Protein AF-A0A962T1X0-F1 (afdb_monomer)

Sequence (467 aa):
METFRMSDIVSNGDFSPKSRDVLSVLWAITQGCNYRCSYCPPGNKTKFSNFSSKENLLRAAQILISLNRPGYQITLYGGEPTYHPHFLDILEYLIVSEAPILLRMYTNGSRSPQFFEKMIEITRDTPFRIIFSLQLEYAKFENFKRVIEMTAGAGMSIAVSLTFLPTLREKARKYTDELLALRMKIPFFMNISFPWDIANGVMGEGCIDEDFAWCKASRDAFARIPMPSHLKSPFFTRVLSDITIEHEGKRKSLDPAESLQIESKYDGISSQQNPSYQDFYCCGGTNVIHLQEDGTVLGGVCSSAQRLGNIFFDSATTIIEHMNVVHCNSTICGSVENIPLPKFRNFDEAEACVSDFKERAKSYFIKHQEAYLDTLSRADLLEIAQQLLAAEYPQQRLIRRQAGEYLQMLQHLKDERAWWQVEMERLNTELACRVREIANLEVDRKQLEALVIEFQAAQRRDRRRCR

Radius of gyration: 28.35 Å; Cα contacts (8 Å, |Δi|>4): 729; chains: 1; bounding box: 100×59×76 Å

Mean predicted aligned error: 12.24 Å

Solvent-accessible surface area (backbone atoms only — not comparable to full-atom values): 25531 Å² total; per-residue (Å²): 126,86,87,77,56,83,83,29,53,43,33,33,11,43,78,61,61,87,90,62,42,43,39,37,36,44,30,24,64,27,43,26,29,95,64,76,61,88,78,54,59,84,80,44,64,35,61,91,65,84,73,60,50,65,66,46,52,49,46,33,53,50,43,62,57,50,40,46,56,78,23,36,35,43,31,44,24,51,35,30,27,87,72,45,93,51,41,64,59,50,52,49,51,59,62,73,63,71,58,60,60,43,43,34,35,46,35,64,49,81,69,56,64,70,58,53,50,54,50,49,64,74,39,69,91,48,76,44,25,36,35,34,38,46,44,75,93,76,58,58,58,70,57,36,51,50,48,49,53,54,44,32,72,71,69,34,30,34,23,38,39,33,51,50,49,64,94,44,46,71,59,51,51,55,52,49,53,52,47,52,62,46,47,77,77,45,72,61,45,76,52,75,42,53,46,62,40,78,91,78,72,38,56,38,72,80,59,52,73,67,53,55,53,48,51,52,52,50,50,55,54,57,68,68,52,87,70,65,86,86,62,62,67,50,87,60,74,92,59,45,42,44,34,26,34,45,57,98,95,43,77,48,72,48,55,57,70,55,32,45,49,62,60,56,74,44,70,71,73,58,89,89,55,56,63,54,53,50,68,18,22,30,26,26,40,62,40,23,33,22,34,41,44,89,27,40,29,22,19,28,81,54,93,77,40,52,76,28,51,33,47,66,80,50,54,63,65,51,42,48,69,46,41,35,72,35,76,31,84,46,74,52,62,90,45,81,78,47,56,28,32,32,29,18,59,48,62,69,62,20,50,52,51,38,50,51,44,36,54,51,46,50,51,31,27,52,53,43,55,51,56,53,62,71,71,51,49,77,65,53,54,52,50,53,52,51,52,52,40,46,72,79,38,74,85,63,79,77,53,75,67,58,53,50,53,50,51,50,50,51,49,49,51,51,54,51,47,53,50,48,51,56,49,49,52,52,50,51,52,51,48,56,49,52,55,51,52,52,53,51,51,52,52,51,48,53,53,50,53,53,51,52,53,52,52,54,52,50,54,54,50,52,61,62,70,78,104

Nearest PDB structures (foldseek):
  8ai6-assembly1_A  TM=5.569E-01  e=7.904E-07  Bacillus subtilis
  5exi-assembly1_A  TM=6.016E-01  e=6.921E-04  Mycobacterium tuberculosis H37Rv
  7wzv-assembly2_B  TM=4.537E-01  e=1.805E-04  Streptomyces spectabilis
  1p0n-assembly1_B  TM=3.934E-01  e=2.356E-02  Bacillus subtilis
  3jy6-assembly2_D  TM=2.813E-01  e=5.731E-01  Levilactobacillus brevis ATCC 367

pLDDT: mean 82.82, std 14.88, range [37.0, 98.06]

Foldseek 3Di:
DPDDDLVQWFKKFFLDPQQQQEAEEEEAQELAAPDDAPLDPPSSPDHPPDGDDLLLLLLLLVQVCLLQRNAYEYEYEHHALLPRPCSVVNLLSNVVSPRRYAAEYEHCLPDALVSLVVVLVSCLPPAYEYEHEPRLVDDPLVSSLVSCCVCQVSVHAYEYEYEDDLVCVVVSLVSLVVVLVSCLPTPYHYAYAFRQPPVVRDGNVNDD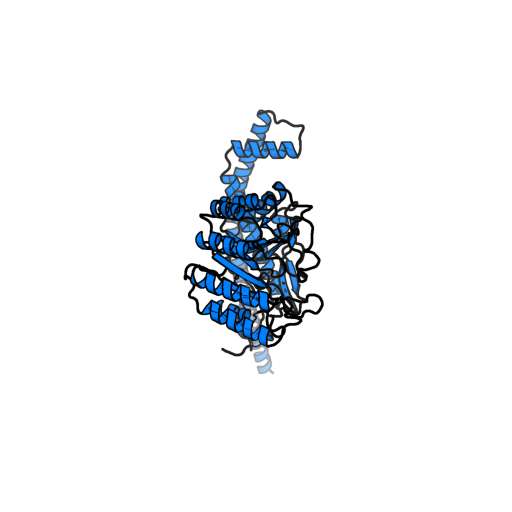PVNVVSRVVSNVSSVVRDHDPPRDHSVDDPIFMFTWGHDPNDIDTDDSVVRVVLCVVPRNPDSPRASFPQLKKFFFLQRYWYAHSQQWIWRHDDPQTDTQDGSSPDHSLSSLVSGDITHDHDRHPPDSRRRNTIIGNDPVVSVVSSVVSSVSSVVSSVVSVVVVVVPDDPVRVLVVVVVVCCVVPVPDDDDPVVSVVVVVVVVVVVVVVVVVVVVVVVVVVVVVVVVVVVVVVVVVVVVVVVVVVVVVVVVVVVVVVVD

Secondary structure (DSSP, 8-state):
-----GGGEEEES----GGG-EEEEEEEEESB-S---TTS-GGG-B-S--PPPHHHHHHHHHHHHHT--SEEEEEEEES-GGGSTTHHHHHHHHHHT---EEEEEEE-S-S-HHHHHHHHHHTTTS-EEEEEEEETTT--HHHHHHHHHHHHHTT-EEEEEEE--GGGHHHHHHHHHHHHHHHTTS--EEEEE--EETTTTEETTT--HHHHHHHHHHHHHHHHS---TT---TTS-SS----EEEETTEEEEPPHHHHHHHHHS--SS-TT-SPP-TT-EEEETSSEEEE-TTSEEESSSSTTPPEEEETTTS-HHHHHHT-EEEE---SS---TTTTTS-EESSHHHHHHHHHHHHHHHHHHHHHHHHHHHHH--HHHHHHHHHHHHHHH-TT----HHHHHHHHHHHHHHHHHHHHHHHHHHHHHHHHHHHHHHHHHHHHHHHHHHHHHHHHHHHHHHHHHH--

Structure (mmCIF, N/CA/C/O backbone):
data_AF-A0A962T1X0-F1
#
_entry.id   AF-A0A962T1X0-F1
#
loop_
_atom_site.group_PDB
_atom_site.id
_atom_site.type_symbol
_atom_site.label_atom_id
_atom_site.label_alt_id
_atom_site.label_comp_id
_atom_site.label_asym_id
_atom_site.label_entity_id
_atom_site.label_seq_id
_atom_site.pdbx_PDB_ins_code
_atom_site.Cartn_x
_atom_site.Cartn_y
_atom_site.Cartn_z
_atom_site.occupancy
_atom_site.B_iso_or_equiv
_atom_site.auth_seq_id
_atom_site.auth_comp_id
_atom_site.auth_asym_id
_atom_site.auth_atom_id
_atom_site.pdbx_PDB_model_num
ATOM 1 N N . MET A 1 1 ? -15.660 -26.607 -10.241 1.00 44.44 1 MET A N 1
ATOM 2 C CA . MET A 1 1 ? -16.033 -25.344 -9.577 1.00 44.44 1 MET A CA 1
ATOM 3 C C . MET A 1 1 ? -17.516 -25.160 -9.805 1.00 44.44 1 MET A C 1
ATOM 5 O O . MET A 1 1 ? -17.910 -25.131 -10.964 1.00 44.44 1 MET A O 1
ATOM 9 N N . GLU A 1 2 ? -18.323 -25.141 -8.742 1.00 46.84 2 GLU A N 1
ATOM 10 C CA . GLU A 1 2 ? -19.723 -24.707 -8.844 1.00 46.84 2 GLU A CA 1
ATOM 11 C C . GLU A 1 2 ? -19.744 -23.339 -9.535 1.00 46.84 2 GLU A C 1
ATOM 13 O O . GLU A 1 2 ? -19.029 -22.418 -9.138 1.00 46.84 2 GLU A O 1
ATOM 18 N N . THR A 1 3 ? -20.470 -23.249 -10.643 1.00 60.06 3 THR A N 1
ATOM 19 C CA . THR A 1 3 ? -20.526 -22.066 -11.501 1.00 60.06 3 THR A CA 1
ATOM 20 C C . THR A 1 3 ? -21.472 -21.038 -10.893 1.00 60.06 3 THR A C 1
ATOM 22 O O . THR A 1 3 ? -22.643 -20.999 -11.260 1.00 60.06 3 THR A O 1
ATOM 25 N N . PHE A 1 4 ? -20.980 -20.217 -9.967 1.00 69.19 4 PHE A N 1
ATOM 26 C CA . PHE A 1 4 ? -21.680 -19.000 -9.555 1.00 69.19 4 PHE A CA 1
ATOM 27 C C . PHE A 1 4 ? -21.306 -17.837 -10.491 1.00 69.19 4 PHE A C 1
ATOM 29 O O . PHE A 1 4 ? -20.249 -17.833 -11.130 1.00 69.19 4 PHE A O 1
ATOM 36 N N . ARG A 1 5 ? -22.204 -16.863 -10.626 1.00 75.25 5 ARG A N 1
ATOM 37 C CA . ARG A 1 5 ? -22.027 -15.651 -11.436 1.00 75.25 5 ARG A CA 1
ATOM 38 C C . ARG A 1 5 ? -21.439 -14.539 -10.574 1.00 75.25 5 ARG A C 1
ATOM 40 O O . ARG A 1 5 ? -21.677 -14.491 -9.376 1.00 75.25 5 ARG A O 1
ATOM 47 N N . MET A 1 6 ? -20.772 -13.559 -11.184 1.00 74.44 6 MET A N 1
ATOM 48 C CA . MET A 1 6 ? -20.315 -12.362 -10.453 1.00 74.44 6 MET A CA 1
ATOM 49 C C . MET A 1 6 ? -21.463 -11.614 -9.752 1.00 74.44 6 MET A C 1
ATOM 51 O O . MET A 1 6 ? -21.243 -10.982 -8.723 1.00 74.44 6 MET A O 1
ATOM 55 N N . SER A 1 7 ? -22.694 -11.715 -10.267 1.00 80.38 7 SER A N 1
ATOM 56 C CA . SER A 1 7 ? -23.883 -11.155 -9.617 1.00 80.38 7 SER A CA 1
ATOM 57 C C . SER A 1 7 ? -24.235 -11.829 -8.290 1.00 80.38 7 SER A C 1
ATOM 59 O O . SER A 1 7 ? -24.889 -11.194 -7.472 1.00 80.38 7 SER A O 1
ATOM 61 N N . ASP A 1 8 ? -23.784 -13.066 -8.068 1.00 86.56 8 ASP A N 1
ATOM 62 C CA . ASP A 1 8 ? -24.001 -13.796 -6.817 1.00 86.56 8 ASP A CA 1
ATOM 63 C C . ASP A 1 8 ? -23.078 -13.288 -5.698 1.00 86.56 8 ASP A C 1
ATOM 65 O O . ASP A 1 8 ? -23.289 -13.616 -4.538 1.00 86.56 8 ASP A O 1
ATOM 69 N N . ILE A 1 9 ? -22.055 -12.476 -5.997 1.00 88.19 9 ILE A N 1
ATOM 70 C CA . ILE A 1 9 ? -21.215 -11.870 -4.957 1.00 88.19 9 ILE A CA 1
ATOM 71 C C . ILE A 1 9 ? -22.044 -10.842 -4.179 1.00 88.19 9 ILE A C 1
ATOM 73 O O . ILE A 1 9 ? -22.618 -9.908 -4.756 1.00 88.19 9 ILE A O 1
ATOM 77 N N . VAL A 1 10 ? -22.063 -11.004 -2.856 1.00 91.81 10 VAL A N 1
ATOM 78 C CA . VAL A 1 10 ? -22.757 -10.112 -1.914 1.00 91.81 10 VAL A CA 1
ATOM 79 C C . VAL A 1 10 ? -21.800 -9.345 -1.009 1.00 91.81 10 VAL A C 1
ATOM 81 O O . VAL A 1 10 ? -22.151 -8.259 -0.553 1.00 91.81 10 VAL A O 1
ATOM 84 N N . SER A 1 11 ? -20.583 -9.846 -0.788 1.00 91.88 11 SER A N 1
ATOM 85 C CA . SER A 1 11 ? -19.530 -9.094 -0.101 1.00 91.88 11 SER A CA 1
ATOM 86 C C . SER A 1 11 ? -18.126 -9.539 -0.507 1.00 91.88 11 SER A C 1
ATOM 88 O O . SER A 1 11 ? -17.931 -10.642 -1.021 1.00 91.88 11 SER A O 1
ATOM 90 N N . ASN A 1 12 ? -17.155 -8.653 -0.287 1.00 89.62 12 ASN A N 1
ATOM 91 C CA . ASN A 1 12 ? -15.729 -8.936 -0.414 1.00 89.62 12 ASN A CA 1
ATOM 92 C C . ASN A 1 12 ? -14.908 -8.093 0.587 1.00 89.62 12 ASN A C 1
ATOM 94 O O . ASN A 1 12 ? -15.404 -7.098 1.114 1.00 89.62 12 ASN A O 1
ATOM 98 N N . GLY A 1 13 ? -13.642 -8.445 0.793 1.00 88.19 13 GLY A N 1
ATOM 99 C CA . GLY A 1 13 ? -12.670 -7.748 1.630 1.00 88.19 13 GLY A CA 1
ATOM 100 C C . GLY A 1 13 ? -12.398 -8.468 2.946 1.00 88.19 13 GLY A C 1
ATOM 101 O O . GLY A 1 13 ? -12.978 -9.510 3.225 1.00 88.19 13 GLY A O 1
ATOM 102 N N . ASP A 1 14 ? -11.499 -7.909 3.749 1.00 87.06 14 ASP A N 1
ATOM 103 C CA . ASP A 1 14 ? -11.090 -8.473 5.034 1.00 87.06 14 ASP A CA 1
ATOM 104 C C . ASP A 1 14 ? -11.823 -7.782 6.179 1.00 87.06 14 ASP A C 1
ATOM 106 O O . ASP A 1 14 ? -11.466 -6.691 6.632 1.00 87.06 14 ASP A O 1
ATOM 110 N N . PHE A 1 15 ? -12.862 -8.449 6.652 1.00 83.62 15 PHE A N 1
ATOM 111 C CA . PHE A 1 15 ? -13.585 -8.103 7.869 1.00 83.62 15 PHE A CA 1
ATOM 112 C C . PHE A 1 15 ? -13.332 -9.168 8.948 1.00 83.62 15 PHE A C 1
ATOM 114 O O . PHE A 1 15 ? -14.225 -9.492 9.733 1.00 83.62 15 PHE A O 1
ATOM 121 N N . SER A 1 16 ? -12.102 -9.708 8.984 1.00 70.00 16 SER A N 1
ATOM 122 C CA . SER A 1 16 ? -11.656 -10.724 9.942 1.00 70.00 16 SER A CA 1
ATOM 123 C C . SER A 1 16 ? -11.991 -10.368 11.398 1.00 70.00 16 SER A C 1
ATOM 125 O O . SER A 1 16 ? -12.050 -9.191 11.774 1.00 70.00 16 SER A O 1
ATOM 127 N N . PRO A 1 17 ? -12.146 -11.384 12.270 1.00 68.12 17 PRO A N 1
ATOM 128 C CA . PRO A 1 17 ? -12.368 -11.173 13.696 1.00 68.12 17 PRO A CA 1
ATOM 129 C C . PRO A 1 17 ? -11.206 -10.422 14.372 1.00 68.12 17 PRO A C 1
ATOM 131 O O . PRO A 1 17 ? -10.081 -10.378 13.872 1.00 68.12 17 PRO A O 1
ATOM 134 N N . LYS A 1 18 ? -11.472 -9.903 15.581 1.00 62.62 18 LYS A N 1
ATOM 135 C CA . LYS A 1 18 ? -10.572 -9.077 16.422 1.00 62.62 18 LYS A CA 1
ATOM 136 C C . LYS A 1 18 ? -9.111 -9.550 16.526 1.00 62.62 18 LYS A C 1
ATOM 138 O O . LYS A 1 18 ? -8.241 -8.727 16.793 1.00 62.62 18 LYS A O 1
ATOM 143 N N . SER A 1 19 ? -8.831 -10.844 16.361 1.00 59.12 19 SER A N 1
ATOM 144 C CA . SER A 1 19 ? -7.484 -11.427 16.454 1.00 59.12 19 SER A CA 1
ATOM 145 C C . SER A 1 19 ? -6.605 -11.210 15.214 1.00 59.12 19 SER A C 1
ATOM 147 O O . SER A 1 19 ? -5.408 -11.483 15.283 1.00 59.12 19 SER A O 1
ATOM 149 N N . ARG A 1 20 ? -7.162 -10.728 14.093 1.00 71.75 20 ARG A N 1
ATOM 150 C CA . ARG A 1 20 ? -6.451 -10.549 12.813 1.00 71.75 20 ARG A CA 1
ATOM 151 C C . ARG A 1 20 ? -6.727 -9.189 12.148 1.00 71.75 20 ARG A C 1
ATOM 153 O O . ARG A 1 20 ? -6.618 -9.065 10.936 1.00 71.75 20 ARG A O 1
ATOM 160 N N . ASP A 1 21 ? -7.069 -8.169 12.936 1.00 87.25 21 ASP A N 1
ATOM 161 C CA . ASP A 1 21 ? -7.352 -6.812 12.439 1.00 87.25 21 ASP A CA 1
ATOM 162 C C . ASP A 1 21 ? -6.045 -6.116 11.996 1.00 87.25 21 ASP A C 1
ATOM 164 O O . ASP A 1 21 ? -5.287 -5.588 12.817 1.00 87.25 21 ASP A O 1
ATOM 168 N N . VAL A 1 22 ? -5.742 -6.196 10.694 1.00 90.81 22 VAL A N 1
ATOM 169 C CA . VAL A 1 22 ? -4.554 -5.599 10.068 1.00 90.81 22 VAL A CA 1
ATOM 170 C C . VAL A 1 22 ? -4.932 -4.309 9.349 1.00 90.81 22 VAL A C 1
ATOM 172 O O . VAL A 1 22 ? -5.782 -4.321 8.463 1.00 90.81 22 VAL A O 1
ATOM 175 N N . LEU A 1 23 ? -4.234 -3.213 9.652 1.00 93.56 23 LEU A N 1
ATOM 176 C CA . LEU A 1 23 ? -4.366 -1.958 8.909 1.00 93.56 23 LEU A CA 1
ATOM 177 C C . LEU A 1 23 ? -3.339 -1.888 7.769 1.00 93.56 23 LEU A C 1
ATOM 179 O O . LEU A 1 23 ? -2.132 -1.806 8.012 1.00 93.56 23 LEU A O 1
ATOM 183 N N . SER A 1 24 ? -3.815 -1.892 6.523 1.00 94.12 24 SER A N 1
ATOM 184 C CA . SER A 1 24 ? -3.012 -1.572 5.341 1.00 94.12 24 SER A CA 1
ATOM 185 C C . SER A 1 24 ? -2.967 -0.063 5.129 1.00 94.12 24 SER A C 1
ATOM 187 O O . SER A 1 24 ? -3.990 0.589 4.918 1.00 94.12 24 SER A O 1
ATOM 189 N N . VAL A 1 25 ? -1.763 0.491 5.170 1.00 95.94 25 VAL A N 1
ATOM 190 C CA . VAL A 1 25 ? -1.484 1.905 4.946 1.00 95.94 25 VAL A CA 1
ATOM 191 C C . VAL A 1 25 ? -0.690 2.023 3.657 1.00 95.94 25 VAL A C 1
ATOM 193 O O . VAL A 1 25 ? 0.478 1.634 3.601 1.00 95.94 25 VAL A O 1
ATOM 196 N N . LEU A 1 26 ? -1.305 2.580 2.619 1.00 95.56 26 LEU A N 1
ATOM 197 C CA . LEU A 1 26 ? -0.569 3.036 1.446 1.00 95.56 26 LEU A CA 1
ATOM 198 C C . LEU A 1 26 ? -0.159 4.491 1.696 1.00 95.56 26 LEU A C 1
ATOM 200 O O . LEU A 1 26 ? -1.024 5.352 1.809 1.00 95.56 26 LEU A O 1
ATOM 204 N N . TRP A 1 27 ? 1.136 4.773 1.821 1.00 97.12 27 TRP A N 1
ATOM 205 C CA . TRP A 1 27 ? 1.631 6.088 2.237 1.00 97.12 27 TRP A CA 1
ATOM 206 C C . TRP A 1 27 ? 2.480 6.742 1.148 1.00 97.12 27 TRP A C 1
ATOM 208 O O . TRP A 1 27 ? 3.630 6.357 0.929 1.00 97.12 27 TRP A O 1
ATOM 218 N N . ALA A 1 28 ? 1.920 7.747 0.471 1.00 94.38 28 ALA A N 1
ATOM 219 C CA . ALA A 1 28 ? 2.654 8.626 -0.427 1.00 94.38 28 ALA A CA 1
ATOM 220 C C . ALA A 1 28 ? 3.478 9.597 0.417 1.00 94.38 28 ALA A C 1
ATOM 222 O O . ALA A 1 28 ? 2.955 10.581 0.922 1.00 94.38 28 ALA A O 1
ATOM 223 N N . ILE A 1 29 ? 4.770 9.343 0.591 1.00 93.19 29 ILE A N 1
ATOM 224 C CA . ILE A 1 29 ? 5.620 10.253 1.376 1.00 93.19 29 ILE A CA 1
ATOM 225 C C . ILE A 1 29 ? 6.064 11.481 0.561 1.00 93.19 29 ILE A C 1
ATOM 227 O O . ILE A 1 29 ? 6.596 12.442 1.105 1.00 93.19 29 ILE A O 1
ATOM 231 N N . THR A 1 30 ? 5.893 11.448 -0.764 1.00 91.69 30 THR A N 1
ATOM 232 C CA . THR A 1 30 ? 6.161 12.568 -1.675 1.00 91.69 30 THR A CA 1
ATOM 233 C C . THR A 1 30 ? 5.430 12.381 -3.000 1.00 91.69 30 THR A C 1
ATOM 235 O O . THR A 1 30 ? 5.258 11.252 -3.436 1.00 91.69 30 THR A O 1
ATOM 238 N N . GLN A 1 31 ? 5.099 13.462 -3.710 1.00 88.88 31 GLN A N 1
ATOM 239 C CA . GLN A 1 31 ? 4.727 13.414 -5.141 1.00 88.88 31 GLN A CA 1
ATOM 240 C C . GLN A 1 31 ? 5.914 13.690 -6.071 1.00 88.88 31 GLN A C 1
ATOM 242 O O . GLN A 1 31 ? 5.813 13.570 -7.293 1.00 88.88 31 GLN A O 1
ATOM 247 N N . GLY A 1 32 ? 7.057 14.097 -5.513 1.00 89.50 32 GLY A N 1
ATOM 248 C CA . GLY A 1 32 ? 8.266 14.373 -6.272 1.00 89.50 32 GLY A CA 1
ATOM 249 C C . GLY A 1 32 ? 8.866 13.084 -6.823 1.00 89.50 32 GLY A C 1
ATOM 250 O O . GLY A 1 32 ? 9.102 12.130 -6.085 1.00 89.50 32 GLY A O 1
ATOM 251 N N . CYS A 1 33 ? 9.152 13.059 -8.122 1.00 91.19 33 CYS A N 1
ATOM 252 C CA . CYS A 1 33 ? 9.850 11.951 -8.77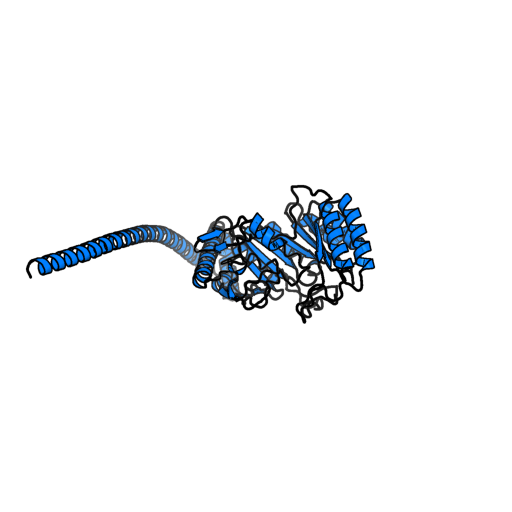2 1.00 91.19 33 CYS A CA 1
ATOM 253 C C . CYS A 1 33 ? 11.030 12.473 -9.595 1.00 91.19 33 CYS A C 1
ATOM 255 O O . CYS A 1 33 ? 11.004 13.599 -10.094 1.00 91.19 33 CYS A O 1
ATOM 257 N N . ASN A 1 34 ? 12.066 11.657 -9.775 1.00 91.94 34 ASN A N 1
ATOM 258 C CA . ASN A 1 34 ? 13.193 11.956 -10.660 1.00 91.94 34 ASN A CA 1
ATOM 259 C C . ASN A 1 34 ? 12.923 11.531 -12.113 1.00 91.94 34 ASN A C 1
ATOM 261 O O . ASN A 1 34 ? 13.635 11.964 -13.015 1.00 91.94 34 ASN A O 1
ATOM 265 N N . TYR A 1 35 ? 11.908 10.696 -12.343 1.00 91.62 35 TYR A N 1
ATOM 266 C CA . TYR A 1 35 ? 11.443 10.299 -13.672 1.00 91.62 35 TYR A CA 1
ATOM 267 C C . TYR A 1 35 ? 10.215 11.113 -14.097 1.00 91.62 35 TYR A C 1
ATOM 269 O O . TYR A 1 35 ? 9.563 11.778 -13.287 1.00 91.62 35 TYR A O 1
ATOM 277 N N . ARG A 1 36 ? 9.930 11.116 -15.403 1.00 89.25 36 ARG A N 1
ATOM 278 C CA . ARG A 1 36 ? 8.810 11.847 -16.022 1.00 89.25 36 ARG A CA 1
ATOM 279 C C . ARG A 1 36 ? 8.062 10.961 -17.017 1.00 89.25 36 ARG A C 1
ATOM 281 O O . ARG A 1 36 ? 7.760 11.397 -18.122 1.00 89.25 36 ARG A O 1
ATOM 288 N N . CYS A 1 37 ? 7.776 9.726 -16.605 1.00 87.00 37 CYS A N 1
ATOM 289 C CA . CYS A 1 37 ? 7.177 8.713 -17.469 1.00 87.00 37 CYS A CA 1
ATOM 290 C C . CYS A 1 37 ? 5.936 9.220 -18.204 1.00 87.00 37 CYS A C 1
ATOM 292 O O . CYS A 1 37 ? 5.089 9.903 -17.615 1.00 87.00 37 CYS A O 1
ATOM 294 N N . SER A 1 38 ? 5.849 8.898 -19.494 1.00 85.94 38 SER A N 1
ATOM 295 C CA . SER A 1 38 ? 4.778 9.370 -20.380 1.00 85.94 38 SER A CA 1
ATOM 296 C C . SER A 1 38 ? 3.399 8.946 -19.868 1.00 85.94 38 SER A C 1
ATOM 298 O O . SER A 1 38 ? 2.501 9.780 -19.792 1.00 85.94 38 SER A O 1
ATOM 300 N N . TYR A 1 39 ? 3.298 7.706 -19.388 1.00 81.12 39 TYR A N 1
ATOM 301 C CA . TYR A 1 39 ? 2.109 7.060 -18.817 1.00 81.12 39 TYR A CA 1
ATOM 302 C C . TYR A 1 39 ? 1.854 7.370 -17.331 1.00 81.12 39 TYR A C 1
ATOM 304 O O . TYR A 1 39 ? 0.888 6.874 -16.757 1.00 81.12 39 TYR A O 1
ATOM 312 N N . CYS A 1 40 ? 2.721 8.137 -16.657 1.00 81.19 40 CYS A N 1
ATOM 313 C CA . CYS A 1 40 ? 2.487 8.478 -15.253 1.00 81.19 40 CYS A CA 1
ATOM 314 C C . CYS A 1 40 ? 1.330 9.489 -15.145 1.00 81.19 40 CYS A C 1
ATOM 316 O O . CYS A 1 40 ? 1.327 10.452 -15.926 1.00 81.19 40 CYS A O 1
ATOM 318 N N . PRO A 1 41 ? 0.398 9.334 -14.181 1.00 71.69 41 PRO A N 1
ATOM 319 C CA . PRO A 1 41 ? -0.700 10.273 -13.984 1.00 71.69 41 PRO A CA 1
ATOM 320 C C . PRO A 1 41 ? -0.219 11.734 -13.907 1.00 71.69 41 PRO A C 1
ATOM 322 O O . PRO A 1 41 ? 0.857 11.989 -13.356 1.00 71.69 41 PRO A O 1
ATOM 325 N N . PRO A 1 42 ? -0.997 12.714 -14.408 1.00 59.06 42 PRO A N 1
ATOM 326 C CA . PRO A 1 42 ? -0.589 14.123 -14.439 1.00 59.06 42 PRO A CA 1
ATOM 327 C C . PRO A 1 42 ? -0.149 14.686 -13.075 1.00 59.06 42 PRO A C 1
ATOM 329 O O . PRO A 1 42 ? 0.775 15.496 -13.028 1.00 59.06 42 PRO A O 1
ATOM 332 N N . GLY A 1 43 ? -0.749 14.212 -11.974 1.00 58.38 43 GLY A N 1
ATOM 333 C CA . GLY A 1 43 ? -0.408 14.606 -10.597 1.00 58.38 43 GLY A CA 1
ATOM 334 C C . GLY A 1 43 ? 0.955 14.114 -10.088 1.00 58.38 43 GLY A C 1
ATOM 335 O O . GLY A 1 43 ? 1.484 14.670 -9.133 1.00 58.38 43 GLY A O 1
ATOM 336 N N . ASN A 1 44 ? 1.580 13.146 -10.764 1.00 60.62 44 ASN A N 1
ATOM 337 C CA . ASN A 1 44 ? 2.811 12.487 -10.308 1.00 60.62 44 ASN A CA 1
ATOM 338 C C . ASN A 1 44 ? 4.081 13.069 -10.964 1.00 60.62 44 ASN A C 1
ATOM 340 O O . ASN A 1 44 ? 5.157 12.466 -10.937 1.00 60.62 44 ASN A O 1
ATOM 344 N N . LYS A 1 45 ? 3.973 14.241 -11.609 1.00 64.25 45 LYS A N 1
ATOM 345 C CA . LYS A 1 45 ? 5.079 14.926 -12.312 1.00 64.25 45 LYS A CA 1
ATOM 346 C C . LYS A 1 45 ? 5.603 16.142 -11.538 1.00 64.25 45 LYS A C 1
ATOM 348 O O . LYS A 1 45 ? 6.190 17.058 -12.123 1.00 64.25 45 LYS A O 1
ATOM 353 N N . THR A 1 46 ? 5.438 16.142 -10.220 1.00 68.00 46 THR A N 1
ATOM 354 C CA . THR A 1 46 ? 5.843 17.241 -9.338 1.00 68.00 46 THR A CA 1
ATOM 355 C C . THR A 1 46 ? 7.371 17.331 -9.233 1.00 68.00 46 THR A C 1
ATOM 357 O O . THR A 1 46 ? 8.103 16.336 -9.326 1.00 68.00 46 THR A O 1
ATOM 360 N N . LYS A 1 47 ? 7.903 18.555 -9.121 1.00 70.81 47 LYS A N 1
ATOM 361 C CA . LYS A 1 47 ? 9.330 18.772 -8.821 1.00 70.81 47 LYS A CA 1
ATOM 362 C C . LYS A 1 47 ? 9.621 18.328 -7.382 1.00 70.81 47 LYS A C 1
ATOM 364 O O . LYS A 1 47 ? 8.714 18.264 -6.565 1.00 70.81 47 LYS A O 1
ATOM 369 N N . PHE A 1 48 ? 10.886 18.057 -7.059 1.00 78.81 48 PHE A N 1
ATOM 370 C CA . PHE A 1 48 ? 11.338 17.788 -5.684 1.00 78.81 48 PHE A CA 1
ATOM 371 C C . PHE A 1 48 ? 11.340 19.051 -4.800 1.00 78.81 48 PHE A C 1
ATOM 373 O O . PHE A 1 48 ? 12.324 19.379 -4.146 1.00 78.81 48 PHE A O 1
ATOM 380 N N . SER A 1 49 ? 10.246 19.798 -4.832 1.00 67.38 49 SER A N 1
ATOM 381 C CA . SER A 1 49 ? 9.979 20.968 -4.008 1.00 67.38 49 SER A CA 1
ATOM 382 C C . SER A 1 49 ? 8.776 20.633 -3.137 1.00 67.38 49 SER A C 1
ATOM 384 O O . SER A 1 49 ? 7.821 20.061 -3.656 1.00 67.38 49 SER A O 1
ATOM 386 N N . ASN A 1 50 ? 8.807 21.020 -1.861 1.00 79.38 50 ASN A N 1
ATOM 387 C CA . ASN A 1 50 ? 7.731 20.790 -0.883 1.00 79.38 50 ASN A CA 1
ATOM 388 C C . ASN A 1 50 ? 7.692 19.358 -0.324 1.00 79.38 50 ASN A C 1
ATOM 390 O O . ASN A 1 50 ? 6.647 18.718 -0.281 1.00 79.38 50 ASN A O 1
ATOM 394 N N . PHE A 1 51 ? 8.848 18.850 0.107 1.00 89.94 51 PHE A N 1
ATOM 395 C CA . PHE A 1 51 ? 8.875 17.686 0.989 1.00 89.94 51 PHE A CA 1
ATOM 396 C C . PHE A 1 51 ? 8.254 18.034 2.341 1.00 89.94 51 PHE A C 1
ATOM 398 O O . PHE A 1 51 ? 8.496 19.121 2.870 1.00 89.94 51 PHE A O 1
ATOM 405 N N . SER A 1 52 ? 7.494 17.097 2.901 1.00 90.75 52 SER A N 1
ATOM 406 C CA . SER A 1 52 ? 7.012 17.220 4.272 1.00 90.75 52 SER A CA 1
ATOM 407 C C . SER A 1 52 ? 8.186 17.198 5.246 1.00 90.75 52 SER A C 1
ATOM 409 O O . SER A 1 52 ? 9.206 16.540 5.011 1.00 90.75 52 SER A O 1
ATOM 411 N N . SER A 1 53 ? 8.065 17.965 6.331 1.00 93.00 53 SER A N 1
ATOM 412 C CA . SER A 1 53 ? 9.128 18.046 7.330 1.00 93.00 53 SER A CA 1
ATOM 413 C C . SER A 1 53 ? 9.306 16.705 8.043 1.00 93.00 53 SER A C 1
ATOM 415 O O . SER A 1 53 ? 8.386 15.879 8.092 1.00 93.00 53 SER A O 1
ATOM 417 N N . LYS A 1 54 ? 10.492 16.486 8.617 1.00 94.00 54 LYS A N 1
ATOM 418 C CA . LYS A 1 54 ? 10.771 15.296 9.427 1.00 94.00 54 LYS A CA 1
ATOM 419 C C . LYS A 1 54 ? 9.749 15.149 10.556 1.00 94.00 54 LYS A C 1
ATOM 421 O O . LYS A 1 54 ? 9.242 14.057 10.778 1.00 94.00 54 LYS A O 1
ATOM 426 N N . GLU A 1 55 ? 9.408 16.246 11.223 1.00 91.38 55 GLU A N 1
ATOM 427 C CA . GLU A 1 55 ? 8.475 16.284 12.351 1.00 91.38 55 GLU A CA 1
ATOM 428 C C . GLU A 1 55 ? 7.075 15.827 11.934 1.00 91.38 55 GLU A C 1
ATOM 430 O O . GLU A 1 55 ? 6.488 14.988 12.610 1.00 91.38 55 GLU A O 1
ATOM 435 N N . ASN A 1 56 ? 6.566 16.307 10.794 1.00 93.25 56 ASN A N 1
ATOM 436 C CA . ASN A 1 56 ? 5.257 15.896 10.282 1.00 93.25 56 ASN A CA 1
ATOM 437 C C . ASN A 1 56 ? 5.221 14.405 9.935 1.00 93.25 56 ASN A C 1
ATOM 439 O O . ASN A 1 56 ? 4.256 13.713 10.257 1.00 93.25 56 ASN A O 1
ATOM 443 N N . LEU A 1 57 ? 6.282 13.893 9.312 1.00 94.56 57 LEU A N 1
ATOM 444 C CA . LEU A 1 57 ? 6.374 12.480 8.953 1.00 94.56 57 LEU A CA 1
ATOM 445 C C . LEU A 1 57 ? 6.475 11.574 10.184 1.00 94.56 57 LEU A C 1
ATOM 447 O O . LEU A 1 57 ? 5.773 10.567 10.261 1.00 94.56 57 LEU A O 1
ATOM 451 N N . LEU A 1 58 ? 7.301 11.943 11.164 1.00 92.25 58 LEU A N 1
ATOM 452 C CA . LEU A 1 58 ? 7.415 11.193 12.415 1.00 92.25 58 LEU A CA 1
ATOM 453 C C . LEU A 1 58 ? 6.120 11.260 13.228 1.00 92.25 58 LEU A C 1
ATOM 455 O O . LEU A 1 58 ? 5.683 10.237 13.746 1.00 92.25 58 LEU A O 1
ATOM 459 N N . ARG A 1 59 ? 5.450 12.419 13.269 1.00 90.19 59 ARG A N 1
ATOM 460 C CA . ARG A 1 59 ? 4.122 12.564 13.882 1.00 90.19 59 ARG A CA 1
ATOM 461 C C . ARG A 1 59 ? 3.094 11.652 13.216 1.00 90.19 59 ARG A C 1
ATOM 463 O O . ARG A 1 59 ? 2.334 10.985 13.911 1.00 90.19 59 ARG A O 1
ATOM 470 N N . ALA A 1 60 ? 3.082 11.588 11.886 1.00 95.75 60 ALA A N 1
ATOM 471 C CA . ALA A 1 60 ? 2.187 10.699 11.154 1.00 95.75 60 ALA A CA 1
ATOM 472 C C . ALA A 1 60 ? 2.435 9.225 11.503 1.00 95.75 60 ALA A C 1
ATOM 474 O O . ALA A 1 60 ? 1.492 8.503 11.824 1.00 95.75 60 ALA A O 1
ATOM 475 N N . ALA A 1 61 ? 3.699 8.790 11.509 1.00 95.69 61 ALA A N 1
ATOM 476 C CA . ALA A 1 61 ? 4.064 7.432 11.903 1.00 95.69 61 ALA A CA 1
ATOM 477 C C . ALA A 1 61 ? 3.660 7.134 13.357 1.00 95.69 61 ALA A C 1
ATOM 479 O O . ALA A 1 61 ? 3.083 6.081 13.629 1.00 95.69 61 ALA A O 1
ATOM 480 N N . GLN A 1 62 ? 3.887 8.083 14.270 1.00 91.56 62 GLN A N 1
ATOM 481 C CA . GLN A 1 62 ? 3.490 7.979 15.672 1.00 91.56 62 GLN A CA 1
ATOM 482 C C . GLN A 1 62 ? 1.977 7.805 15.820 1.00 91.56 62 GLN A C 1
ATOM 484 O O . GLN A 1 62 ? 1.534 6.916 16.543 1.00 91.56 62 GLN A O 1
ATOM 489 N N . ILE A 1 63 ? 1.172 8.605 15.113 1.00 90.75 63 ILE A N 1
ATOM 490 C CA . ILE A 1 63 ? -0.290 8.484 15.152 1.00 90.75 63 ILE A CA 1
ATOM 491 C C . ILE A 1 63 ? -0.730 7.123 14.607 1.00 90.75 63 ILE A C 1
ATOM 493 O O . ILE A 1 63 ? -1.536 6.456 15.255 1.00 90.75 63 ILE A O 1
ATOM 497 N N . LEU A 1 64 ? -0.173 6.667 13.478 1.00 94.75 64 LEU A N 1
ATOM 498 C CA . LEU A 1 64 ? -0.492 5.350 12.911 1.00 94.75 64 LEU A CA 1
ATOM 499 C C . LEU A 1 64 ? -0.218 4.216 13.902 1.00 94.75 64 LEU A C 1
ATOM 501 O O . LEU A 1 64 ? -1.078 3.358 14.109 1.00 94.75 64 LEU A O 1
ATOM 505 N N . ILE A 1 65 ? 0.954 4.224 14.534 1.00 92.62 65 ILE A N 1
ATOM 506 C CA . ILE A 1 65 ? 1.341 3.210 15.520 1.00 92.62 65 ILE A CA 1
ATOM 507 C C . ILE A 1 65 ? 0.483 3.319 16.787 1.00 92.62 65 ILE A C 1
ATOM 509 O O . ILE A 1 65 ? 0.061 2.296 17.320 1.00 92.62 65 ILE A O 1
ATOM 513 N N . SER A 1 66 ? 0.119 4.533 17.215 1.00 88.12 66 SER A N 1
ATOM 514 C CA . SER A 1 66 ? -0.728 4.745 18.400 1.00 88.12 66 SER A CA 1
ATOM 515 C C . SER A 1 66 ? -2.131 4.145 18.275 1.00 88.12 66 SER A C 1
ATOM 517 O O . SER A 1 66 ? -2.753 3.851 19.294 1.00 88.12 66 SER A O 1
ATOM 519 N N . LEU A 1 67 ? -2.620 3.897 17.047 1.00 90.19 67 LEU A N 1
ATOM 520 C CA . LEU A 1 67 ? -3.866 3.148 16.813 1.00 90.19 67 LEU A CA 1
ATOM 521 C C . LEU A 1 67 ? -3.814 1.728 17.404 1.00 90.19 67 LEU A C 1
ATOM 523 O O . LEU A 1 67 ? -4.863 1.108 17.574 1.00 90.19 67 LEU A O 1
ATOM 527 N N . ASN A 1 68 ? -2.607 1.226 17.696 1.00 89.69 68 ASN A N 1
ATOM 528 C CA . ASN A 1 68 ? -2.322 -0.029 18.380 1.00 89.69 68 ASN A CA 1
ATOM 529 C C . ASN A 1 68 ? -3.069 -1.228 17.778 1.00 89.69 68 ASN A C 1
ATOM 531 O O . ASN A 1 68 ? -3.597 -2.093 18.482 1.00 89.69 68 ASN A O 1
ATOM 535 N N . ARG A 1 69 ? -3.158 -1.253 16.443 1.00 91.19 69 ARG A N 1
ATOM 536 C CA . ARG A 1 69 ? -3.779 -2.358 15.712 1.00 91.19 69 ARG A CA 1
ATOM 537 C C . ARG A 1 69 ? -2.962 -3.640 15.930 1.00 91.19 69 ARG A C 1
ATOM 539 O O . ARG A 1 69 ? -1.733 -3.570 15.960 1.00 91.19 69 ARG A O 1
ATOM 546 N N . PRO A 1 70 ? -3.608 -4.820 15.996 1.00 90.38 70 PRO A N 1
ATOM 547 C CA . PRO A 1 70 ? -2.916 -6.109 16.090 1.00 90.38 70 PRO A CA 1
ATOM 548 C C . PRO A 1 70 ? -1.878 -6.365 14.988 1.00 90.38 70 PRO A C 1
ATOM 550 O O . PRO A 1 70 ? -0.959 -7.159 15.179 1.00 90.38 70 PRO A O 1
ATOM 553 N N . GLY A 1 71 ? -2.022 -5.723 13.826 1.00 91.94 71 GLY A N 1
ATOM 554 C CA . GLY A 1 71 ? -1.049 -5.794 12.747 1.00 91.94 71 GLY A CA 1
ATOM 555 C C . GLY A 1 71 ? -1.110 -4.596 11.811 1.00 91.94 71 GLY A C 1
ATOM 556 O O . GLY A 1 71 ? -2.152 -3.964 11.635 1.00 91.94 71 GLY A O 1
ATOM 557 N N . TYR A 1 72 ? 0.013 -4.330 11.152 1.00 93.56 72 TYR A N 1
ATOM 558 C CA . TYR A 1 72 ? 0.127 -3.289 10.139 1.00 93.56 72 TYR A CA 1
ATOM 559 C C . TYR A 1 72 ? 0.764 -3.837 8.866 1.00 93.56 72 TYR A C 1
ATOM 561 O O . TYR A 1 72 ? 1.674 -4.671 8.900 1.00 93.56 72 TYR A O 1
ATOM 569 N N . GLN A 1 73 ? 0.323 -3.318 7.727 1.00 93.50 73 GLN A N 1
ATOM 570 C CA . GLN A 1 73 ? 1.074 -3.363 6.481 1.00 93.50 73 GLN A CA 1
ATOM 571 C C . GLN A 1 73 ? 1.280 -1.932 6.006 1.00 93.50 73 GLN A C 1
ATOM 573 O O . GLN A 1 73 ? 0.340 -1.300 5.542 1.00 93.50 73 GLN A O 1
ATOM 578 N N . ILE A 1 74 ? 2.505 -1.424 6.090 1.00 95.81 74 ILE A N 1
ATOM 579 C CA . ILE A 1 74 ? 2.808 -0.053 5.674 1.00 95.81 74 ILE A CA 1
ATOM 580 C C . ILE A 1 74 ? 3.587 -0.118 4.369 1.00 95.81 74 ILE A C 1
ATOM 582 O O . ILE A 1 74 ? 4.671 -0.696 4.307 1.00 95.81 74 ILE A O 1
ATOM 586 N N . THR A 1 75 ? 3.013 0.466 3.321 1.00 96.00 75 THR A N 1
ATOM 587 C CA . THR A 1 75 ? 3.598 0.522 1.985 1.00 96.00 75 THR A CA 1
ATOM 588 C C . THR A 1 75 ? 4.005 1.954 1.667 1.00 96.00 75 THR A C 1
ATOM 590 O O . THR A 1 75 ? 3.155 2.796 1.382 1.00 96.00 75 THR A O 1
ATOM 593 N N . LEU A 1 76 ? 5.308 2.229 1.709 1.00 97.06 76 LEU A N 1
ATOM 594 C CA . LEU A 1 76 ? 5.870 3.536 1.377 1.00 97.06 76 LEU A CA 1
ATOM 595 C C . LEU A 1 76 ? 5.953 3.693 -0.147 1.00 97.06 76 LEU A C 1
ATOM 597 O O . LEU A 1 76 ? 6.589 2.891 -0.838 1.00 97.06 76 LEU A O 1
ATOM 601 N N . TYR A 1 77 ? 5.302 4.720 -0.682 1.00 94.00 77 TYR A N 1
ATOM 602 C CA . TYR A 1 77 ? 5.272 5.014 -2.114 1.00 94.00 77 TYR A CA 1
ATOM 603 C C . TYR A 1 77 ? 5.232 6.533 -2.367 1.00 94.00 77 TYR A C 1
ATOM 605 O O . TYR A 1 77 ? 5.543 7.330 -1.478 1.00 94.00 77 TYR A O 1
ATOM 613 N N . GLY A 1 78 ? 4.896 6.943 -3.591 1.00 87.75 78 GLY A N 1
ATOM 614 C CA . GLY A 1 78 ? 4.652 8.329 -3.965 1.00 87.75 78 GLY A CA 1
ATOM 615 C C . GLY A 1 78 ? 4.996 8.578 -5.432 1.00 87.75 78 GLY A C 1
ATOM 616 O O . GLY A 1 78 ? 4.681 7.762 -6.298 1.00 87.75 78 GLY A O 1
ATOM 617 N N . GLY A 1 79 ? 5.713 9.675 -5.680 1.00 88.25 79 GLY A N 1
ATOM 618 C CA . GLY A 1 79 ? 6.628 9.801 -6.808 1.00 88.25 79 GLY A CA 1
ATOM 619 C C . GLY A 1 79 ? 7.781 8.802 -6.661 1.00 88.25 79 GLY A C 1
ATOM 620 O O . GLY A 1 79 ? 7.587 7.600 -6.803 1.00 88.25 79 GLY A O 1
ATOM 621 N N . GLU A 1 80 ? 8.994 9.272 -6.365 1.00 94.19 80 GLU A N 1
ATOM 622 C CA . GLU A 1 80 ? 10.090 8.379 -5.964 1.00 94.19 80 GLU A CA 1
ATOM 623 C C . GLU A 1 80 ? 10.403 8.559 -4.468 1.00 94.19 80 GLU A C 1
ATOM 625 O O . GLU A 1 80 ? 11.081 9.526 -4.102 1.00 94.19 80 GLU A O 1
ATOM 630 N N . PRO A 1 81 ? 9.946 7.645 -3.589 1.00 95.44 81 PRO A N 1
ATOM 631 C CA . PRO A 1 81 ? 10.042 7.837 -2.143 1.00 95.44 81 PRO A CA 1
ATOM 632 C C . PRO A 1 81 ? 11.488 7.889 -1.647 1.00 95.44 81 PRO A C 1
ATOM 634 O O . PRO A 1 81 ? 11.806 8.666 -0.751 1.00 95.44 81 PRO A O 1
ATOM 637 N N . THR A 1 82 ? 12.405 7.150 -2.277 1.00 96.06 82 THR A N 1
ATOM 638 C CA . THR A 1 82 ? 13.825 7.133 -1.883 1.00 96.06 82 THR A CA 1
ATOM 639 C C . THR A 1 82 ? 14.536 8.475 -2.115 1.00 96.06 82 THR A C 1
ATOM 641 O O . THR A 1 82 ? 15.683 8.671 -1.698 1.00 96.06 82 THR A O 1
ATOM 644 N N . TYR A 1 83 ? 13.883 9.431 -2.789 1.00 94.69 83 TYR A N 1
ATOM 645 C CA . TYR A 1 83 ? 14.377 10.797 -2.928 1.00 94.69 83 TYR A CA 1
ATOM 646 C C . TYR A 1 83 ? 13.916 11.758 -1.831 1.00 94.69 83 TYR A C 1
ATOM 648 O O . TYR A 1 83 ? 14.497 12.839 -1.726 1.00 94.69 83 TYR A O 1
ATOM 656 N N . HIS A 1 84 ? 12.967 11.359 -0.980 1.00 95.31 84 HIS A N 1
ATOM 657 C CA . HIS A 1 84 ? 12.603 12.136 0.198 1.00 95.31 84 HIS A CA 1
ATOM 658 C C . HIS A 1 84 ? 13.802 12.212 1.171 1.00 95.31 84 HIS A C 1
ATOM 660 O O . HIS A 1 84 ? 14.331 11.161 1.543 1.00 95.31 84 HIS A O 1
ATOM 666 N N . PRO A 1 85 ? 14.240 13.409 1.621 1.00 95.19 85 PRO A N 1
ATOM 667 C CA . PRO A 1 85 ? 15.399 13.558 2.513 1.00 95.19 85 PRO A CA 1
ATOM 668 C C . PRO A 1 85 ? 15.283 12.743 3.805 1.00 95.19 85 PRO A C 1
ATOM 670 O O . PRO A 1 85 ? 16.272 12.207 4.288 1.00 95.19 85 PRO A O 1
ATOM 673 N N . HIS A 1 86 ? 14.052 12.610 4.299 1.00 96.06 86 HIS A N 1
ATOM 674 C CA . HIS A 1 86 ? 13.703 11.901 5.533 1.00 96.06 86 HIS A CA 1
ATOM 675 C C . HIS A 1 86 ? 13.167 10.475 5.327 1.00 96.06 86 HIS A C 1
ATOM 677 O O . HIS A 1 86 ? 12.507 9.933 6.207 1.00 96.06 86 HIS A O 1
ATOM 683 N N . PHE A 1 87 ? 13.417 9.850 4.167 1.00 97.31 87 PHE A N 1
ATOM 684 C CA . PHE A 1 87 ? 12.982 8.467 3.925 1.00 97.31 87 PHE A CA 1
ATOM 685 C C . PHE A 1 87 ? 13.549 7.495 4.971 1.00 97.31 87 PHE A C 1
ATOM 687 O O . PHE A 1 87 ? 12.807 6.702 5.546 1.00 97.31 87 PHE A O 1
ATOM 694 N N . LEU A 1 88 ? 14.862 7.570 5.226 1.00 96.69 88 LEU A N 1
ATOM 695 C CA . LEU A 1 88 ? 15.525 6.687 6.190 1.00 96.69 88 LEU A CA 1
ATOM 696 C C . LEU A 1 88 ? 15.084 6.982 7.631 1.00 96.69 88 LEU A C 1
ATOM 698 O O . LEU A 1 88 ? 14.953 6.040 8.399 1.00 96.69 88 LEU A O 1
ATOM 702 N N . ASP A 1 89 ? 14.775 8.243 7.963 1.00 95.75 89 ASP A N 1
ATOM 703 C CA . ASP A 1 89 ? 14.259 8.624 9.287 1.00 95.75 89 ASP A CA 1
ATOM 704 C C . ASP A 1 89 ? 12.911 7.939 9.590 1.00 95.75 89 ASP A C 1
ATOM 706 O O . ASP A 1 89 ? 12.712 7.411 10.681 1.00 95.75 89 ASP A O 1
ATOM 710 N N . ILE A 1 90 ? 11.981 7.919 8.623 1.00 95.88 90 ILE A N 1
ATOM 711 C CA . ILE A 1 90 ? 10.698 7.210 8.782 1.00 95.88 90 ILE A CA 1
ATOM 712 C C . ILE A 1 90 ? 10.935 5.706 8.904 1.00 95.88 90 ILE A C 1
ATOM 714 O O . ILE A 1 90 ? 10.314 5.050 9.736 1.00 95.88 90 ILE A O 1
ATOM 718 N N . LEU A 1 91 ? 11.805 5.155 8.054 1.00 95.50 91 LEU A N 1
ATOM 719 C CA . LEU A 1 91 ? 12.087 3.724 8.039 1.00 95.50 91 LEU A CA 1
ATOM 720 C C . LEU A 1 91 ? 12.636 3.255 9.392 1.00 95.50 91 LEU A C 1
ATOM 722 O O . LEU A 1 91 ? 12.136 2.279 9.942 1.00 95.50 91 LEU A O 1
ATOM 726 N N . GLU A 1 92 ? 13.609 3.984 9.937 1.00 94.69 92 GLU A N 1
ATOM 727 C CA . GLU A 1 92 ? 14.187 3.733 11.257 1.00 94.69 92 GLU A CA 1
ATOM 728 C C . GLU A 1 92 ? 13.127 3.836 12.361 1.00 94.69 92 GLU A C 1
ATOM 730 O O . GLU A 1 92 ? 13.009 2.926 13.180 1.00 94.69 92 GLU A O 1
ATOM 735 N N . TYR A 1 93 ? 12.288 4.877 12.336 1.00 94.62 93 TYR A N 1
ATOM 736 C CA . TYR A 1 93 ? 11.210 5.033 13.314 1.00 94.62 93 TYR A CA 1
ATOM 737 C C . TYR A 1 93 ? 10.226 3.855 13.300 1.00 94.62 93 TYR A C 1
ATOM 739 O O . TYR A 1 93 ? 9.885 3.317 14.352 1.00 94.62 93 TYR A O 1
ATOM 747 N N . LEU A 1 94 ? 9.779 3.426 12.113 1.00 94.12 94 LEU A N 1
ATOM 748 C CA . LEU A 1 94 ? 8.840 2.309 11.984 1.00 94.12 94 LEU A CA 1
ATOM 749 C C . LEU A 1 94 ? 9.446 0.996 12.498 1.00 94.12 94 LEU A C 1
ATOM 751 O O . LEU A 1 94 ? 8.738 0.217 13.130 1.00 94.12 94 LEU A O 1
ATOM 755 N N . ILE A 1 95 ? 10.740 0.767 12.275 1.00 91.62 95 ILE A N 1
ATOM 756 C CA . ILE A 1 95 ? 11.446 -0.434 12.745 1.00 91.62 95 ILE A CA 1
ATOM 757 C C . ILE A 1 95 ? 11.599 -0.435 14.269 1.00 91.62 95 ILE A C 1
ATOM 759 O O . ILE A 1 95 ? 11.300 -1.436 14.914 1.00 91.62 95 ILE A O 1
ATOM 763 N N . VAL A 1 96 ? 12.022 0.690 14.851 1.00 90.19 96 VAL A N 1
ATOM 764 C CA . VAL A 1 96 ? 12.273 0.809 16.299 1.00 90.19 96 VAL A CA 1
ATOM 765 C C . VAL A 1 96 ? 10.977 0.855 17.114 1.00 90.19 96 VAL A C 1
ATOM 767 O O . VAL A 1 96 ? 10.997 0.587 18.308 1.00 90.19 96 VAL A O 1
ATOM 770 N N . SER A 1 97 ? 9.833 1.145 16.487 1.00 87.69 97 SER A N 1
ATOM 771 C CA . SER A 1 97 ? 8.539 1.219 17.180 1.00 87.69 97 SER A CA 1
ATOM 772 C C . SER A 1 97 ? 8.058 -0.091 17.819 1.00 87.69 97 SER A C 1
ATOM 774 O O . SER A 1 97 ? 7.082 -0.061 18.565 1.00 87.69 97 SER A O 1
ATOM 776 N N . GLU A 1 98 ? 8.677 -1.231 17.484 1.00 81.06 98 GLU A N 1
ATOM 777 C CA . GLU A 1 98 ? 8.283 -2.595 17.889 1.00 81.06 98 GLU A CA 1
ATOM 778 C C . GLU A 1 98 ? 6.835 -2.989 17.528 1.00 81.06 98 GLU A C 1
ATOM 780 O O . GLU A 1 98 ? 6.373 -4.086 17.853 1.00 81.06 98 GLU A O 1
ATOM 785 N N . ALA A 1 99 ? 6.111 -2.137 16.798 1.00 89.44 99 ALA A N 1
ATOM 786 C CA . ALA A 1 99 ? 4.778 -2.443 16.317 1.00 89.44 99 ALA A CA 1
ATOM 787 C C . ALA A 1 99 ? 4.826 -3.604 15.301 1.00 89.44 99 ALA A C 1
ATOM 789 O O . ALA A 1 99 ? 5.790 -3.730 14.538 1.00 89.44 99 ALA A O 1
ATOM 790 N N . PRO A 1 100 ? 3.778 -4.448 15.227 1.00 91.88 100 PRO A N 1
ATOM 791 C CA . PRO A 1 100 ? 3.730 -5.620 14.348 1.00 91.88 100 PRO A CA 1
ATOM 792 C C . PRO A 1 100 ? 3.541 -5.231 12.869 1.00 91.88 100 PRO A C 1
ATOM 794 O O . PRO A 1 100 ? 2.488 -5.459 12.262 1.00 91.88 100 PRO A O 1
ATOM 797 N N . ILE A 1 101 ? 4.576 -4.639 12.272 1.00 92.69 101 ILE A N 1
ATOM 798 C CA . ILE A 1 101 ? 4.554 -4.045 10.937 1.00 92.69 101 ILE A CA 1
ATOM 799 C C . ILE A 1 101 ? 5.176 -4.994 9.909 1.00 92.69 101 ILE A C 1
ATOM 801 O O . ILE A 1 101 ? 6.292 -5.484 10.058 1.00 92.69 101 ILE A O 1
ATOM 805 N N . LEU A 1 102 ? 4.466 -5.205 8.801 1.00 92.50 102 LEU A N 1
ATOM 806 C CA . LEU A 1 102 ? 5.068 -5.640 7.546 1.00 92.50 102 LEU A CA 1
ATOM 807 C C . LEU A 1 102 ? 5.365 -4.412 6.682 1.00 92.50 102 LEU A C 1
ATOM 809 O O . LEU A 1 102 ? 4.440 -3.771 6.179 1.00 92.50 102 LEU A O 1
ATOM 813 N N . LEU A 1 103 ? 6.646 -4.118 6.475 1.00 94.12 103 LEU A N 1
ATOM 814 C CA . LEU A 1 103 ? 7.069 -2.993 5.648 1.00 94.12 103 LEU A CA 1
ATOM 815 C C . LEU A 1 103 ? 7.144 -3.381 4.168 1.00 94.12 103 LEU A C 1
ATOM 817 O O . LEU A 1 103 ? 7.683 -4.429 3.793 1.00 94.12 103 LEU A O 1
ATOM 821 N N . ARG A 1 104 ? 6.621 -2.498 3.317 1.00 95.31 104 ARG A N 1
ATOM 822 C CA . ARG A 1 104 ? 6.704 -2.560 1.856 1.00 95.31 104 ARG A CA 1
ATOM 823 C C . ARG A 1 104 ? 7.165 -1.215 1.301 1.00 95.31 104 ARG A C 1
ATOM 825 O O . ARG A 1 104 ? 6.855 -0.172 1.873 1.00 95.31 104 ARG A O 1
ATOM 832 N N . MET A 1 105 ? 7.842 -1.217 0.157 1.00 96.12 105 MET A N 1
ATOM 833 C CA . MET A 1 105 ? 8.021 0.007 -0.627 1.00 96.12 105 MET A CA 1
ATOM 834 C C . MET A 1 105 ? 7.910 -0.223 -2.130 1.00 96.12 105 MET A C 1
ATOM 836 O O . MET A 1 105 ? 8.288 -1.284 -2.629 1.00 96.12 105 MET A O 1
ATOM 840 N N . TYR A 1 106 ? 7.458 0.808 -2.841 1.00 95.50 106 TYR A N 1
ATOM 841 C CA . TYR A 1 106 ? 7.612 0.927 -4.289 1.00 95.50 106 TYR A CA 1
ATOM 842 C C . TYR A 1 106 ? 8.741 1.907 -4.603 1.00 95.50 106 TYR A C 1
ATOM 844 O O . TYR A 1 106 ? 8.764 3.014 -4.076 1.00 95.50 106 TYR A O 1
ATOM 852 N N . THR A 1 107 ? 9.668 1.532 -5.478 1.00 97.00 107 THR A N 1
ATOM 853 C CA . THR A 1 107 ? 10.756 2.416 -5.927 1.00 97.00 107 THR A CA 1
ATOM 854 C C . THR A 1 107 ? 11.110 2.125 -7.378 1.00 97.00 107 THR A C 1
ATOM 856 O O . THR A 1 107 ? 11.033 0.989 -7.829 1.00 97.00 107 THR A O 1
ATOM 859 N N . ASN A 1 108 ? 11.534 3.128 -8.135 1.00 95.88 108 ASN A N 1
ATOM 860 C CA . ASN A 1 108 ? 12.083 2.954 -9.476 1.00 95.88 108 ASN A CA 1
ATOM 861 C C . ASN A 1 108 ? 13.537 2.430 -9.475 1.00 95.88 108 ASN A C 1
ATOM 863 O O . ASN A 1 108 ? 14.104 2.190 -10.542 1.00 95.88 108 ASN A O 1
ATOM 867 N N . GLY A 1 109 ? 14.158 2.266 -8.298 1.00 96.88 109 GLY A N 1
ATOM 868 C CA . GLY A 1 109 ? 15.508 1.718 -8.147 1.00 96.88 109 GLY A CA 1
ATOM 869 C C . GLY A 1 109 ? 16.635 2.630 -8.644 1.00 96.88 109 GLY A C 1
ATOM 870 O O . GLY A 1 109 ? 17.758 2.170 -8.844 1.00 96.88 109 GLY A O 1
ATOM 871 N N . SER A 1 110 ? 16.370 3.919 -8.878 1.00 96.25 110 SER A N 1
ATOM 872 C CA . SER A 1 110 ? 17.353 4.835 -9.468 1.00 96.25 110 SER A CA 1
ATOM 873 C C . SER A 1 110 ? 18.296 5.491 -8.459 1.00 96.25 110 SER A C 1
ATOM 875 O O . SER A 1 110 ? 19.188 6.238 -8.871 1.00 96.25 110 SER A O 1
ATOM 877 N N . ARG A 1 111 ? 18.075 5.302 -7.151 1.00 96.31 111 ARG A N 1
ATOM 878 C CA . ARG A 1 111 ? 18.998 5.788 -6.116 1.00 96.31 111 ARG A CA 1
ATOM 879 C C . ARG A 1 111 ? 20.338 5.058 -6.184 1.00 96.31 111 ARG A C 1
ATOM 881 O O . ARG A 1 111 ? 20.476 4.015 -6.825 1.00 96.31 111 ARG A O 1
ATOM 888 N N . SER A 1 112 ? 21.346 5.662 -5.560 1.00 96.75 112 SER A N 1
ATOM 889 C CA . SER A 1 112 ? 22.700 5.118 -5.569 1.00 96.75 112 SER A CA 1
ATOM 890 C C . SER A 1 112 ? 22.779 3.819 -4.759 1.00 96.75 112 SER A C 1
ATOM 892 O O . SER A 1 112 ? 22.070 3.688 -3.760 1.00 96.75 112 SER A O 1
ATOM 894 N N . PRO A 1 113 ? 23.674 2.884 -5.117 1.00 97.19 113 PRO A N 1
ATOM 895 C CA . PRO A 1 113 ? 23.924 1.679 -4.327 1.00 97.19 113 PRO A CA 1
ATOM 896 C C . PRO A 1 113 ? 24.190 1.968 -2.842 1.00 97.19 113 PRO A C 1
ATOM 898 O O . PRO A 1 113 ? 23.649 1.280 -1.986 1.00 97.19 113 PRO A O 1
ATOM 901 N N . GLN A 1 114 ? 24.902 3.057 -2.528 1.00 97.62 114 GLN A N 1
ATOM 902 C CA . GLN A 1 114 ? 25.198 3.471 -1.149 1.00 97.62 114 GLN A CA 1
ATOM 903 C C . GLN A 1 114 ? 23.943 3.814 -0.335 1.00 97.62 114 GLN A C 1
ATOM 905 O O . GLN A 1 114 ? 23.928 3.666 0.883 1.00 97.62 114 GLN A O 1
ATOM 910 N N . PHE A 1 115 ? 22.878 4.295 -0.982 1.00 98.06 115 PHE A N 1
ATOM 911 C CA . PHE A 1 115 ? 21.599 4.494 -0.302 1.00 98.06 115 PHE A CA 1
ATOM 912 C C . PHE A 1 115 ? 20.978 3.147 0.089 1.00 98.06 115 PHE A C 1
ATOM 914 O O . PHE A 1 115 ? 20.502 2.991 1.211 1.00 98.06 115 PHE A O 1
ATOM 921 N N . PHE A 1 116 ? 21.016 2.169 -0.822 1.00 97.75 116 PHE A N 1
ATOM 922 C CA . PHE A 1 116 ? 20.502 0.826 -0.560 1.00 97.75 116 PHE A CA 1
ATOM 923 C C . PHE A 1 116 ? 21.343 0.082 0.485 1.00 97.75 116 PHE A C 1
ATOM 925 O O . PHE A 1 116 ? 20.761 -0.625 1.294 1.00 97.75 116 PHE A O 1
ATOM 932 N N . GLU A 1 117 ? 22.663 0.291 0.540 1.00 97.38 117 GLU A N 1
ATOM 933 C CA . GLU A 1 117 ? 23.534 -0.231 1.613 1.00 97.38 117 GLU A CA 1
ATOM 934 C C . GLU A 1 117 ? 23.060 0.236 2.992 1.00 97.38 117 GLU A C 1
ATOM 936 O O . GLU A 1 117 ? 22.773 -0.591 3.852 1.00 97.38 117 GLU A O 1
ATOM 941 N N . LYS A 1 118 ? 22.861 1.547 3.173 1.00 97.50 118 LYS A N 1
ATOM 942 C CA . LYS A 1 118 ? 22.344 2.104 4.435 1.00 97.50 118 LYS A CA 1
ATOM 943 C C . LYS A 1 118 ? 20.961 1.568 4.786 1.00 97.50 118 LYS A C 1
ATOM 945 O O . LYS A 1 118 ? 20.673 1.279 5.941 1.00 97.50 118 LYS A O 1
ATOM 950 N N . MET A 1 119 ? 20.088 1.438 3.790 1.00 96.81 119 MET A N 1
ATOM 951 C CA . MET A 1 119 ? 18.751 0.893 4.007 1.00 96.81 119 MET A CA 1
ATOM 952 C C . MET A 1 119 ? 18.803 -0.583 4.429 1.00 96.81 119 MET A C 1
ATOM 954 O O . MET A 1 119 ? 18.082 -0.962 5.348 1.00 96.81 119 MET A O 1
ATOM 958 N N . ILE A 1 120 ? 19.683 -1.393 3.831 1.00 96.38 120 ILE A N 1
ATOM 959 C CA . ILE A 1 120 ? 19.937 -2.785 4.236 1.00 96.38 120 ILE A CA 1
ATOM 960 C C . ILE A 1 120 ? 20.461 -2.853 5.675 1.00 96.38 120 ILE A C 1
ATOM 962 O O . ILE A 1 120 ? 20.041 -3.720 6.436 1.00 96.38 120 ILE A O 1
ATOM 966 N N . GLU A 1 121 ? 21.350 -1.941 6.069 1.00 95.31 121 GLU A N 1
ATOM 967 C CA . GLU A 1 121 ? 21.858 -1.873 7.444 1.00 95.31 121 GLU A CA 1
ATOM 968 C C . GLU A 1 121 ? 20.742 -1.592 8.455 1.00 95.31 121 GLU A C 1
ATOM 970 O O . GLU A 1 121 ? 20.645 -2.303 9.452 1.00 95.31 121 GLU A O 1
ATOM 975 N N . ILE A 1 122 ? 19.875 -0.617 8.168 1.00 94.00 122 ILE A N 1
ATOM 976 C CA . ILE A 1 122 ? 18.739 -0.241 9.025 1.00 94.00 122 ILE A CA 1
ATOM 977 C C . ILE A 1 122 ? 17.711 -1.379 9.132 1.00 94.00 122 ILE A C 1
ATOM 979 O O . ILE A 1 122 ? 17.125 -1.597 10.186 1.00 94.00 122 ILE A O 1
ATOM 983 N N . THR A 1 123 ? 17.482 -2.115 8.043 1.00 92.19 123 THR A N 1
ATOM 984 C CA . THR A 1 123 ? 16.400 -3.115 7.934 1.00 92.19 123 THR A CA 1
ATOM 985 C C . THR A 1 123 ? 16.844 -4.548 8.225 1.00 92.19 123 THR A C 1
ATOM 987 O O . THR A 1 123 ? 16.051 -5.469 8.043 1.00 92.19 123 THR A O 1
ATOM 990 N N . ARG A 1 124 ? 18.084 -4.759 8.684 1.00 86.25 124 ARG A N 1
ATOM 991 C CA . ARG A 1 124 ? 18.725 -6.082 8.796 1.00 86.25 124 ARG A CA 1
ATOM 992 C C . ARG A 1 124 ? 17.862 -7.144 9.485 1.00 86.25 124 ARG A C 1
ATOM 994 O O . ARG A 1 124 ? 17.791 -8.268 8.997 1.00 86.25 124 ARG A O 1
ATOM 1001 N N . ASP A 1 125 ? 17.198 -6.773 10.575 1.00 84.25 125 ASP A N 1
ATOM 1002 C CA . ASP A 1 125 ? 16.426 -7.696 11.417 1.00 84.25 125 ASP A CA 1
ATOM 1003 C C . ASP A 1 125 ? 14.906 -7.573 11.210 1.00 84.25 125 ASP A C 1
ATOM 1005 O O . ASP A 1 125 ? 14.116 -8.201 11.914 1.00 84.25 125 ASP A O 1
ATOM 1009 N N . THR A 1 126 ? 14.470 -6.771 10.232 1.00 85.69 126 THR A N 1
ATOM 1010 C CA . THR A 1 126 ? 13.050 -6.524 9.957 1.00 85.69 126 THR A CA 1
ATOM 1011 C C . THR A 1 126 ? 12.668 -7.015 8.563 1.00 85.69 126 THR A C 1
ATOM 1013 O O . THR A 1 126 ? 13.275 -6.601 7.575 1.00 85.69 126 THR A O 1
ATOM 1016 N N . PRO A 1 127 ? 11.615 -7.844 8.424 1.00 85.94 127 PRO A N 1
ATOM 1017 C CA . PRO A 1 127 ? 11.111 -8.237 7.116 1.00 85.94 127 PRO A CA 1
ATOM 1018 C C . PRO A 1 127 ? 10.701 -7.021 6.275 1.00 85.94 127 PRO A C 1
ATOM 1020 O O . PRO A 1 127 ? 9.653 -6.412 6.504 1.00 85.94 127 PRO A O 1
ATOM 1023 N N . PHE A 1 128 ? 11.504 -6.712 5.257 1.00 91.94 128 PHE A N 1
ATOM 1024 C CA . PHE A 1 128 ? 11.234 -5.632 4.316 1.00 91.94 128 PHE A CA 1
ATOM 1025 C C . PHE A 1 128 ? 11.015 -6.175 2.905 1.00 91.94 128 PHE A C 1
ATOM 1027 O O . PHE A 1 128 ? 11.787 -6.989 2.388 1.00 91.94 128 PHE A O 1
ATOM 1034 N N . ARG A 1 129 ? 9.912 -5.753 2.286 1.00 94.56 129 ARG A N 1
ATOM 1035 C CA . ARG A 1 129 ? 9.526 -6.167 0.937 1.00 94.56 129 ARG A CA 1
ATOM 1036 C C . ARG A 1 129 ? 9.653 -4.995 -0.025 1.00 94.56 129 ARG A C 1
ATOM 1038 O O . ARG A 1 129 ? 9.107 -3.924 0.221 1.00 94.56 129 ARG A O 1
ATOM 1045 N N . ILE A 1 130 ? 10.320 -5.203 -1.152 1.00 96.25 130 ILE A N 1
ATOM 1046 C CA . ILE A 1 130 ? 10.593 -4.125 -2.105 1.00 96.25 130 ILE A CA 1
ATOM 1047 C C . ILE A 1 130 ? 10.009 -4.487 -3.461 1.00 96.25 130 ILE A C 1
ATOM 1049 O O . ILE A 1 130 ? 10.273 -5.566 -3.988 1.00 96.25 130 ILE A O 1
ATOM 1053 N N . ILE A 1 131 ? 9.242 -3.564 -4.034 1.00 96.19 131 ILE A N 1
ATOM 1054 C CA . ILE A 1 131 ? 8.780 -3.627 -5.412 1.00 96.19 131 ILE A CA 1
ATOM 1055 C C . ILE A 1 131 ? 9.562 -2.591 -6.223 1.00 96.19 131 ILE A C 1
ATOM 1057 O O . ILE A 1 131 ? 9.346 -1.385 -6.099 1.00 96.19 131 ILE A O 1
ATOM 1061 N N . PHE A 1 132 ? 10.472 -3.071 -7.066 1.00 97.38 132 PHE A N 1
ATOM 1062 C CA . PHE A 1 132 ? 11.204 -2.256 -8.022 1.00 97.38 132 PHE A CA 1
ATOM 1063 C C . PHE A 1 132 ? 10.402 -2.084 -9.314 1.00 97.38 132 PHE A C 1
ATOM 1065 O O . PHE A 1 132 ? 10.213 -3.034 -10.072 1.00 97.38 132 PHE A O 1
ATOM 1072 N N . SER A 1 133 ? 9.967 -0.864 -9.598 1.00 94.81 133 SER A N 1
ATOM 1073 C CA . SER A 1 133 ? 9.254 -0.506 -10.823 1.00 94.81 133 SER A CA 1
ATOM 1074 C C . SER A 1 133 ? 10.246 -0.163 -11.939 1.00 94.81 133 SER A C 1
ATOM 1076 O O . SER A 1 133 ? 10.834 0.921 -11.961 1.00 94.81 133 SER A O 1
ATOM 1078 N N . LEU A 1 134 ? 10.443 -1.082 -12.882 1.00 96.06 134 LEU A N 1
ATOM 1079 C CA . LEU A 1 134 ? 11.333 -0.913 -14.026 1.00 96.06 134 LEU A CA 1
ATOM 1080 C C . LEU A 1 134 ? 10.671 -0.055 -15.111 1.00 96.06 134 LEU A C 1
ATOM 1082 O O . LEU A 1 134 ? 9.922 -0.548 -15.956 1.00 96.06 134 LEU A O 1
ATOM 1086 N N . GLN A 1 135 ? 11.005 1.236 -15.110 1.00 92.44 135 GLN A N 1
ATOM 1087 C CA . GLN A 1 135 ? 10.487 2.207 -16.074 1.00 92.44 135 GLN A CA 1
ATOM 1088 C C . GLN A 1 135 ? 11.402 2.332 -17.299 1.00 92.44 135 GLN A C 1
ATOM 1090 O O . GLN A 1 135 ? 12.440 2.997 -17.254 1.00 92.44 135 GLN A O 1
ATOM 1095 N N . LEU A 1 136 ? 11.009 1.709 -18.415 1.00 93.75 136 LEU A N 1
ATOM 1096 C CA . LEU A 1 136 ? 11.855 1.547 -19.608 1.00 93.75 136 LEU A CA 1
ATOM 1097 C C . LEU A 1 136 ? 12.363 2.862 -20.223 1.00 93.75 136 LEU A C 1
ATOM 1099 O O . LEU A 1 136 ? 13.454 2.877 -20.795 1.00 93.75 136 LEU A O 1
ATOM 1103 N N . GLU A 1 137 ? 11.615 3.958 -20.097 1.00 93.00 137 GLU A N 1
ATOM 1104 C CA . GLU A 1 137 ? 11.986 5.273 -20.640 1.00 93.00 137 GLU A CA 1
ATOM 1105 C C . GLU A 1 137 ? 13.238 5.864 -19.969 1.00 93.00 137 GLU A C 1
ATOM 1107 O O . GLU A 1 137 ? 14.038 6.515 -20.636 1.00 93.00 137 GLU A O 1
ATOM 1112 N N . TYR A 1 138 ? 13.448 5.597 -18.673 1.00 93.38 138 TYR A N 1
ATOM 1113 C CA . TYR A 1 138 ? 14.470 6.284 -17.865 1.00 93.38 138 TYR A CA 1
ATOM 1114 C C . TYR A 1 138 ? 15.446 5.354 -17.137 1.00 93.38 138 TYR A C 1
ATOM 1116 O O . TYR A 1 138 ? 16.493 5.811 -16.669 1.00 93.38 138 TYR A O 1
ATOM 1124 N N . ALA A 1 139 ? 15.118 4.067 -17.008 1.00 94.25 139 ALA A N 1
ATOM 1125 C CA . ALA A 1 139 ? 15.878 3.140 -16.182 1.00 94.25 139 ALA A CA 1
ATOM 1126 C C . ALA A 1 139 ? 17.346 3.022 -16.617 1.00 94.25 139 ALA A C 1
ATOM 1128 O O . ALA A 1 139 ? 17.664 2.655 -17.754 1.00 94.25 139 ALA A O 1
ATOM 1129 N N . LYS A 1 140 ? 18.247 3.254 -15.655 1.00 95.62 140 LYS A N 1
ATOM 1130 C CA . LYS A 1 140 ? 19.669 2.906 -15.754 1.00 95.62 140 LYS A CA 1
ATOM 1131 C C . LYS A 1 140 ? 19.825 1.434 -15.380 1.00 95.62 140 LYS A C 1
ATOM 1133 O O . LYS A 1 140 ? 20.036 1.109 -14.216 1.00 95.62 140 LYS A O 1
ATOM 1138 N N . PHE A 1 141 ? 19.658 0.554 -16.363 1.00 96.94 141 PHE A N 1
ATOM 1139 C CA . PHE A 1 141 ? 19.426 -0.873 -16.126 1.00 96.94 141 PHE A CA 1
ATOM 1140 C C . PHE A 1 141 ? 20.544 -1.587 -15.352 1.00 96.94 141 PHE A C 1
ATOM 1142 O O . PHE A 1 141 ? 20.246 -2.399 -14.485 1.00 96.94 141 PHE A O 1
ATOM 1149 N N . GLU A 1 142 ? 21.813 -1.230 -15.565 1.00 97.12 142 GLU A N 1
ATOM 1150 C CA . GLU A 1 142 ? 22.918 -1.802 -14.776 1.00 97.12 142 GLU A CA 1
ATOM 1151 C C . GLU A 1 142 ? 22.830 -1.439 -13.288 1.00 97.12 142 GLU A C 1
ATOM 1153 O O . GLU A 1 142 ? 22.971 -2.305 -12.429 1.00 97.12 142 GLU A O 1
ATOM 1158 N N . ASN A 1 143 ? 22.510 -0.179 -12.965 1.00 96.56 143 ASN A N 1
ATOM 1159 C CA . ASN A 1 143 ? 22.262 0.221 -11.577 1.00 96.56 143 ASN A CA 1
ATOM 1160 C C . ASN A 1 143 ? 21.047 -0.515 -11.004 1.00 96.56 143 ASN A C 1
ATOM 1162 O O . ASN A 1 143 ? 21.085 -0.974 -9.870 1.00 96.56 143 ASN A O 1
ATOM 1166 N N . PHE A 1 144 ? 19.985 -0.646 -11.802 1.00 97.62 144 PHE A N 1
ATOM 1167 C CA . PHE A 1 144 ? 18.757 -1.335 -11.414 1.00 97.62 144 PHE A CA 1
ATOM 1168 C C . PHE A 1 144 ? 19.012 -2.813 -11.066 1.00 97.62 144 PHE A C 1
ATOM 1170 O O . PHE A 1 144 ? 18.612 -3.267 -9.997 1.00 97.62 144 PHE A O 1
ATOM 1177 N N . LYS A 1 145 ? 19.752 -3.548 -11.910 1.00 97.44 145 LYS A N 1
ATOM 1178 C CA . LYS A 1 145 ? 20.196 -4.922 -11.611 1.00 97.44 145 LYS A CA 1
ATOM 1179 C C . LYS A 1 145 ? 21.045 -4.965 -10.343 1.00 97.44 145 LYS A C 1
ATOM 1181 O O . LYS A 1 145 ? 20.798 -5.796 -9.475 1.00 97.44 145 LYS A O 1
ATOM 1186 N N . ARG A 1 146 ? 21.995 -4.033 -10.205 1.00 97.44 146 ARG A N 1
ATOM 1187 C CA . ARG A 1 146 ? 22.897 -3.980 -9.051 1.00 97.44 146 ARG A CA 1
ATOM 1188 C C . ARG A 1 146 ? 22.147 -3.817 -7.727 1.00 97.44 146 ARG A C 1
ATOM 1190 O O . ARG A 1 146 ? 22.464 -4.513 -6.768 1.00 97.44 146 ARG A O 1
ATOM 1197 N N . VAL A 1 147 ? 21.148 -2.935 -7.655 1.00 97.88 147 VAL A N 1
ATOM 1198 C CA . VAL A 1 147 ? 20.374 -2.744 -6.414 1.00 97.88 147 VAL A CA 1
ATOM 1199 C C . VAL A 1 147 ? 19.464 -3.938 -6.108 1.00 97.88 147 VAL A C 1
ATOM 1201 O O . VAL A 1 147 ? 19.286 -4.269 -4.936 1.00 97.88 147 VAL A O 1
ATOM 1204 N N . ILE A 1 148 ? 18.955 -4.641 -7.128 1.00 97.69 148 ILE A N 1
ATOM 1205 C CA . ILE A 1 148 ? 18.236 -5.914 -6.943 1.00 97.69 148 ILE A CA 1
ATOM 1206 C C . ILE A 1 148 ? 19.173 -6.970 -6.359 1.00 97.69 148 ILE A C 1
ATOM 1208 O O . ILE A 1 148 ? 18.821 -7.604 -5.371 1.00 97.69 148 ILE A O 1
ATOM 1212 N N . GLU A 1 149 ? 20.373 -7.137 -6.920 1.00 97.06 149 GLU A N 1
ATOM 1213 C CA . GLU A 1 149 ? 21.376 -8.076 -6.403 1.00 97.06 149 GLU A CA 1
ATOM 1214 C C . GLU A 1 149 ? 21.722 -7.798 -4.940 1.00 97.06 149 GLU A C 1
ATOM 1216 O O . GLU A 1 149 ? 21.753 -8.722 -4.130 1.00 97.06 149 GLU A O 1
ATOM 1221 N N . MET A 1 150 ? 21.951 -6.530 -4.593 1.00 96.56 150 MET A N 1
ATOM 1222 C CA . MET A 1 150 ? 22.304 -6.127 -3.231 1.00 96.56 150 MET A CA 1
ATOM 1223 C C . MET A 1 150 ? 21.175 -6.406 -2.239 1.00 96.56 150 MET A C 1
ATOM 1225 O O . MET A 1 150 ? 21.410 -6.986 -1.183 1.00 96.56 150 MET A O 1
ATOM 1229 N N . THR A 1 151 ? 19.948 -6.016 -2.581 1.00 95.94 151 THR A N 1
ATOM 1230 C CA . THR A 1 151 ? 18.796 -6.160 -1.680 1.00 95.94 151 THR A CA 1
ATOM 1231 C C . THR A 1 151 ? 18.326 -7.613 -1.570 1.00 95.94 151 THR A C 1
ATOM 1233 O O . THR A 1 151 ? 18.101 -8.094 -0.462 1.00 95.94 151 THR A O 1
ATOM 1236 N N . ALA A 1 152 ? 18.269 -8.361 -2.677 1.00 94.19 152 ALA A N 1
ATOM 1237 C CA . ALA A 1 152 ? 17.969 -9.795 -2.650 1.00 94.19 152 ALA A CA 1
ATOM 1238 C C . ALA A 1 152 ? 19.064 -10.593 -1.921 1.00 94.19 152 ALA A C 1
ATOM 1240 O O . ALA A 1 152 ? 18.758 -11.501 -1.151 1.00 94.19 152 ALA A O 1
ATOM 1241 N N . GLY A 1 153 ? 20.339 -10.233 -2.117 1.00 92.69 153 GLY A N 1
ATOM 1242 C CA . GLY A 1 153 ? 21.475 -10.836 -1.415 1.00 92.69 153 GLY A CA 1
ATOM 1243 C C . GLY A 1 153 ? 21.463 -10.591 0.097 1.00 92.69 153 GLY A C 1
ATOM 1244 O O . GLY A 1 153 ? 21.973 -11.417 0.848 1.00 92.69 153 GLY A O 1
ATOM 1245 N N . ALA A 1 154 ? 20.826 -9.508 0.548 1.00 92.12 154 ALA A N 1
ATOM 1246 C CA . ALA A 1 154 ? 20.581 -9.222 1.961 1.00 92.12 154 ALA A CA 1
ATOM 1247 C C . ALA A 1 154 ? 1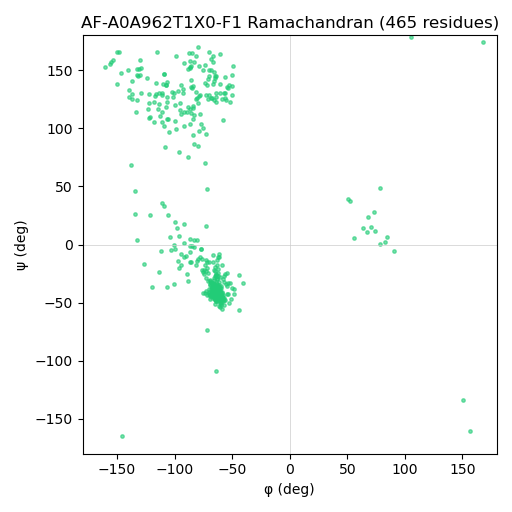9.375 -9.984 2.553 1.00 92.12 154 ALA A C 1
ATOM 1249 O O . ALA A 1 154 ? 19.023 -9.765 3.707 1.00 92.12 154 ALA A O 1
ATOM 1250 N N . GLY A 1 155 ? 18.725 -10.867 1.784 1.00 88.81 155 GLY A N 1
ATOM 1251 C CA . GLY A 1 155 ? 17.596 -11.681 2.249 1.00 88.81 155 GLY A CA 1
ATOM 1252 C C . GLY A 1 155 ? 16.230 -10.991 2.175 1.00 88.81 155 GLY A C 1
ATOM 1253 O O . GLY A 1 155 ? 15.234 -11.554 2.632 1.00 88.81 155 GLY A O 1
ATOM 1254 N N . MET A 1 156 ? 16.150 -9.796 1.584 1.00 92.31 156 MET A N 1
ATOM 1255 C CA . MET A 1 156 ? 14.879 -9.095 1.392 1.00 92.31 156 MET A CA 1
ATOM 1256 C C . MET A 1 156 ? 14.013 -9.794 0.343 1.00 92.31 156 MET A C 1
ATOM 1258 O O . MET A 1 156 ? 14.510 -10.367 -0.628 1.00 92.31 156 MET A O 1
ATOM 1262 N N . SER A 1 157 ? 12.691 -9.692 0.491 1.00 93.38 157 SER A N 1
ATOM 1263 C CA . SER A 1 157 ? 11.782 -10.189 -0.543 1.00 93.38 157 SER A CA 1
ATOM 1264 C C . SER A 1 157 ? 11.617 -9.138 -1.636 1.00 93.38 157 SER A C 1
ATOM 1266 O O . SER A 1 157 ? 11.027 -8.078 -1.405 1.00 93.38 157 SER A O 1
ATOM 1268 N N . ILE A 1 158 ? 12.143 -9.435 -2.823 1.00 95.94 158 ILE A N 1
ATOM 1269 C CA . ILE A 1 158 ? 12.203 -8.498 -3.945 1.00 95.94 158 ILE A CA 1
ATOM 1270 C C . ILE A 1 158 ? 11.213 -8.880 -5.037 1.00 95.94 158 ILE A C 1
ATOM 1272 O O . ILE A 1 158 ? 11.101 -10.044 -5.415 1.00 95.94 158 ILE A O 1
ATOM 1276 N N . ALA A 1 159 ? 10.527 -7.881 -5.577 1.00 94.50 159 ALA A N 1
ATOM 1277 C CA . ALA A 1 159 ? 9.706 -7.974 -6.768 1.00 94.50 159 ALA A CA 1
ATOM 1278 C C . ALA A 1 159 ? 10.152 -6.941 -7.804 1.00 94.50 159 ALA A C 1
ATOM 1280 O O . ALA A 1 159 ? 10.482 -5.813 -7.453 1.00 94.50 159 ALA A O 1
ATOM 1281 N N . VAL A 1 160 ? 10.113 -7.306 -9.080 1.00 96.25 160 VAL A N 1
ATOM 1282 C CA . VAL A 1 160 ? 10.346 -6.411 -10.214 1.00 96.25 160 VAL A CA 1
ATOM 1283 C C . VAL A 1 160 ? 9.050 -6.270 -10.998 1.00 96.25 160 VAL A C 1
ATOM 1285 O O . VAL A 1 160 ? 8.515 -7.260 -11.489 1.00 96.25 160 VAL A O 1
ATOM 1288 N N . SER A 1 161 ? 8.558 -5.041 -11.126 1.00 93.25 161 SER A N 1
ATOM 1289 C CA . SER A 1 161 ? 7.424 -4.705 -11.982 1.00 93.25 161 SER A CA 1
ATOM 1290 C C . SER A 1 161 ? 7.898 -3.976 -13.221 1.00 93.25 161 SER A C 1
ATOM 1292 O O . SER A 1 161 ? 8.329 -2.828 -13.141 1.00 93.25 161 SER A O 1
ATOM 1294 N N . LEU A 1 162 ? 7.857 -4.650 -14.369 1.00 93.88 162 LEU A N 1
ATOM 1295 C CA . LEU A 1 162 ? 8.209 -4.052 -15.652 1.00 93.88 162 LEU A CA 1
ATOM 1296 C C . LEU A 1 162 ? 6.970 -3.407 -16.266 1.00 93.88 162 LEU A C 1
ATOM 1298 O O . LEU A 1 162 ? 6.008 -4.105 -16.586 1.00 93.88 162 LEU A O 1
ATOM 1302 N N . THR A 1 163 ? 7.014 -2.091 -16.481 1.00 89.56 163 THR A N 1
ATOM 1303 C CA . THR A 1 163 ? 5.982 -1.396 -17.262 1.00 89.56 163 THR A CA 1
ATOM 1304 C C . THR A 1 163 ? 6.320 -1.521 -18.740 1.00 89.56 163 THR A C 1
ATOM 1306 O O . THR A 1 163 ? 7.288 -0.926 -19.223 1.00 89.56 163 THR A O 1
ATOM 1309 N N . PHE A 1 164 ? 5.549 -2.330 -19.458 1.00 90.75 164 PHE A N 1
ATOM 1310 C CA . PHE A 1 164 ? 5.721 -2.522 -20.887 1.00 90.75 164 PHE A CA 1
ATOM 1311 C C . PHE A 1 164 ? 5.283 -1.268 -21.640 1.00 90.75 164 PHE A C 1
ATOM 1313 O O . PHE A 1 164 ? 4.301 -0.628 -21.282 1.00 90.75 164 PHE A O 1
ATOM 1320 N N . LEU A 1 165 ? 6.005 -0.922 -22.702 1.00 90.00 165 LEU A N 1
ATOM 1321 C CA . LEU A 1 165 ? 5.600 0.126 -23.629 1.00 90.00 165 LEU A CA 1
ATOM 1322 C C . LEU A 1 165 ? 5.755 -0.395 -25.056 1.00 90.00 165 LEU A C 1
ATOM 1324 O O . LEU A 1 165 ? 6.873 -0.770 -25.424 1.00 90.00 165 LEU A O 1
ATOM 1328 N N . PRO A 1 166 ? 4.692 -0.363 -25.880 1.00 90.19 166 PRO A N 1
ATOM 1329 C CA . PRO A 1 166 ? 4.750 -0.749 -27.290 1.00 90.19 166 PRO A CA 1
ATOM 1330 C C . PRO A 1 166 ? 5.903 -0.113 -28.074 1.00 90.19 166 PRO A C 1
ATOM 1332 O O . PRO A 1 166 ? 6.549 -0.755 -28.903 1.00 90.19 166 PRO A O 1
ATOM 1335 N N . THR A 1 167 ? 6.202 1.152 -27.787 1.00 92.56 167 THR A N 1
ATOM 1336 C CA . THR A 1 167 ? 7.279 1.917 -28.430 1.00 92.56 167 THR A CA 1
ATOM 1337 C C . THR A 1 167 ? 8.682 1.474 -28.003 1.00 92.56 167 THR A C 1
ATOM 1339 O O . THR A 1 167 ? 9.656 1.806 -28.672 1.00 92.56 167 THR A O 1
ATOM 1342 N N . LEU A 1 168 ? 8.804 0.702 -26.917 1.00 94.69 168 LEU A N 1
ATOM 1343 C CA . LEU A 1 168 ? 10.063 0.207 -26.352 1.00 94.69 168 LEU A CA 1
ATOM 1344 C C . LEU A 1 168 ? 10.114 -1.331 -26.278 1.00 94.69 168 LEU A C 1
ATOM 1346 O O . LEU A 1 168 ? 10.865 -1.881 -25.472 1.00 94.69 168 LEU A O 1
ATOM 1350 N N . ARG A 1 169 ? 9.353 -2.030 -27.131 1.00 94.31 169 ARG A N 1
ATOM 1351 C CA . ARG A 1 169 ? 9.268 -3.503 -27.220 1.00 94.31 169 ARG A CA 1
ATOM 1352 C C . ARG A 1 169 ? 10.607 -4.225 -27.152 1.00 94.31 169 ARG A C 1
ATOM 1354 O O . ARG A 1 169 ? 10.815 -5.055 -26.274 1.00 94.31 169 ARG A O 1
ATOM 1361 N N . GLU A 1 170 ? 11.527 -3.886 -28.050 1.00 96.38 170 GLU A N 1
ATOM 1362 C CA . GLU A 1 170 ? 12.836 -4.548 -28.130 1.00 96.38 170 GLU A CA 1
ATOM 1363 C C . GLU A 1 170 ? 13.650 -4.356 -26.846 1.00 96.38 170 GLU A C 1
ATOM 1365 O O . GLU A 1 170 ? 14.305 -5.276 -26.356 1.00 96.38 170 GLU A O 1
ATOM 1370 N N . LYS A 1 171 ? 13.537 -3.176 -26.228 1.00 96.88 171 LYS A N 1
ATOM 1371 C CA . LYS A 1 171 ? 14.162 -2.891 -24.934 1.00 96.88 171 LYS A CA 1
ATOM 1372 C C . LYS A 1 171 ? 13.519 -3.709 -23.810 1.00 96.88 171 LYS A C 1
ATOM 1374 O O . LYS A 1 171 ? 14.241 -4.236 -22.969 1.00 96.88 171 LYS A O 1
ATOM 1379 N N . ALA A 1 172 ? 12.190 -3.838 -23.805 1.00 96.38 172 ALA A N 1
ATOM 1380 C CA . ALA A 1 172 ? 11.456 -4.651 -22.838 1.00 96.38 172 ALA A CA 1
ATOM 1381 C C . ALA A 1 172 ? 11.859 -6.131 -22.919 1.00 96.38 172 ALA A C 1
ATOM 1383 O O . ALA A 1 172 ? 12.145 -6.741 -21.889 1.00 96.38 172 ALA A O 1
ATOM 1384 N N . ARG A 1 173 ? 11.941 -6.678 -24.140 1.00 96.62 173 ARG A N 1
ATOM 1385 C CA . ARG A 1 173 ? 12.382 -8.053 -24.422 1.00 96.62 173 ARG A CA 1
ATOM 1386 C C . ARG A 1 173 ? 13.797 -8.287 -23.910 1.00 96.62 173 ARG A C 1
ATOM 1388 O O . ARG A 1 173 ? 13.986 -9.111 -23.021 1.00 96.62 173 ARG A O 1
ATOM 1395 N N . LYS A 1 174 ? 14.749 -7.455 -24.348 1.00 97.50 174 LYS A N 1
ATOM 1396 C CA . LYS A 1 174 ? 16.146 -7.521 -23.902 1.00 97.50 174 LYS A CA 1
ATOM 1397 C C . LYS A 1 174 ? 16.274 -7.497 -22.376 1.00 97.50 174 LYS A C 1
ATOM 1399 O O . LYS A 1 174 ? 16.963 -8.330 -21.797 1.00 97.50 174 LYS A O 1
ATOM 1404 N N . TYR A 1 175 ? 15.622 -6.543 -21.711 1.00 97.62 175 TYR A N 1
ATOM 1405 C CA . TYR A 1 175 ? 15.716 -6.423 -20.253 1.00 97.62 175 TYR A CA 1
ATOM 1406 C C . TYR A 1 175 ? 15.055 -7.598 -19.533 1.00 97.62 175 TYR A C 1
ATOM 1408 O O . TYR A 1 175 ? 15.542 -8.013 -18.486 1.00 97.62 175 TYR A O 1
ATOM 1416 N N . THR A 1 176 ? 13.985 -8.161 -20.091 1.00 97.38 176 THR A N 1
ATOM 1417 C CA . THR A 1 176 ? 13.338 -9.358 -19.540 1.00 97.38 176 THR A CA 1
ATOM 1418 C C . THR A 1 176 ? 14.253 -10.575 -19.636 1.00 97.38 176 THR A C 1
ATOM 1420 O O . THR A 1 176 ? 14.373 -11.299 -18.653 1.00 97.38 176 THR A O 1
ATOM 1423 N N . ASP A 1 177 ? 14.962 -10.760 -20.752 1.00 97.06 177 ASP A N 1
ATOM 1424 C CA . ASP A 1 177 ? 15.934 -11.850 -20.911 1.00 97.06 177 ASP A CA 1
ATOM 1425 C C . ASP A 1 177 ? 17.096 -11.722 -19.914 1.00 97.06 177 ASP A C 1
ATOM 1427 O O . ASP A 1 177 ? 17.488 -12.691 -19.260 1.00 97.06 177 ASP A O 1
ATOM 1431 N N . GLU A 1 178 ? 17.616 -10.506 -19.727 1.00 97.88 178 GLU A N 1
ATOM 1432 C CA . GLU A 1 178 ? 18.659 -10.240 -18.733 1.00 97.88 178 GLU A CA 1
ATOM 1433 C C . GLU A 1 178 ? 18.162 -10.450 -17.291 1.00 97.88 178 GLU A C 1
ATOM 1435 O O . GLU A 1 178 ? 18.893 -10.993 -16.458 1.00 97.88 178 GLU A O 1
ATOM 1440 N N . LEU A 1 179 ? 16.916 -10.070 -16.984 1.00 97.50 179 LEU A N 1
ATOM 1441 C CA . LEU A 1 179 ? 16.296 -10.335 -15.683 1.00 97.50 179 LEU A CA 1
ATOM 1442 C C . LEU A 1 179 ? 16.050 -11.832 -15.468 1.00 97.50 179 LEU A C 1
ATOM 1444 O O . LEU A 1 179 ? 16.285 -12.318 -14.366 1.00 97.50 179 LEU A O 1
ATOM 1448 N N . LEU A 1 180 ? 15.641 -12.585 -16.490 1.00 96.62 180 LEU A N 1
ATOM 1449 C CA . LEU A 1 180 ? 15.534 -14.045 -16.415 1.00 96.62 180 LEU A CA 1
ATOM 1450 C C . LEU A 1 180 ? 16.894 -14.672 -16.092 1.00 96.62 180 LEU A C 1
ATOM 1452 O O . LEU A 1 180 ? 16.995 -15.492 -15.179 1.00 96.62 180 LEU A O 1
ATOM 1456 N N . ALA A 1 181 ? 17.959 -14.240 -16.774 1.00 96.69 181 ALA A N 1
ATOM 1457 C CA . ALA A 1 181 ? 19.315 -14.709 -16.501 1.00 96.69 181 ALA A CA 1
ATOM 1458 C C . ALA A 1 181 ? 19.780 -14.367 -15.073 1.00 96.69 181 ALA A C 1
ATOM 1460 O O . ALA A 1 181 ? 20.457 -15.173 -14.428 1.00 96.69 181 ALA A O 1
ATOM 1461 N N . LEU A 1 182 ? 19.399 -13.196 -14.554 1.00 96.62 182 LEU A N 1
ATOM 1462 C CA . LEU A 1 182 ? 19.658 -12.810 -13.167 1.00 96.62 182 LEU A CA 1
ATOM 1463 C C . LEU A 1 182 ? 18.848 -13.663 -12.179 1.00 96.62 182 LEU A C 1
ATOM 1465 O O . LEU A 1 182 ? 19.381 -14.121 -11.168 1.00 96.62 182 LEU A O 1
ATOM 1469 N N . ARG A 1 183 ? 17.580 -13.940 -12.491 1.00 94.81 183 ARG A N 1
ATOM 1470 C CA . ARG A 1 183 ? 16.665 -14.735 -11.664 1.00 94.81 183 ARG A CA 1
ATOM 1471 C C . ARG A 1 183 ? 17.126 -16.179 -11.474 1.00 94.81 183 ARG A C 1
ATOM 1473 O O . ARG A 1 183 ? 16.822 -16.780 -10.444 1.00 94.81 183 ARG A O 1
ATOM 1480 N N . MET A 1 184 ? 17.890 -16.719 -12.423 1.00 94.00 184 MET A N 1
ATOM 1481 C CA . MET A 1 184 ? 18.554 -18.021 -12.282 1.00 94.00 184 MET A CA 1
ATOM 1482 C C . MET A 1 184 ? 19.617 -18.042 -11.171 1.00 94.00 184 MET A C 1
ATOM 1484 O O . MET A 1 184 ? 19.990 -19.119 -10.715 1.00 94.00 184 MET A O 1
ATOM 1488 N N . LYS A 1 185 ? 20.113 -16.875 -10.741 1.00 94.44 185 LYS A N 1
ATOM 1489 C CA . LYS A 1 185 ? 21.181 -16.733 -9.739 1.00 94.44 185 LYS A CA 1
ATOM 1490 C C . LYS A 1 185 ? 20.665 -16.248 -8.389 1.00 94.44 185 LYS A C 1
ATOM 1492 O O . LYS A 1 185 ? 21.172 -16.679 -7.360 1.00 94.44 185 LYS A O 1
ATOM 1497 N N . ILE A 1 186 ? 19.680 -15.352 -8.392 1.00 94.81 186 ILE A N 1
ATOM 1498 C CA . ILE A 1 186 ? 19.130 -14.731 -7.182 1.00 94.81 186 ILE A CA 1
ATOM 1499 C C . ILE A 1 186 ? 17.596 -14.779 -7.178 1.00 94.81 186 ILE A C 1
ATOM 1501 O O . ILE A 1 186 ? 16.975 -14.659 -8.237 1.00 94.81 186 ILE A O 1
ATOM 1505 N N . PRO A 1 187 ? 16.949 -14.954 -6.013 1.00 93.88 187 PRO A N 1
ATOM 1506 C CA . PRO A 1 187 ? 15.499 -15.053 -5.945 1.00 93.88 187 PRO A CA 1
ATOM 1507 C C . PRO A 1 187 ? 14.840 -13.670 -5.975 1.00 93.88 187 PRO A C 1
ATOM 1509 O O . PRO A 1 187 ? 15.106 -12.820 -5.131 1.00 93.88 187 PRO A O 1
ATOM 1512 N N . PHE A 1 188 ? 13.923 -13.464 -6.918 1.00 95.31 188 PHE A N 1
ATOM 1513 C CA . PHE A 1 188 ? 12.993 -12.334 -6.912 1.00 95.31 188 PHE A CA 1
ATOM 1514 C C . PHE A 1 188 ? 11.731 -12.670 -7.714 1.00 95.31 188 PHE A C 1
ATOM 1516 O O . PHE A 1 188 ? 11.720 -13.559 -8.568 1.00 95.31 188 PHE A O 1
ATOM 1523 N N . PHE A 1 189 ? 10.641 -11.972 -7.429 1.00 92.75 189 PHE A N 1
ATOM 1524 C CA . PHE A 1 189 ? 9.386 -12.089 -8.166 1.00 92.75 189 PHE A CA 1
ATOM 1525 C C . PHE A 1 189 ? 9.392 -11.128 -9.354 1.00 92.75 189 PHE A C 1
ATOM 1527 O O . PHE A 1 189 ? 10.001 -10.066 -9.279 1.00 92.75 189 PHE A O 1
ATOM 1534 N N . MET A 1 190 ? 8.688 -11.455 -10.436 1.00 90.38 190 MET A N 1
ATOM 1535 C CA . MET A 1 190 ? 8.527 -10.529 -11.555 1.00 90.38 190 MET A CA 1
ATOM 1536 C C . MET A 1 190 ? 7.093 -10.528 -12.064 1.00 90.38 190 MET A C 1
ATOM 1538 O O . MET A 1 190 ? 6.465 -11.581 -12.168 1.00 90.38 190 MET A O 1
ATOM 1542 N N . ASN A 1 191 ? 6.599 -9.344 -12.410 1.00 87.56 191 ASN A N 1
ATOM 1543 C CA . ASN A 1 191 ? 5.431 -9.187 -13.258 1.00 87.56 191 ASN A CA 1
ATOM 1544 C C . ASN A 1 191 ? 5.729 -8.198 -14.396 1.00 87.56 191 ASN A C 1
ATOM 1546 O O . ASN A 1 191 ? 6.661 -7.392 -14.346 1.00 87.56 191 ASN A O 1
ATOM 1550 N N . ILE A 1 192 ? 4.928 -8.304 -15.450 1.00 87.56 192 ILE A N 1
ATOM 1551 C CA . ILE A 1 192 ? 4.920 -7.370 -16.572 1.00 87.56 192 ILE A CA 1
ATOM 1552 C C . ILE A 1 192 ? 3.529 -6.752 -16.590 1.00 87.56 192 ILE A C 1
ATOM 1554 O O . ILE A 1 192 ? 2.529 -7.479 -16.656 1.00 87.56 192 ILE A O 1
ATOM 1558 N N . SER A 1 193 ? 3.499 -5.428 -16.491 1.00 81.31 193 SER A N 1
ATOM 1559 C CA . SER A 1 193 ? 2.295 -4.605 -16.462 1.00 81.31 193 SER A CA 1
ATOM 1560 C C . SER A 1 193 ? 2.199 -3.811 -17.758 1.00 81.31 193 SER A C 1
ATOM 1562 O O . SER A 1 193 ? 3.198 -3.273 -18.236 1.00 81.31 193 SER A O 1
ATOM 1564 N N . PHE A 1 194 ? 1.002 -3.723 -18.325 1.00 79.81 194 PHE A N 1
ATOM 1565 C CA . PHE A 1 194 ? 0.729 -2.884 -19.488 1.00 79.81 194 PHE A CA 1
ATOM 1566 C C . PHE A 1 194 ? 0.383 -1.457 -19.046 1.00 79.81 194 PHE A C 1
ATOM 1568 O O . PHE A 1 194 ? -0.117 -1.271 -17.932 1.00 79.81 194 PHE A O 1
ATOM 1575 N N . PRO A 1 195 ? 0.651 -0.440 -19.882 1.00 70.12 195 PRO A N 1
ATOM 1576 C CA . PRO A 1 195 ? 0.285 0.922 -19.546 1.00 70.12 195 PRO A CA 1
ATOM 1577 C C . PRO A 1 195 ? -1.244 1.016 -19.518 1.00 70.12 195 PRO A C 1
ATOM 1579 O O . PRO A 1 195 ? -1.933 0.429 -20.357 1.00 70.12 195 PRO A O 1
ATOM 1582 N N . TRP A 1 196 ? -1.763 1.727 -18.520 1.00 66.56 196 TRP A N 1
ATOM 1583 C CA . TRP A 1 196 ? -3.183 2.025 -18.402 1.00 66.56 196 TRP A CA 1
ATOM 1584 C C . TRP A 1 196 ? -3.433 3.40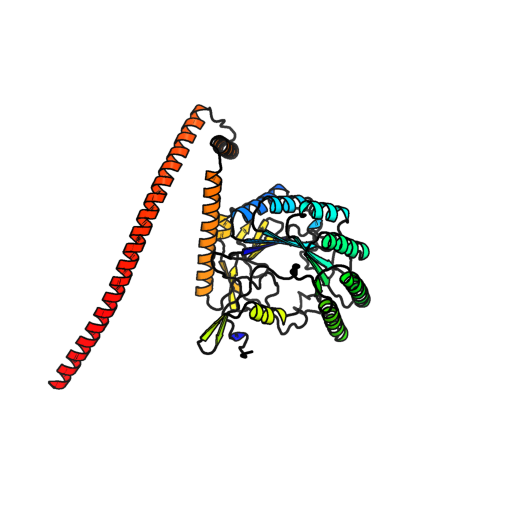0 -19.015 1.00 66.56 196 TRP A C 1
ATOM 1586 O O . TRP A 1 196 ? -2.941 4.402 -18.492 1.00 66.56 196 TRP A O 1
ATOM 1596 N N . ASP A 1 197 ? -4.206 3.464 -20.095 1.00 62.50 197 ASP A N 1
ATOM 1597 C CA . ASP A 1 197 ? -4.734 4.731 -20.582 1.00 62.50 197 ASP A CA 1
ATOM 1598 C C . ASP A 1 197 ? -5.904 5.153 -19.690 1.00 62.50 197 ASP A C 1
ATOM 1600 O O . ASP A 1 197 ? -7.007 4.607 -19.742 1.00 62.50 197 ASP A O 1
ATOM 1604 N N . ILE A 1 198 ? -5.635 6.118 -18.812 1.00 54.78 198 ILE A N 1
ATOM 1605 C CA . ILE A 1 198 ? -6.609 6.622 -17.840 1.00 54.78 198 ILE A CA 1
ATOM 1606 C C . ILE A 1 198 ? -7.724 7.400 -18.547 1.00 54.78 198 ILE A C 1
ATOM 1608 O O . ILE A 1 198 ? -8.854 7.392 -18.065 1.00 54.78 198 ILE A O 1
ATOM 1612 N N . ALA A 1 199 ? -7.429 8.051 -19.677 1.00 50.09 199 ALA A N 1
ATOM 1613 C CA . ALA A 1 199 ? -8.395 8.880 -20.390 1.00 50.09 199 ALA A CA 1
ATOM 1614 C C . ALA A 1 199 ? -9.459 8.030 -21.093 1.00 50.09 199 ALA A C 1
ATOM 1616 O O . ALA A 1 199 ? -10.637 8.378 -21.043 1.00 50.09 199 ALA A O 1
ATOM 1617 N N . ASN A 1 200 ? -9.057 6.904 -21.690 1.00 53.16 200 ASN A N 1
ATOM 1618 C CA . ASN A 1 200 ? -9.982 6.018 -22.403 1.00 53.16 200 ASN A CA 1
ATOM 1619 C C . ASN A 1 200 ? -10.350 4.746 -21.620 1.00 53.16 200 ASN A C 1
ATOM 1621 O O . ASN A 1 200 ? -11.197 3.974 -22.064 1.00 53.16 200 ASN A O 1
ATOM 1625 N N . GLY A 1 201 ? -9.741 4.512 -20.452 1.00 56.84 201 GLY A N 1
ATOM 1626 C CA . GLY A 1 201 ? -9.992 3.324 -19.632 1.00 56.84 201 GLY A CA 1
ATOM 1627 C C . GLY A 1 201 ? -9.497 2.021 -20.269 1.00 56.84 201 GLY A C 1
ATOM 1628 O O . GLY A 1 201 ? -10.017 0.951 -19.952 1.00 56.84 201 GLY A O 1
ATOM 1629 N N . VAL A 1 202 ? -8.520 2.098 -21.178 1.00 63.31 202 VAL A N 1
ATOM 1630 C CA . VAL A 1 202 ? -8.007 0.953 -21.943 1.00 63.31 202 VAL A CA 1
ATOM 1631 C C . VAL A 1 202 ? -6.625 0.560 -21.423 1.00 63.31 202 VAL A C 1
ATOM 1633 O O . VAL A 1 202 ? -5.714 1.381 -21.354 1.00 63.31 202 VAL A O 1
ATOM 1636 N N . MET A 1 203 ? -6.441 -0.713 -21.070 1.00 67.75 203 MET A N 1
ATOM 1637 C CA . MET A 1 203 ? -5.108 -1.261 -20.806 1.00 67.75 203 MET A CA 1
ATOM 1638 C C . MET A 1 203 ? -4.454 -1.726 -22.100 1.00 67.75 203 MET A C 1
ATOM 1640 O O . MET A 1 203 ? -5.109 -2.318 -22.954 1.00 67.75 203 MET A O 1
ATOM 1644 N N . GLY A 1 204 ? -3.145 -1.505 -22.216 1.00 71.56 204 GLY A N 1
ATOM 1645 C CA . GLY A 1 204 ? -2.373 -2.033 -23.337 1.00 71.56 204 GLY A CA 1
ATOM 1646 C C . GLY A 1 204 ? -2.635 -1.313 -24.655 1.00 71.56 204 GLY A C 1
ATOM 1647 O O . GLY A 1 204 ? -2.467 -1.915 -25.713 1.00 71.56 204 GLY A O 1
ATOM 1648 N N . GLU A 1 205 ? -3.012 -0.033 -24.614 1.00 78.19 205 GLU A N 1
ATOM 1649 C CA . GLU A 1 205 ? -3.113 0.786 -25.822 1.00 78.19 205 GLU A CA 1
ATOM 1650 C C . GLU A 1 205 ? -1.826 0.665 -26.660 1.00 78.19 205 GLU A C 1
ATOM 1652 O O . GLU A 1 205 ? -0.710 0.783 -26.149 1.00 78.19 205 GLU A O 1
ATOM 1657 N N . GLY A 1 206 ? -1.986 0.362 -27.951 1.00 83.12 206 GLY A N 1
ATOM 1658 C CA . GLY A 1 206 ? -0.883 0.161 -28.889 1.00 83.12 206 GLY A CA 1
ATOM 1659 C C . GLY A 1 206 ? -0.176 -1.198 -28.808 1.00 83.12 206 GLY A C 1
ATOM 1660 O O . GLY A 1 206 ? 0.769 -1.403 -29.573 1.00 83.12 206 GLY A O 1
ATOM 1661 N N . CYS A 1 207 ? -0.588 -2.116 -27.924 1.00 85.69 207 CYS A N 1
ATOM 1662 C CA . CYS A 1 207 ? -0.081 -3.494 -27.880 1.00 85.69 207 CYS A CA 1
ATOM 1663 C C . CYS A 1 207 ? -0.670 -4.348 -29.014 1.00 85.69 207 CYS A C 1
ATOM 1665 O O . CYS A 1 207 ? -1.791 -4.114 -29.458 1.00 85.69 207 CYS A O 1
ATOM 1667 N N . ILE A 1 208 ? 0.098 -5.337 -29.469 1.00 88.50 208 ILE A N 1
ATOM 1668 C CA . ILE A 1 208 ? -0.305 -6.330 -30.481 1.00 88.50 208 ILE A CA 1
ATOM 1669 C C . ILE A 1 208 ? -0.352 -7.732 -29.861 1.00 88.50 208 ILE A C 1
ATOM 1671 O O . ILE A 1 208 ? 0.199 -7.946 -28.779 1.00 88.50 208 ILE A O 1
ATOM 1675 N N . ASP A 1 209 ? -0.974 -8.697 -30.539 1.00 86.06 209 ASP A N 1
ATOM 1676 C CA . ASP A 1 209 ? -1.117 -10.077 -30.048 1.00 86.06 209 ASP A CA 1
ATOM 1677 C C . ASP A 1 209 ? 0.230 -10.719 -29.678 1.00 86.06 209 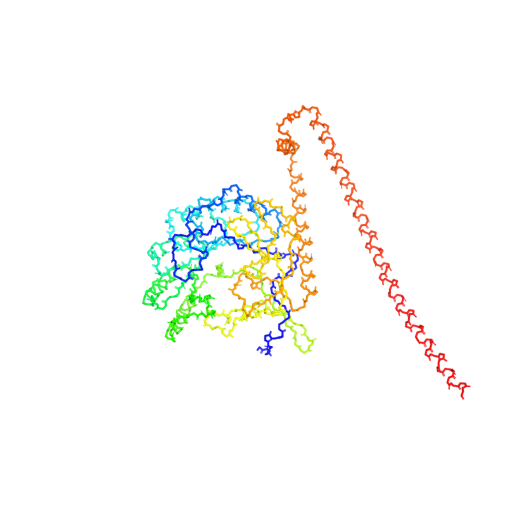ASP A C 1
ATOM 1679 O O . ASP A 1 209 ? 0.334 -11.423 -28.667 1.00 86.06 209 ASP A O 1
ATOM 1683 N N . GLU A 1 210 ? 1.299 -10.414 -30.422 1.00 91.19 210 GLU A N 1
ATOM 1684 C CA . GLU A 1 210 ? 2.646 -10.882 -30.099 1.00 91.19 210 GLU A CA 1
ATOM 1685 C C . GLU A 1 210 ? 3.168 -10.342 -28.759 1.00 91.19 210 GLU A C 1
ATOM 1687 O O . GLU A 1 210 ? 3.947 -11.026 -28.094 1.00 91.19 210 GLU A O 1
ATOM 1692 N N . ASP A 1 211 ? 2.752 -9.147 -28.330 1.00 89.94 211 ASP A N 1
ATOM 1693 C CA . ASP A 1 211 ? 3.152 -8.582 -27.036 1.00 89.94 211 ASP A CA 1
ATOM 1694 C C . ASP A 1 211 ? 2.504 -9.349 -25.882 1.00 89.94 211 ASP A C 1
ATOM 1696 O O . ASP A 1 211 ? 3.160 -9.655 -24.883 1.00 89.94 211 ASP A O 1
ATOM 1700 N N . PHE A 1 212 ? 1.227 -9.707 -26.031 1.00 85.50 212 PHE A N 1
ATOM 1701 C CA . PHE A 1 212 ? 0.505 -10.509 -25.048 1.00 85.50 212 PHE A CA 1
ATOM 1702 C C . PHE A 1 212 ? 1.060 -11.934 -24.977 1.00 85.50 212 PHE A C 1
ATOM 1704 O O . PHE A 1 212 ? 1.316 -12.444 -23.881 1.00 85.50 212 PHE A O 1
ATOM 1711 N N . ALA A 1 213 ? 1.332 -12.549 -26.132 1.00 88.50 213 ALA A N 1
ATOM 1712 C CA . ALA A 1 213 ? 1.972 -13.858 -26.209 1.00 88.50 213 ALA A CA 1
ATOM 1713 C C . ALA A 1 213 ? 3.369 -13.848 -25.565 1.00 88.50 213 ALA A C 1
ATOM 1715 O O . ALA A 1 213 ? 3.691 -14.733 -24.767 1.00 88.50 213 ALA A O 1
ATOM 1716 N N . TRP A 1 214 ? 4.178 -12.822 -25.846 1.00 93.69 214 TRP A N 1
ATOM 1717 C CA . TRP A 1 214 ? 5.494 -12.635 -25.235 1.00 93.69 214 TRP A CA 1
ATOM 1718 C C . TRP A 1 214 ? 5.408 -12.430 -23.716 1.00 93.69 214 TRP A C 1
ATOM 1720 O O . TRP A 1 214 ? 6.168 -13.050 -22.966 1.00 93.69 214 TRP A O 1
ATOM 1730 N N . CYS A 1 215 ? 4.471 -11.606 -23.244 1.00 89.00 215 CYS A N 1
ATOM 1731 C CA . CYS A 1 215 ? 4.254 -11.362 -21.819 1.00 89.00 215 CYS A CA 1
ATOM 1732 C C . CYS A 1 215 ? 3.891 -12.663 -21.091 1.00 89.00 215 CYS A C 1
ATOM 1734 O O . CYS A 1 215 ? 4.510 -13.005 -20.078 1.00 89.00 215 CYS A O 1
ATOM 1736 N N . LYS A 1 216 ? 2.958 -13.445 -21.651 1.00 86.25 216 LYS A N 1
ATOM 1737 C CA . LYS A 1 216 ? 2.593 -14.765 -21.124 1.00 86.25 216 LYS A CA 1
ATOM 1738 C C . LYS A 1 216 ? 3.794 -15.713 -21.092 1.00 86.25 216 LYS A C 1
ATOM 1740 O O . LYS A 1 216 ? 4.070 -16.303 -20.051 1.00 86.25 216 LYS A O 1
ATOM 1745 N N . ALA A 1 217 ? 4.539 -15.828 -22.192 1.00 91.56 217 ALA A N 1
ATOM 1746 C CA . ALA A 1 217 ? 5.715 -16.697 -22.265 1.00 91.56 217 ALA A CA 1
ATOM 1747 C C . ALA A 1 217 ? 6.792 -16.309 -21.237 1.00 91.56 217 ALA A C 1
ATOM 1749 O O . ALA A 1 217 ? 7.389 -17.182 -20.604 1.00 91.56 217 ALA A O 1
ATOM 1750 N N . SER A 1 218 ? 6.994 -15.006 -21.027 1.00 92.19 218 SER A N 1
ATOM 1751 C CA . SER A 1 218 ? 7.923 -14.470 -20.030 1.00 92.19 218 SER A CA 1
ATOM 1752 C C . SER A 1 218 ? 7.481 -14.821 -18.609 1.00 92.19 218 SER A C 1
ATOM 1754 O O . SER A 1 218 ? 8.282 -15.330 -17.826 1.00 92.19 218 SER A O 1
ATOM 1756 N N . ARG A 1 219 ? 6.194 -14.637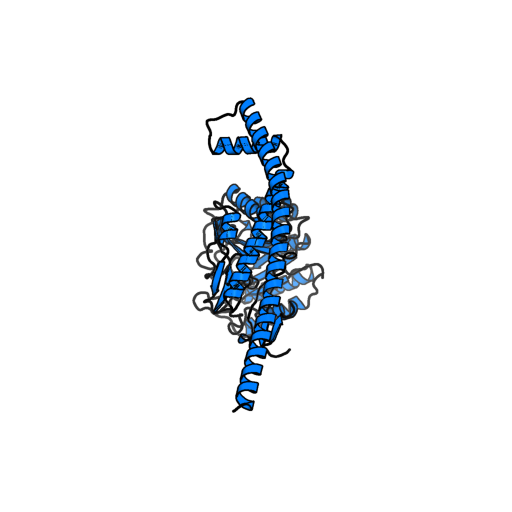 -18.277 1.00 87.81 219 ARG A N 1
ATOM 1757 C CA . ARG A 1 219 ? 5.627 -15.051 -16.979 1.00 87.81 219 ARG A CA 1
ATOM 1758 C C . ARG A 1 219 ? 5.799 -16.556 -16.745 1.00 87.81 219 ARG A C 1
ATOM 1760 O O . ARG A 1 219 ? 6.271 -16.950 -15.681 1.00 87.81 219 ARG A O 1
ATOM 1767 N N . ASP A 1 220 ? 5.506 -17.380 -17.752 1.00 89.00 220 ASP A N 1
ATOM 1768 C CA . ASP A 1 220 ? 5.671 -18.839 -17.690 1.00 89.00 220 ASP A CA 1
ATOM 1769 C C . ASP A 1 220 ? 7.151 -19.235 -17.497 1.00 89.00 220 ASP A C 1
ATOM 1771 O O . ASP A 1 220 ? 7.465 -20.204 -16.803 1.00 89.00 220 ASP A O 1
ATOM 1775 N N . ALA A 1 221 ? 8.092 -18.495 -18.094 1.00 93.44 221 ALA A N 1
ATOM 1776 C CA . ALA A 1 221 ? 9.526 -18.696 -17.883 1.00 93.44 221 ALA A CA 1
ATOM 1777 C C . ALA A 1 221 ? 9.949 -18.370 -16.441 1.00 93.44 221 ALA A C 1
ATOM 1779 O O . ALA A 1 221 ? 10.613 -19.193 -15.814 1.00 93.44 221 ALA A O 1
ATOM 1780 N N . PHE A 1 222 ? 9.508 -17.237 -15.882 1.00 91.44 222 PHE A N 1
ATOM 1781 C CA . PHE A 1 222 ? 9.765 -16.886 -14.479 1.00 91.44 222 PHE A CA 1
ATOM 1782 C C . PHE A 1 222 ? 9.164 -17.903 -13.503 1.00 91.44 222 PHE A C 1
ATOM 1784 O O . PHE A 1 222 ? 9.832 -18.302 -12.550 1.00 91.44 222 PHE A O 1
ATOM 1791 N N . ALA A 1 223 ? 7.930 -18.351 -13.750 1.00 87.12 223 ALA A N 1
ATOM 1792 C CA . ALA A 1 223 ? 7.228 -19.308 -12.896 1.00 87.12 223 ALA A CA 1
ATOM 1793 C C . ALA A 1 223 ? 7.894 -20.695 -12.863 1.00 87.12 223 ALA A C 1
ATOM 1795 O O . ALA A 1 223 ? 7.786 -21.406 -11.865 1.00 87.12 223 ALA A O 1
ATOM 1796 N N . ARG A 1 224 ? 8.607 -21.078 -13.932 1.00 92.06 224 ARG A N 1
ATOM 1797 C CA . ARG A 1 224 ? 9.373 -22.334 -13.994 1.00 92.06 224 ARG A CA 1
ATOM 1798 C C . ARG A 1 224 ? 10.626 -22.330 -13.123 1.00 92.06 224 ARG A C 1
ATOM 1800 O O . ARG A 1 224 ? 11.124 -23.406 -12.800 1.00 92.06 224 ARG A O 1
ATOM 1807 N N . ILE A 1 225 ? 11.140 -21.160 -12.746 1.00 92.50 225 ILE A N 1
ATOM 1808 C CA . ILE A 1 225 ? 12.309 -21.051 -11.873 1.00 92.50 225 ILE A CA 1
ATOM 1809 C C . ILE A 1 225 ? 11.825 -21.165 -10.418 1.00 92.50 225 ILE A C 1
ATOM 1811 O O . ILE A 1 225 ? 11.085 -20.288 -9.961 1.00 92.50 225 ILE A O 1
ATOM 1815 N N . PRO A 1 226 ? 12.245 -22.191 -9.651 1.00 90.44 226 PRO A N 1
ATOM 1816 C CA . PRO A 1 226 ? 11.786 -22.373 -8.278 1.00 90.44 226 PRO A CA 1
ATOM 1817 C C . PRO A 1 226 ? 12.058 -21.147 -7.399 1.00 90.44 226 PRO A C 1
ATOM 1819 O O . PRO A 1 226 ? 13.078 -20.464 -7.550 1.00 90.44 226 PRO A O 1
ATOM 1822 N N . MET A 1 227 ? 11.140 -20.866 -6.474 1.00 89.50 227 MET A N 1
ATOM 1823 C CA . MET A 1 227 ? 11.307 -19.844 -5.439 1.00 89.50 227 MET A CA 1
ATOM 1824 C C . MET A 1 227 ? 11.545 -20.502 -4.078 1.00 89.50 227 MET A C 1
ATOM 1826 O O . MET A 1 227 ? 10.870 -21.484 -3.757 1.00 89.50 227 MET A O 1
ATOM 1830 N N . PRO A 1 228 ? 12.450 -19.957 -3.245 1.00 88.38 228 PRO A N 1
ATOM 1831 C CA . PRO A 1 228 ? 12.563 -20.376 -1.855 1.00 88.38 228 PRO A CA 1
ATOM 1832 C C . PRO A 1 228 ? 11.222 -20.227 -1.121 1.00 88.38 228 PRO A C 1
ATOM 1834 O O . PRO A 1 228 ? 10.601 -19.167 -1.164 1.00 88.38 228 PRO A O 1
ATOM 1837 N N . SER A 1 229 ? 10.783 -21.271 -0.416 1.00 86.00 229 SER A N 1
ATOM 1838 C CA . SER A 1 229 ? 9.450 -21.340 0.214 1.00 86.00 229 SER A CA 1
ATOM 1839 C C . SER A 1 229 ? 9.207 -20.297 1.315 1.00 86.00 229 SER A C 1
ATOM 1841 O O . SER A 1 229 ? 8.057 -19.921 1.583 1.00 86.00 229 SER A O 1
ATOM 1843 N N . HIS A 1 230 ? 10.287 -19.824 1.944 1.00 85.62 230 HIS A N 1
ATOM 1844 C CA . HIS A 1 230 ? 10.258 -18.784 2.971 1.00 85.62 230 HIS A CA 1
ATOM 1845 C C . HIS A 1 230 ? 10.030 -17.382 2.385 1.00 85.62 230 HIS A C 1
ATOM 1847 O O . HIS A 1 230 ? 9.512 -16.511 3.083 1.00 85.62 230 HIS A O 1
ATOM 1853 N N . LEU A 1 231 ? 10.349 -17.158 1.104 1.00 85.25 231 LEU A N 1
ATOM 1854 C CA . LEU A 1 231 ? 10.104 -15.880 0.443 1.00 85.25 231 LEU A CA 1
ATOM 1855 C C . LEU A 1 231 ? 8.641 -15.781 0.012 1.00 85.25 231 LEU A C 1
ATOM 1857 O O . LEU A 1 231 ? 8.104 -16.636 -0.693 1.00 85.25 231 LEU A O 1
ATOM 1861 N N . LYS A 1 232 ? 7.986 -14.698 0.430 1.00 83.56 232 LYS A N 1
ATOM 1862 C CA . LYS A 1 232 ? 6.606 -14.375 0.051 1.00 83.56 232 LYS A CA 1
ATOM 1863 C C . LYS A 1 232 ? 6.598 -13.204 -0.917 1.00 83.56 232 LYS A C 1
ATOM 1865 O O . LYS A 1 232 ? 7.307 -12.228 -0.682 1.00 83.56 232 LYS A O 1
ATOM 1870 N N . SER A 1 233 ? 5.775 -13.290 -1.960 1.00 82.50 233 SER A N 1
ATOM 1871 C CA . SER A 1 233 ? 5.687 -12.255 -2.992 1.00 82.50 233 SER A CA 1
ATOM 1872 C C . SER A 1 233 ? 5.353 -10.880 -2.395 1.00 82.50 233 SER A C 1
ATOM 1874 O O . SER A 1 233 ? 4.347 -10.748 -1.693 1.00 82.50 233 SER A O 1
ATOM 1876 N N . PRO A 1 234 ? 6.159 -9.843 -2.688 1.00 82.44 234 PRO A N 1
ATOM 1877 C CA . PRO A 1 234 ? 5.850 -8.454 -2.357 1.00 82.44 234 PRO A CA 1
ATOM 1878 C C . PRO A 1 234 ? 4.604 -7.894 -3.040 1.00 82.44 234 PRO A C 1
ATOM 1880 O O . PRO A 1 234 ? 4.091 -6.871 -2.589 1.00 82.44 234 PRO A O 1
ATOM 1883 N N . PHE A 1 235 ? 4.117 -8.534 -4.107 1.00 75.69 235 PHE A N 1
ATOM 1884 C CA . PHE A 1 235 ? 2.923 -8.087 -4.826 1.00 75.69 235 PHE A CA 1
ATOM 1885 C C . PHE A 1 235 ? 1.628 -8.300 -4.040 1.00 75.69 235 PHE A C 1
ATOM 1887 O O . PHE A 1 235 ? 0.666 -7.581 -4.281 1.00 75.69 235 PHE A O 1
ATOM 1894 N N . PHE A 1 236 ? 1.601 -9.251 -3.101 1.00 70.00 236 PHE A N 1
ATOM 1895 C CA . PHE A 1 236 ? 0.400 -9.542 -2.325 1.00 70.00 236 PHE A CA 1
ATOM 1896 C C . PHE A 1 236 ? 0.387 -8.797 -0.993 1.00 70.00 236 PHE A C 1
ATOM 1898 O O . PHE A 1 236 ? 1.389 -8.744 -0.268 1.00 70.00 236 PHE A O 1
ATOM 1905 N N . THR A 1 237 ? -0.792 -8.267 -0.679 1.00 65.25 237 THR A N 1
ATOM 1906 C CA . THR A 1 237 ? -1.129 -7.679 0.614 1.00 65.25 237 THR A CA 1
ATOM 1907 C C . THR A 1 237 ? -1.317 -8.769 1.683 1.00 65.25 237 THR A C 1
ATOM 1909 O O . THR A 1 237 ? -1.603 -9.926 1.378 1.00 65.25 237 THR A O 1
ATOM 1912 N N . ARG A 1 238 ? -1.102 -8.416 2.954 1.00 61.59 238 ARG A N 1
ATOM 1913 C CA . ARG A 1 238 ? -1.436 -9.234 4.132 1.00 61.59 238 ARG A CA 1
ATOM 1914 C C . ARG A 1 238 ? -2.929 -9.292 4.417 1.00 61.59 238 ARG A C 1
ATOM 1916 O O . ARG A 1 238 ? -3.359 -10.208 5.117 1.00 61.59 238 ARG A O 1
ATOM 1923 N N . VAL A 1 239 ? -3.655 -8.296 3.930 1.00 61.53 239 VAL A N 1
ATOM 1924 C CA . VAL A 1 239 ? -5.090 -8.161 4.127 1.00 61.53 239 VAL A CA 1
ATOM 1925 C C . VAL A 1 239 ? -5.787 -9.096 3.148 1.00 61.53 239 VAL A C 1
ATOM 1927 O O . VAL A 1 239 ? -5.443 -9.115 1.965 1.00 61.53 239 VAL A O 1
ATOM 1930 N N . LEU A 1 240 ? -6.678 -9.936 3.663 1.00 72.06 240 LEU A N 1
ATOM 1931 C CA . LEU A 1 240 ? -7.297 -10.990 2.871 1.00 72.06 240 LEU A CA 1
ATOM 1932 C C . LEU A 1 240 ? -8.441 -10.470 1.997 1.00 72.06 240 LEU A C 1
ATOM 1934 O O . LEU A 1 240 ? -8.886 -9.328 2.082 1.00 72.06 240 LEU A O 1
ATOM 1938 N N . SER A 1 241 ? -8.890 -11.337 1.106 1.00 73.94 241 SER A N 1
ATOM 1939 C CA . SER A 1 241 ? -10.107 -11.141 0.349 1.00 73.94 241 SER A CA 1
ATOM 1940 C C . SER A 1 241 ? -11.024 -12.314 0.651 1.00 73.94 241 SER A C 1
ATOM 1942 O O . SER A 1 241 ? -10.735 -13.450 0.262 1.00 73.94 241 SER A O 1
ATOM 1944 N N . ASP A 1 242 ? -12.101 -12.036 1.381 1.00 81.88 242 ASP A N 1
ATOM 1945 C CA . ASP A 1 242 ? -13.093 -13.032 1.757 1.00 81.88 242 ASP A CA 1
ATOM 1946 C C . ASP A 1 242 ? -14.376 -12.784 0.956 1.00 81.88 242 ASP A C 1
ATOM 1948 O O . ASP A 1 242 ? -15.322 -12.120 1.395 1.00 81.88 242 ASP A O 1
ATOM 1952 N N . ILE A 1 243 ? -14.400 -13.318 -0.269 1.00 85.62 243 ILE A N 1
ATOM 1953 C CA . ILE A 1 243 ? -15.575 -13.250 -1.136 1.00 85.62 243 ILE A CA 1
ATOM 1954 C C . ILE A 1 243 ? -16.685 -14.103 -0.527 1.00 85.62 243 ILE A C 1
ATOM 1956 O O . ILE A 1 243 ? -16.521 -15.298 -0.277 1.00 85.62 243 ILE A O 1
ATOM 1960 N N . THR A 1 244 ? -17.853 -13.495 -0.342 1.00 88.88 244 THR A N 1
ATOM 1961 C CA . THR A 1 244 ? -19.074 -14.209 0.026 1.00 88.88 244 THR A CA 1
ATOM 1962 C C . THR A 1 244 ? -20.080 -14.122 -1.104 1.00 88.88 244 THR A C 1
ATOM 1964 O O . THR A 1 244 ? -20.364 -13.041 -1.627 1.00 88.88 244 THR A O 1
ATOM 1967 N N . ILE A 1 245 ? -20.621 -15.282 -1.460 1.00 89.44 245 ILE A N 1
ATOM 1968 C CA . ILE A 1 245 ? -21.628 -15.440 -2.499 1.00 89.44 245 ILE A CA 1
ATOM 1969 C C . ILE A 1 245 ? -22.975 -15.799 -1.882 1.00 89.44 245 ILE A C 1
ATOM 1971 O O . ILE A 1 245 ? -23.041 -16.508 -0.876 1.00 89.44 245 ILE A O 1
ATOM 1975 N N . GLU A 1 246 ? -24.046 -15.331 -2.503 1.00 90.12 246 GLU A N 1
ATOM 1976 C CA . GLU A 1 246 ? -25.411 -15.750 -2.244 1.00 90.12 246 GLU A CA 1
ATOM 1977 C C . GLU A 1 246 ? -26.022 -16.265 -3.546 1.00 90.12 246 GLU A C 1
ATOM 1979 O O . GLU A 1 246 ? -26.156 -15.533 -4.523 1.00 90.12 246 GLU A O 1
ATOM 1984 N N . HIS A 1 247 ? -26.375 -17.547 -3.560 1.00 84.81 247 HIS A N 1
ATOM 1985 C CA . HIS A 1 247 ? -26.966 -18.204 -4.718 1.00 84.81 247 HIS A CA 1
ATOM 1986 C C . HIS A 1 247 ? -28.121 -19.091 -4.254 1.00 84.81 247 HIS A C 1
ATOM 1988 O O . HIS A 1 247 ? -27.972 -19.860 -3.304 1.00 84.81 247 HIS A O 1
ATOM 1994 N N . GLU A 1 248 ? -29.290 -18.950 -4.886 1.00 84.00 248 GLU A N 1
ATOM 1995 C CA . GLU A 1 248 ? -30.512 -19.704 -4.545 1.00 84.00 248 GLU A CA 1
ATOM 1996 C C . GLU A 1 248 ? -30.895 -19.632 -3.047 1.00 84.00 248 GLU A C 1
ATOM 1998 O O . GLU A 1 248 ? -31.335 -20.612 -2.445 1.00 84.00 248 GLU A O 1
ATOM 2003 N N . GLY A 1 249 ? -30.702 -18.463 -2.419 1.00 81.56 249 GLY A N 1
ATOM 2004 C CA . GLY A 1 249 ? -31.018 -18.235 -1.001 1.00 81.56 249 GLY A CA 1
ATOM 2005 C C . GLY A 1 249 ? -30.044 -18.890 -0.014 1.00 81.56 249 GLY A C 1
ATOM 2006 O O . GLY A 1 249 ? -30.334 -18.958 1.180 1.00 81.56 249 GLY A O 1
ATOM 2007 N N . LYS A 1 250 ? -28.896 -19.388 -0.490 1.00 86.12 250 LYS A N 1
ATOM 2008 C CA . LYS A 1 250 ? -27.810 -19.906 0.348 1.00 86.12 250 LYS A CA 1
ATOM 2009 C C . LYS A 1 250 ? -26.603 -18.986 0.271 1.00 86.12 250 LYS A C 1
ATOM 2011 O O . LYS A 1 250 ? -26.106 -18.702 -0.817 1.00 86.12 250 LYS A O 1
ATOM 2016 N N . ARG A 1 251 ? -26.094 -18.588 1.437 1.00 89.81 251 ARG A N 1
ATOM 2017 C CA . ARG A 1 251 ? -24.878 -17.783 1.575 1.00 89.81 251 ARG A CA 1
ATOM 2018 C C . ARG A 1 251 ? -23.670 -18.678 1.858 1.00 89.81 251 ARG A C 1
ATOM 2020 O O . ARG A 1 251 ? -23.743 -19.555 2.718 1.00 89.81 251 ARG A O 1
ATOM 2027 N N . LYS A 1 252 ? -22.567 -18.466 1.140 1.00 88.75 252 LYS A N 1
ATOM 2028 C CA . LYS A 1 252 ? -21.314 -19.227 1.266 1.00 88.75 252 LYS A CA 1
ATOM 2029 C C . LYS A 1 252 ? -20.120 -18.284 1.155 1.00 88.75 252 LYS A C 1
ATOM 2031 O O . LYS A 1 252 ? -20.010 -17.552 0.176 1.00 88.75 252 LYS A O 1
ATOM 2036 N N . SER A 1 253 ? -19.217 -18.326 2.127 1.00 86.62 253 SER A N 1
ATOM 2037 C CA . SER A 1 253 ? -17.905 -17.680 2.021 1.00 86.62 253 SER A CA 1
ATOM 2038 C C . SER A 1 253 ? -16.934 -18.617 1.309 1.00 86.62 253 SER A C 1
ATOM 2040 O O . SER A 1 253 ? -16.917 -19.820 1.582 1.00 86.62 253 SER A O 1
ATOM 2042 N N . LEU A 1 254 ? -16.177 -18.079 0.359 1.00 82.50 254 LEU A N 1
ATOM 2043 C CA . LEU A 1 254 ? -15.166 -18.826 -0.383 1.00 82.50 254 LEU A CA 1
ATOM 2044 C C . LEU A 1 254 ? -13.895 -18.980 0.455 1.00 82.50 254 LEU A C 1
ATOM 2046 O O . LEU A 1 254 ? -13.613 -18.155 1.324 1.00 82.50 254 LEU A O 1
ATOM 2050 N N . ASP A 1 255 ? -13.120 -20.033 0.192 1.00 77.44 255 ASP A N 1
ATOM 2051 C CA . ASP A 1 255 ? -11.788 -20.149 0.791 1.00 77.44 255 ASP A CA 1
ATOM 2052 C C . ASP A 1 255 ? -10.881 -19.019 0.260 1.00 77.44 255 ASP A C 1
ATOM 2054 O O . ASP A 1 255 ? -10.968 -18.688 -0.928 1.00 77.44 255 ASP A O 1
ATOM 2058 N N . PRO A 1 256 ? -9.972 -18.438 1.069 1.00 71.31 256 PRO A N 1
ATOM 2059 C CA . PRO A 1 256 ? -9.071 -17.382 0.610 1.00 71.31 256 PRO A CA 1
ATOM 2060 C C . PRO A 1 256 ? -8.291 -17.724 -0.668 1.00 71.31 256 PRO A C 1
ATOM 2062 O O . PRO A 1 256 ? -8.035 -16.841 -1.483 1.00 71.31 256 PRO A O 1
ATOM 2065 N N . ALA A 1 257 ? -7.923 -18.990 -0.895 1.00 69.00 257 ALA A N 1
ATOM 2066 C CA . ALA A 1 257 ? -7.268 -19.408 -2.134 1.00 69.00 257 ALA A CA 1
ATOM 2067 C C . ALA A 1 257 ? -8.212 -19.350 -3.349 1.00 69.00 257 ALA A C 1
ATOM 2069 O O . ALA A 1 257 ? -7.769 -19.026 -4.451 1.00 69.00 257 ALA A O 1
ATOM 2070 N N . GLU A 1 258 ? -9.503 -19.634 -3.165 1.00 71.69 258 GLU A N 1
ATOM 2071 C CA . GLU A 1 258 ? -10.529 -19.504 -4.205 1.00 71.69 258 GLU A CA 1
ATOM 2072 C C . GLU A 1 258 ? -10.839 -18.032 -4.494 1.00 71.69 258 GLU A C 1
ATOM 2074 O O . GLU A 1 258 ? -10.876 -17.644 -5.664 1.00 71.69 258 GLU A O 1
ATOM 2079 N N . SER A 1 259 ? -10.966 -17.201 -3.451 1.00 73.12 259 SER A N 1
ATOM 2080 C CA . SER A 1 259 ? -11.086 -15.742 -3.582 1.00 73.12 259 SER A CA 1
ATOM 2081 C C . SER A 1 259 ? -9.906 -15.170 -4.365 1.00 73.12 259 SER A C 1
ATOM 2083 O O . SER A 1 259 ? -10.095 -14.464 -5.353 1.00 73.12 259 SER A O 1
ATOM 2085 N N . LEU A 1 260 ? -8.681 -15.571 -4.010 1.00 67.25 260 LEU A N 1
ATOM 2086 C CA . LEU A 1 260 ? -7.470 -15.177 -4.725 1.00 67.25 260 LEU A CA 1
ATOM 2087 C C . LEU A 1 260 ? -7.449 -15.683 -6.166 1.00 67.25 260 LEU A C 1
ATOM 2089 O O . LEU A 1 260 ? -6.936 -14.986 -7.029 1.00 67.25 260 LEU A O 1
ATOM 2093 N N . GLN A 1 261 ? -7.969 -16.873 -6.477 1.00 63.41 261 GLN A N 1
ATOM 2094 C CA . GLN A 1 261 ? -8.059 -17.357 -7.863 1.00 63.41 261 GLN A CA 1
ATOM 2095 C C . GLN A 1 261 ? -9.049 -16.558 -8.703 1.00 63.41 261 GLN A C 1
ATOM 2097 O O . GLN A 1 261 ? -8.791 -16.330 -9.884 1.00 63.41 261 GLN A O 1
ATOM 2102 N N . ILE A 1 262 ? -10.164 -16.137 -8.112 1.00 65.44 262 ILE A N 1
ATOM 2103 C CA . ILE A 1 262 ? -11.092 -15.214 -8.762 1.00 65.44 262 ILE A CA 1
ATOM 2104 C C . ILE A 1 262 ? -10.329 -13.924 -9.028 1.00 65.44 262 ILE A C 1
ATOM 2106 O O . ILE A 1 262 ? -10.190 -13.550 -10.182 1.00 65.44 262 ILE A O 1
ATOM 2110 N N . GLU A 1 263 ? -9.697 -13.353 -8.005 1.00 61.78 263 GLU A N 1
ATOM 2111 C CA . GLU A 1 263 ? -8.961 -12.092 -8.094 1.00 61.78 263 GLU A CA 1
ATOM 2112 C C . GLU A 1 263 ? -7.710 -12.117 -8.987 1.00 61.78 263 GLU A C 1
ATOM 2114 O O . GLU A 1 263 ? -7.340 -11.091 -9.546 1.00 61.78 263 GLU A O 1
ATOM 2119 N N . SER A 1 264 ? -7.053 -13.268 -9.137 1.00 51.75 264 SER A N 1
ATOM 2120 C CA . SER A 1 264 ? -5.794 -13.436 -9.887 1.00 51.75 264 SER A CA 1
ATOM 2121 C C . SER A 1 264 ? -5.974 -13.932 -11.318 1.00 51.75 264 SER A C 1
ATOM 2123 O O . SER A 1 264 ? -5.053 -13.780 -12.120 1.00 51.75 264 SER A O 1
ATOM 2125 N N . LYS A 1 265 ? -7.159 -14.444 -11.689 1.00 47.91 265 LYS A N 1
ATOM 2126 C CA . LYS A 1 265 ? -7.556 -14.557 -13.107 1.00 47.91 265 LYS A CA 1
ATOM 2127 C C . LYS A 1 265 ? -7.635 -13.178 -13.784 1.00 47.91 265 LYS A C 1
ATOM 2129 O O . LYS A 1 265 ? -7.711 -13.101 -15.004 1.00 47.91 265 LYS A O 1
ATOM 2134 N N . TYR A 1 266 ? -7.560 -12.107 -12.996 1.00 51.22 266 TYR A N 1
ATOM 2135 C CA . TYR A 1 266 ? -7.549 -10.712 -13.409 1.00 51.22 266 TYR A CA 1
ATOM 2136 C C . TYR A 1 266 ? -6.107 -10.200 -13.490 1.00 51.22 266 TYR A C 1
ATOM 2138 O O . TYR A 1 266 ? -5.572 -9.562 -12.588 1.00 51.22 266 TYR A O 1
ATOM 2146 N N . ASP A 1 267 ? -5.429 -10.525 -14.584 1.00 43.62 267 ASP A N 1
ATOM 2147 C CA . ASP A 1 267 ? -3.994 -10.292 -14.761 1.00 43.62 267 ASP A CA 1
ATOM 2148 C C . ASP A 1 267 ? -3.645 -8.944 -15.424 1.00 43.62 267 ASP A C 1
ATOM 2150 O O . ASP A 1 267 ? -2.526 -8.758 -15.917 1.00 43.62 267 ASP A O 1
ATOM 2154 N N . GLY A 1 268 ? -4.596 -8.001 -15.439 1.00 44.50 268 GLY A N 1
ATOM 2155 C CA . GLY A 1 268 ? -4.437 -6.671 -16.036 1.00 44.50 268 GLY A CA 1
ATOM 2156 C C . GLY A 1 268 ? -4.205 -6.687 -17.552 1.00 44.50 268 GLY A C 1
ATOM 2157 O O . GLY A 1 268 ? -3.758 -5.688 -18.109 1.00 44.50 268 GLY A O 1
ATOM 2158 N N . ILE A 1 269 ? -4.452 -7.819 -18.224 1.00 41.09 269 ILE A N 1
ATOM 2159 C CA . ILE A 1 269 ? -4.289 -7.959 -19.678 1.00 41.09 269 ILE A CA 1
ATOM 2160 C C . ILE A 1 269 ? -5.633 -7.858 -20.407 1.00 41.09 269 ILE A C 1
ATOM 2162 O O . ILE A 1 269 ? -5.688 -7.303 -21.501 1.00 41.09 269 ILE A O 1
ATOM 2166 N N . SER A 1 270 ? -6.729 -8.336 -19.809 1.00 38.81 270 SER A N 1
ATOM 2167 C CA . SER A 1 270 ? -8.065 -8.233 -20.408 1.00 38.81 270 SER A CA 1
ATOM 2168 C C . SER A 1 270 ? -8.952 -7.255 -19.629 1.00 38.81 270 SER A C 1
ATOM 2170 O O . SER A 1 270 ? -9.337 -7.489 -18.485 1.00 38.81 270 SER A O 1
ATOM 2172 N N . SER A 1 271 ? -9.317 -6.140 -20.266 1.00 37.00 271 SER A N 1
ATOM 2173 C CA . SER A 1 271 ? -10.269 -5.146 -19.743 1.00 37.00 271 SER A CA 1
ATOM 2174 C C . SER A 1 271 ? -11.679 -5.706 -19.496 1.00 37.00 271 SER A C 1
ATOM 2176 O O . SER A 1 271 ? -12.510 -5.035 -18.893 1.00 37.00 271 SER A O 1
ATOM 2178 N N . GLN A 1 272 ? -11.959 -6.941 -19.924 1.00 37.03 272 GLN A N 1
ATOM 2179 C CA . GLN A 1 272 ? -13.263 -7.591 -19.796 1.00 37.03 272 GLN A CA 1
ATOM 2180 C C . GLN A 1 272 ? -13.481 -8.324 -18.462 1.00 37.03 272 GLN A C 1
ATOM 2182 O O . GLN A 1 272 ? -14.553 -8.895 -18.275 1.00 37.03 272 GLN A O 1
ATOM 2187 N N . GLN A 1 273 ? -12.500 -8.350 -17.548 1.00 50.09 273 GLN A N 1
ATOM 2188 C CA . GLN A 1 273 ? -12.583 -9.202 -16.353 1.00 50.09 273 GLN A CA 1
ATOM 2189 C C . GLN A 1 273 ? -12.239 -8.526 -15.019 1.00 50.09 273 GLN A C 1
ATOM 2191 O O . GLN A 1 273 ? -12.276 -9.205 -14.006 1.00 50.09 273 GLN A O 1
ATOM 2196 N N . ASN A 1 274 ? -11.955 -7.222 -14.934 1.00 54.69 274 ASN A N 1
ATOM 2197 C CA . ASN A 1 274 ? -11.732 -6.626 -13.608 1.00 54.69 274 ASN A CA 1
ATOM 2198 C C . ASN A 1 274 ? -12.983 -6.769 -12.718 1.00 54.69 274 ASN A C 1
ATOM 2200 O O . ASN A 1 274 ? -14.094 -6.526 -13.199 1.00 54.69 274 ASN A O 1
ATOM 2204 N N . PRO A 1 275 ? -12.833 -7.107 -11.422 1.00 62.91 275 PRO A N 1
ATOM 2205 C CA . PRO A 1 275 ? -13.973 -7.208 -10.537 1.00 62.91 275 PRO A CA 1
ATOM 2206 C C . PRO A 1 275 ? -14.611 -5.827 -10.412 1.00 62.91 275 PRO A C 1
ATOM 2208 O O . PRO A 1 275 ? -13.972 -4.832 -10.043 1.00 62.91 275 PRO A O 1
ATOM 2211 N N . SER A 1 276 ? -15.888 -5.781 -10.766 1.00 74.06 276 SER A N 1
ATOM 2212 C CA . SER A 1 276 ? -16.733 -4.620 -10.574 1.00 74.06 276 SER A CA 1
ATOM 2213 C C . SER A 1 276 ? -17.485 -4.791 -9.268 1.00 74.06 276 SER A C 1
ATOM 2215 O O . SER A 1 276 ? -18.216 -5.763 -9.086 1.00 74.06 276 SER A O 1
ATOM 2217 N N . TYR A 1 277 ? -17.295 -3.834 -8.369 1.00 84.00 277 TYR A N 1
ATOM 2218 C CA . TYR A 1 277 ? -18.117 -3.677 -7.171 1.00 84.00 277 TYR A CA 1
ATOM 2219 C C . TYR A 1 277 ? -18.985 -2.432 -7.317 1.00 84.00 277 TYR A C 1
ATOM 2221 O O . TYR A 1 277 ? -19.203 -1.699 -6.356 1.00 84.00 277 TYR A O 1
ATOM 2229 N N . GLN A 1 278 ? -19.400 -2.139 -8.549 1.00 86.19 278 GLN A N 1
ATOM 2230 C CA . GLN A 1 278 ? -20.382 -1.104 -8.804 1.00 86.19 278 GLN A CA 1
ATOM 2231 C C . GLN A 1 278 ? -21.631 -1.388 -7.960 1.00 86.19 278 GLN A C 1
ATOM 2233 O O . GLN A 1 278 ? -22.054 -2.539 -7.838 1.00 86.19 278 GLN A O 1
ATOM 2238 N N . ASP A 1 279 ? -22.162 -0.340 -7.337 1.00 89.62 279 ASP A N 1
ATOM 2239 C CA . ASP A 1 279 ? -23.317 -0.363 -6.436 1.00 89.62 279 ASP A CA 1
ATOM 2240 C C . ASP A 1 279 ? -23.096 -1.115 -5.110 1.00 89.62 279 ASP A C 1
ATOM 2242 O O . ASP A 1 279 ? -24.037 -1.358 -4.357 1.00 89.62 279 ASP A O 1
ATOM 2246 N N . PHE A 1 280 ? -21.850 -1.476 -4.783 1.00 94.00 280 PHE A N 1
ATOM 2247 C CA . PHE A 1 280 ? -21.503 -1.920 -3.433 1.00 94.00 280 PHE A CA 1
ATOM 2248 C C . PHE A 1 280 ? -21.253 -0.718 -2.521 1.00 94.00 280 PHE A C 1
ATOM 2250 O O . PHE A 1 280 ? -20.843 0.362 -2.945 1.00 94.00 280 PHE A O 1
ATOM 2257 N N . TYR A 1 281 ? -21.410 -0.961 -1.230 1.00 95.81 281 TYR A N 1
ATOM 2258 C CA . TYR A 1 281 ? -21.086 -0.065 -0.139 1.00 95.81 281 TYR A CA 1
ATOM 2259 C C . TYR A 1 281 ? -19.731 -0.462 0.455 1.00 95.81 281 TYR A C 1
ATOM 2261 O O . TYR A 1 281 ? -19.611 -1.491 1.118 1.00 95.81 281 TYR A O 1
ATOM 2269 N N . CYS A 1 282 ? -18.694 0.328 0.179 1.00 94.81 282 CYS A N 1
ATOM 2270 C CA . CYS A 1 282 ? -17.338 0.142 0.695 1.00 94.81 282 CYS A CA 1
ATOM 2271 C C . CYS A 1 282 ? -17.191 0.754 2.096 1.00 94.81 282 CYS A C 1
ATOM 2273 O O . CYS A 1 282 ? -17.592 1.894 2.320 1.00 94.81 282 CYS A O 1
ATOM 2275 N N . CYS A 1 283 ? -16.541 0.043 3.012 1.00 95.88 283 CYS A N 1
ATOM 2276 C CA . CYS A 1 283 ? -16.296 0.470 4.390 1.00 95.88 283 CYS A CA 1
ATOM 2277 C C . CYS A 1 283 ? -14.991 1.274 4.487 1.00 95.88 283 CYS A C 1
ATOM 2279 O O . CYS A 1 283 ? -13.956 0.768 4.930 1.00 95.88 283 CYS A O 1
ATOM 2281 N N . GLY A 1 284 ? -15.026 2.524 4.034 1.00 95.38 284 GLY A N 1
ATOM 2282 C CA . GLY A 1 284 ? -13.878 3.418 3.963 1.00 95.38 284 GLY A CA 1
ATOM 2283 C C . GLY A 1 284 ? -13.176 3.634 5.307 1.00 95.38 284 GLY A C 1
ATOM 2284 O O . GLY A 1 284 ? -13.797 3.965 6.317 1.00 95.38 284 GLY A O 1
ATOM 2285 N N . GLY A 1 285 ? -11.851 3.473 5.308 1.00 94.62 285 GLY A N 1
ATOM 2286 C CA . GLY A 1 285 ? -10.991 3.770 6.456 1.00 94.62 285 GLY A CA 1
ATOM 2287 C C . GLY A 1 285 ? -10.885 2.679 7.516 1.00 94.62 285 GLY A C 1
ATOM 2288 O O . GLY A 1 285 ? -10.212 2.884 8.519 1.00 94.62 285 GLY A O 1
ATOM 2289 N N . THR A 1 286 ? -11.531 1.533 7.309 1.00 94.62 286 THR A N 1
ATOM 2290 C CA . THR A 1 286 ? -11.578 0.436 8.286 1.00 94.62 286 THR A CA 1
ATOM 2291 C C . THR A 1 286 ? -10.234 -0.296 8.408 1.00 94.62 286 THR A C 1
ATOM 2293 O O . THR A 1 286 ? -9.508 -0.118 9.390 1.00 94.62 286 THR A O 1
ATOM 2296 N N . ASN A 1 287 ? -9.880 -1.096 7.404 1.00 92.88 287 ASN A N 1
ATOM 2297 C CA . ASN A 1 287 ? -8.633 -1.866 7.317 1.00 92.88 287 ASN A CA 1
ATOM 2298 C C . ASN A 1 287 ? -7.689 -1.364 6.205 1.00 92.88 287 ASN A C 1
ATOM 2300 O O . ASN A 1 287 ? -6.562 -1.842 6.100 1.00 92.88 287 ASN A O 1
ATOM 2304 N N . VAL A 1 288 ? -8.122 -0.403 5.384 1.00 93.81 288 VAL A N 1
ATOM 2305 C CA . VAL A 1 288 ? -7.300 0.250 4.356 1.00 93.81 288 VAL A CA 1
ATOM 2306 C C . VAL A 1 288 ? -7.418 1.760 4.503 1.00 93.81 288 VAL A C 1
ATOM 2308 O O . VAL A 1 288 ? -8.521 2.306 4.542 1.00 93.81 288 VAL A O 1
ATOM 2311 N N . ILE A 1 289 ? -6.272 2.436 4.527 1.00 96.00 289 ILE A N 1
ATOM 2312 C CA . ILE A 1 289 ? -6.179 3.892 4.406 1.00 96.00 289 ILE A CA 1
ATOM 2313 C C . ILE A 1 289 ? -5.108 4.278 3.388 1.00 96.00 289 ILE A C 1
ATOM 2315 O O . ILE A 1 289 ? -4.111 3.577 3.193 1.00 96.00 289 ILE A O 1
ATOM 2319 N N . HIS A 1 290 ? -5.310 5.430 2.760 1.00 96.25 290 HIS A N 1
ATOM 2320 C CA . HIS A 1 290 ? -4.330 6.063 1.893 1.00 96.25 290 HIS A CA 1
ATOM 2321 C C . HIS A 1 290 ? -3.890 7.382 2.525 1.00 96.25 290 HIS A C 1
ATOM 2323 O O . HIS A 1 290 ? -4.698 8.291 2.705 1.00 96.25 290 HIS A O 1
ATOM 2329 N N . LEU A 1 291 ? -2.610 7.465 2.875 1.00 96.50 291 LEU A N 1
ATOM 2330 C CA . LEU A 1 291 ? -1.987 8.657 3.429 1.00 96.50 291 LEU A CA 1
ATOM 2331 C C . LEU A 1 291 ? -1.223 9.394 2.327 1.00 96.50 291 LEU A C 1
ATOM 2333 O O . LEU A 1 291 ? -0.315 8.830 1.718 1.00 96.50 291 LEU A O 1
ATOM 2337 N N . GLN A 1 292 ? -1.606 10.640 2.073 1.00 94.81 292 GLN A N 1
ATOM 2338 C CA . GLN A 1 292 ? -0.973 11.513 1.090 1.00 94.81 292 GLN A CA 1
ATOM 2339 C C . GLN A 1 292 ? 0.203 12.288 1.698 1.00 94.81 292 GLN A C 1
ATOM 2341 O O . GLN A 1 292 ? 0.370 12.370 2.917 1.00 94.81 292 GLN A O 1
ATOM 2346 N N . GLU A 1 293 ? 1.031 12.868 0.837 1.00 93.06 293 GLU A N 1
ATOM 2347 C CA . GLU A 1 293 ? 2.268 13.558 1.203 1.00 93.06 293 GLU A CA 1
ATOM 2348 C C . GLU A 1 293 ? 2.034 14.804 2.056 1.00 93.06 293 GLU A C 1
ATOM 2350 O O . GLU A 1 293 ? 2.898 15.166 2.850 1.00 93.06 293 GLU A O 1
ATOM 2355 N N . ASP A 1 294 ? 0.865 15.430 1.915 1.00 93.12 294 ASP A N 1
ATOM 2356 C CA . ASP A 1 294 ? 0.421 16.606 2.664 1.00 93.12 294 ASP A CA 1
ATOM 2357 C C . ASP A 1 294 ? -0.262 16.252 3.999 1.00 93.12 294 ASP A C 1
ATOM 2359 O O . ASP A 1 294 ? -0.770 17.133 4.696 1.00 93.12 294 ASP A O 1
ATOM 2363 N N . GLY A 1 295 ? -0.283 14.964 4.355 1.00 95.00 295 GLY A N 1
ATOM 2364 C CA . GLY A 1 295 ? -0.886 14.441 5.575 1.00 95.00 295 GLY A CA 1
ATOM 2365 C C . GLY A 1 295 ? -2.354 14.050 5.424 1.00 95.00 295 GLY A C 1
ATOM 2366 O O . GLY A 1 295 ? -2.921 13.486 6.359 1.00 95.00 295 GLY A O 1
ATOM 2367 N N . THR A 1 296 ? -2.994 14.311 4.281 1.00 97.12 296 THR A N 1
ATOM 2368 C CA . THR A 1 296 ? -4.397 13.944 4.054 1.00 97.12 296 THR A CA 1
ATOM 2369 C C . THR A 1 296 ? -4.586 12.430 4.153 1.00 97.12 296 THR A C 1
ATOM 2371 O O . THR A 1 296 ? -3.865 11.654 3.526 1.00 97.12 296 THR A O 1
ATOM 2374 N N . VAL A 1 297 ? -5.583 12.005 4.934 1.00 98.00 297 VAL A N 1
ATOM 2375 C CA . VAL A 1 297 ? -5.954 10.595 5.103 1.00 98.00 297 VAL A CA 1
ATOM 2376 C C . VAL A 1 297 ? -7.251 10.332 4.349 1.00 98.00 297 VAL A C 1
ATOM 2378 O O . VAL A 1 297 ? -8.271 10.964 4.628 1.00 98.00 297 VAL A O 1
ATOM 2381 N N . LEU A 1 298 ? -7.227 9.385 3.417 1.00 97.12 298 LEU A N 1
ATOM 2382 C CA . LEU A 1 298 ? -8.397 8.910 2.681 1.00 97.12 298 LEU A CA 1
ATOM 2383 C C . LEU A 1 298 ? -8.756 7.487 3.122 1.00 97.12 298 LEU A C 1
ATOM 2385 O O . LEU A 1 298 ? -7.872 6.669 3.387 1.00 97.12 298 LEU A O 1
ATOM 2389 N N . GLY A 1 299 ? -10.049 7.160 3.130 1.00 95.50 299 GLY A N 1
ATOM 2390 C CA . GLY A 1 299 ? -10.564 5.832 3.495 1.00 95.50 299 GLY A CA 1
ATOM 2391 C C . GLY A 1 299 ? -10.329 4.722 2.462 1.00 95.50 299 GLY A C 1
ATOM 2392 O O . GLY A 1 299 ? -10.991 3.691 2.507 1.00 95.50 299 GLY A O 1
ATOM 2393 N N . GLY A 1 300 ? -9.435 4.945 1.503 1.00 92.75 300 GLY A N 1
ATOM 2394 C CA . GLY A 1 300 ? -9.108 4.037 0.412 1.00 92.75 300 GLY A CA 1
ATOM 2395 C C . GLY A 1 300 ? -8.270 4.747 -0.652 1.00 92.75 300 GLY A C 1
ATOM 2396 O O . GLY A 1 300 ? -8.043 5.952 -0.590 1.00 92.75 300 GLY A O 1
ATOM 2397 N N . VAL A 1 301 ? -7.810 3.999 -1.651 1.00 88.31 301 VAL A N 1
ATOM 2398 C CA . VAL A 1 301 ? -6.923 4.495 -2.725 1.00 88.31 301 VAL A CA 1
ATOM 2399 C C . VAL A 1 301 ? -7.713 4.982 -3.953 1.00 88.31 301 VAL A C 1
ATOM 2401 O O . VAL A 1 301 ? -7.151 5.565 -4.873 1.00 88.31 301 VAL A O 1
ATOM 2404 N N . CYS A 1 302 ? -9.023 4.715 -4.016 1.00 86.62 302 CYS A N 1
ATOM 2405 C CA . CYS A 1 302 ? -9.849 5.053 -5.180 1.00 86.62 302 CYS A CA 1
ATOM 2406 C C . CYS A 1 302 ? -10.364 6.497 -5.140 1.00 86.62 302 CYS A C 1
ATOM 2408 O O . CYS A 1 302 ? -10.395 7.131 -4.091 1.00 86.62 302 CYS A O 1
ATOM 2410 N N . SER A 1 303 ? -10.845 6.989 -6.282 1.00 84.38 303 SER A N 1
ATOM 2411 C CA . SER A 1 303 ? -11.442 8.325 -6.410 1.00 84.38 303 SER A CA 1
ATOM 2412 C C . SER A 1 303 ? -12.742 8.509 -5.621 1.00 84.38 303 SER A C 1
ATOM 2414 O O . SER A 1 303 ? -13.096 9.638 -5.302 1.00 84.38 303 SER A O 1
ATOM 2416 N N . SER A 1 304 ? -13.452 7.424 -5.295 1.00 86.75 304 SER A N 1
ATOM 2417 C CA . SER A 1 304 ? -14.645 7.471 -4.440 1.00 86.75 304 SER A CA 1
ATOM 2418 C C . SER A 1 304 ? -14.307 7.559 -2.948 1.00 86.75 304 SER A C 1
ATOM 2420 O O . SER A 1 304 ? -15.201 7.824 -2.149 1.00 86.75 304 SER A O 1
ATOM 2422 N N . ALA A 1 305 ? -13.050 7.326 -2.551 1.00 90.75 305 ALA A N 1
ATOM 2423 C CA . ALA A 1 305 ? -12.659 7.335 -1.148 1.00 90.75 305 ALA A CA 1
ATOM 2424 C C . ALA A 1 305 ? -12.842 8.729 -0.537 1.00 90.75 305 ALA A C 1
ATOM 2426 O O . ALA A 1 305 ? -12.383 9.735 -1.076 1.00 90.75 305 ALA A O 1
ATOM 2427 N N . GLN A 1 306 ? -13.498 8.777 0.618 1.00 92.69 306 GLN A N 1
ATOM 2428 C CA . GLN A 1 306 ? -13.713 10.021 1.343 1.00 92.69 306 GLN A CA 1
ATOM 2429 C C . GLN A 1 306 ? -12.523 10.353 2.245 1.00 92.69 306 GLN A C 1
ATOM 2431 O O . GLN A 1 306 ? -11.792 9.471 2.708 1.00 92.69 306 GLN A O 1
ATOM 2436 N N . ARG A 1 307 ? -12.349 11.650 2.503 1.00 96.44 307 ARG A N 1
ATOM 2437 C CA . ARG A 1 307 ? -11.348 12.165 3.435 1.00 96.44 307 ARG A CA 1
ATOM 2438 C C . ARG A 1 307 ? -11.768 11.879 4.875 1.00 96.44 307 ARG A C 1
ATOM 2440 O O . ARG A 1 307 ? -12.872 12.234 5.269 1.00 96.44 307 ARG A O 1
ATOM 2447 N N . LEU A 1 308 ? -10.859 11.287 5.645 1.00 96.56 308 LEU A N 1
ATOM 2448 C CA . LEU A 1 308 ? -11.023 10.999 7.074 1.00 96.56 308 LEU A CA 1
ATOM 2449 C C . LEU A 1 308 ? -10.401 12.081 7.969 1.00 96.56 308 LEU A C 1
ATOM 2451 O O . LEU A 1 308 ? -10.723 12.176 9.146 1.00 96.56 308 LEU A O 1
ATOM 2455 N N . GLY A 1 309 ? -9.474 12.875 7.433 1.00 96.38 309 GLY A N 1
ATOM 2456 C CA . GLY A 1 309 ? -8.773 13.918 8.181 1.00 96.38 309 GLY A CA 1
ATOM 2457 C C . GLY A 1 309 ? -7.434 14.276 7.547 1.00 96.38 309 GLY A C 1
ATOM 2458 O O . GLY A 1 309 ? -7.200 14.011 6.364 1.00 96.38 309 GLY A O 1
ATOM 2459 N N . ASN A 1 310 ? -6.559 14.892 8.330 1.00 96.81 310 ASN A N 1
ATOM 2460 C CA . ASN A 1 310 ? -5.158 15.121 8.022 1.00 96.81 310 ASN A CA 1
ATOM 2461 C C . ASN A 1 310 ? -4.295 14.748 9.234 1.00 96.81 310 ASN A C 1
ATOM 2463 O O . ASN A 1 310 ? -4.346 15.406 10.267 1.00 96.81 310 ASN A O 1
ATOM 2467 N N . ILE A 1 311 ? -3.471 13.713 9.097 1.00 95.00 311 ILE A N 1
ATOM 2468 C CA . ILE A 1 311 ? -2.693 13.126 10.194 1.00 95.00 311 ILE A CA 1
ATOM 2469 C C . ILE A 1 311 ? -1.604 14.060 10.746 1.00 95.00 311 ILE A C 1
ATOM 2471 O O . ILE A 1 311 ? -1.071 13.817 11.823 1.00 95.00 311 ILE A O 1
ATOM 2475 N N . PHE A 1 312 ? -1.249 15.138 10.042 1.00 90.69 312 PHE A N 1
ATOM 2476 C CA . PHE A 1 312 ? -0.312 16.125 10.581 1.00 90.69 312 PHE A CA 1
ATOM 2477 C C . PHE A 1 312 ? -0.967 17.010 11.645 1.00 90.69 312 PHE A C 1
ATOM 2479 O O . PHE A 1 312 ? -0.274 17.504 12.532 1.00 90.69 312 PHE A O 1
ATOM 2486 N N . PHE A 1 313 ? -2.291 17.171 11.608 1.00 88.06 313 PHE A N 1
ATOM 2487 C CA . PHE A 1 313 ? -3.017 18.104 12.475 1.00 88.06 313 PHE A CA 1
ATOM 2488 C C . PHE A 1 313 ? -4.044 17.409 13.371 1.00 88.06 313 PHE A C 1
ATOM 2490 O O . PHE A 1 313 ? -4.184 17.775 14.536 1.00 88.06 313 PHE A O 1
ATOM 2497 N N . ASP A 1 314 ? -4.701 16.373 12.859 1.00 88.31 314 ASP A N 1
ATOM 2498 C CA . ASP A 1 314 ? -5.793 15.675 13.526 1.00 88.31 314 ASP A CA 1
ATOM 2499 C C . ASP A 1 314 ? -5.301 14.557 14.452 1.00 88.31 314 ASP A C 1
ATOM 2501 O O . ASP A 1 314 ? -4.197 14.022 14.319 1.00 88.31 314 ASP A O 1
ATOM 2505 N N . SER A 1 315 ? -6.154 14.190 15.408 1.00 87.25 315 SER A N 1
ATOM 2506 C CA . SER A 1 315 ? -5.898 13.090 16.338 1.00 87.25 315 SER A CA 1
ATOM 2507 C C . SER A 1 315 ? -6.233 11.724 15.726 1.00 87.25 315 SER A C 1
ATOM 2509 O O . SER A 1 315 ? -7.025 11.618 14.787 1.00 87.25 315 SER A O 1
ATOM 2511 N N . ALA A 1 316 ? -5.704 10.652 16.324 1.00 88.38 316 ALA A N 1
ATOM 2512 C CA . ALA A 1 316 ? -6.110 9.282 16.006 1.00 88.38 316 ALA A CA 1
ATOM 2513 C C . ALA A 1 316 ? -7.636 9.088 16.129 1.00 88.38 316 ALA A C 1
ATOM 2515 O O . ALA A 1 316 ? -8.257 8.491 15.250 1.00 88.38 316 ALA A O 1
ATOM 2516 N N . THR A 1 317 ? -8.250 9.646 17.178 1.00 88.56 317 THR A N 1
ATOM 2517 C CA . THR A 1 317 ? -9.700 9.586 17.417 1.00 88.56 317 THR A CA 1
ATOM 2518 C C . THR A 1 317 ? -10.488 10.201 16.268 1.00 88.56 317 THR A C 1
ATOM 2520 O O . THR A 1 317 ? -11.440 9.591 15.793 1.00 88.56 317 THR A O 1
ATOM 2523 N N . THR A 1 318 ? -10.048 11.358 15.767 1.00 90.31 318 THR A N 1
ATOM 2524 C CA . THR A 1 318 ? -10.673 12.039 14.626 1.00 90.31 318 THR A CA 1
ATOM 2525 C C . THR A 1 318 ? -10.688 11.140 13.389 1.00 90.31 318 THR A C 1
ATOM 2527 O O . THR A 1 318 ? -11.724 10.979 12.750 1.00 90.31 318 THR A O 1
ATOM 2530 N N . ILE A 1 319 ? -9.562 10.489 13.081 1.00 92.44 319 ILE A N 1
ATOM 2531 C CA . ILE A 1 319 ? -9.460 9.566 11.939 1.00 92.44 319 ILE A CA 1
ATOM 2532 C C . ILE A 1 319 ? -10.405 8.367 12.121 1.00 92.44 319 ILE A C 1
ATOM 2534 O O . ILE A 1 319 ? -11.070 7.959 11.169 1.00 92.44 319 ILE A O 1
ATOM 2538 N N . ILE A 1 320 ? -10.497 7.818 13.339 1.00 92.88 320 ILE A N 1
ATOM 2539 C CA . ILE A 1 320 ? -11.388 6.691 13.653 1.00 92.88 320 ILE A CA 1
ATOM 2540 C C . ILE A 1 320 ? -12.862 7.086 13.500 1.00 92.88 320 ILE A C 1
ATOM 2542 O O . ILE A 1 320 ? -13.658 6.343 12.926 1.00 92.88 320 ILE A O 1
ATOM 2546 N N . GLU A 1 321 ? -13.252 8.256 13.996 1.00 93.81 321 GLU A N 1
ATOM 2547 C CA . GLU A 1 321 ? -14.643 8.714 13.968 1.00 93.81 321 GLU A CA 1
ATOM 2548 C C . GLU A 1 321 ? -15.158 8.971 12.554 1.00 93.81 321 GLU A C 1
ATOM 2550 O O . GLU A 1 321 ? -16.340 8.728 12.289 1.00 93.81 321 GLU A O 1
ATOM 2555 N N . HIS A 1 322 ? -14.274 9.363 11.638 1.00 95.88 322 HIS A N 1
ATOM 2556 C CA . HIS A 1 322 ? -14.618 9.615 10.244 1.00 95.88 322 HIS A CA 1
ATOM 2557 C C . HIS A 1 322 ? -14.625 8.370 9.343 1.00 95.88 322 HIS A C 1
ATOM 2559 O O . HIS A 1 322 ? -14.975 8.509 8.171 1.00 95.88 322 HIS A O 1
ATOM 2565 N N . MET A 1 323 ? -14.305 7.162 9.842 1.00 96.69 323 MET A N 1
ATOM 2566 C CA . MET A 1 323 ? -14.549 5.925 9.074 1.00 96.69 323 MET A CA 1
ATOM 2567 C C . MET A 1 323 ? -16.015 5.880 8.612 1.00 96.69 323 MET A C 1
ATOM 2569 O O . MET A 1 323 ? -16.923 6.231 9.375 1.00 96.69 323 MET A O 1
ATOM 2573 N N . ASN A 1 324 ? -16.270 5.477 7.370 1.00 96.00 324 ASN A N 1
ATOM 2574 C CA . ASN A 1 324 ? -17.576 5.682 6.744 1.00 96.00 324 ASN A CA 1
ATOM 2575 C C . ASN A 1 324 ? -17.944 4.610 5.721 1.00 96.00 324 ASN A C 1
ATOM 2577 O O . ASN A 1 324 ? -17.113 3.830 5.263 1.00 96.00 324 ASN A O 1
ATOM 2581 N N . VAL A 1 325 ? -19.224 4.590 5.360 1.00 97.19 325 VAL A N 1
ATOM 2582 C CA . VAL A 1 325 ? -19.726 3.816 4.230 1.00 97.19 325 VAL A CA 1
ATOM 2583 C C . VAL A 1 325 ? -19.730 4.698 2.984 1.00 97.19 325 VAL A C 1
ATOM 2585 O O . VAL A 1 325 ? -20.231 5.822 2.999 1.00 97.19 325 VAL A O 1
ATOM 2588 N N . VAL A 1 326 ? -19.174 4.181 1.892 1.00 95.06 326 VAL A N 1
ATOM 2589 C CA . VAL A 1 326 ? -19.050 4.868 0.605 1.00 95.06 326 VAL A CA 1
ATOM 2590 C C . VAL A 1 326 ? -19.736 4.039 -0.473 1.00 95.06 326 VAL A C 1
ATOM 2592 O O . VAL A 1 326 ? -19.346 2.900 -0.719 1.00 95.06 326 VAL A O 1
ATOM 2595 N N . HIS A 1 327 ? -20.724 4.616 -1.157 1.00 94.38 327 HIS A N 1
ATOM 2596 C CA . HIS A 1 327 ? -21.335 3.982 -2.326 1.00 94.38 327 HIS A CA 1
ATOM 2597 C C . HIS A 1 327 ? -20.366 3.997 -3.517 1.00 94.38 327 HIS A C 1
ATOM 2599 O O . HIS A 1 327 ? -19.848 5.048 -3.907 1.00 94.38 327 HIS A O 1
ATOM 2605 N N . CYS A 1 328 ? -20.101 2.826 -4.088 1.00 90.19 328 CYS A N 1
ATOM 2606 C CA . CYS A 1 328 ? -19.175 2.655 -5.194 1.00 90.19 328 CYS A CA 1
ATOM 2607 C C . CYS A 1 328 ? -19.877 2.878 -6.537 1.00 90.19 328 CYS A C 1
ATOM 2609 O O . CYS A 1 328 ? -20.731 2.097 -6.944 1.00 90.19 328 CYS A O 1
ATOM 2611 N N . ASN A 1 329 ? -19.442 3.900 -7.275 1.00 86.25 329 ASN A N 1
ATOM 2612 C CA . ASN A 1 329 ? -19.950 4.187 -8.623 1.00 86.25 329 ASN A CA 1
ATOM 2613 C C . ASN A 1 329 ? -19.010 3.685 -9.733 1.00 86.25 329 ASN A C 1
ATOM 2615 O O . ASN A 1 329 ? -19.275 3.903 -10.913 1.00 86.25 329 ASN A O 1
ATOM 2619 N N . SER A 1 330 ? -17.875 3.076 -9.371 1.00 81.00 330 SER A N 1
ATOM 2620 C CA . SER A 1 330 ? -16.875 2.643 -10.346 1.00 81.00 330 SER A CA 1
ATOM 2621 C C . SER A 1 330 ? -17.263 1.309 -10.965 1.00 81.00 330 SER A C 1
ATOM 2623 O O . SER A 1 330 ? -17.514 0.335 -10.256 1.00 81.00 330 SER A O 1
ATOM 2625 N N . THR A 1 331 ? -17.209 1.237 -12.291 1.00 75.56 331 THR A N 1
ATOM 2626 C CA . THR A 1 331 ? -17.406 -0.004 -13.048 1.00 75.56 331 THR A CA 1
ATOM 2627 C C . THR A 1 331 ? -16.221 -0.964 -12.915 1.00 75.56 331 THR A C 1
ATOM 2629 O O . THR A 1 331 ? -16.351 -2.132 -13.269 1.00 75.56 331 THR A O 1
ATOM 2632 N N . ILE A 1 332 ? -15.078 -0.503 -12.390 1.00 73.44 332 ILE A N 1
ATOM 2633 C CA . ILE A 1 332 ? -13.841 -1.278 -12.226 1.00 73.44 332 ILE A CA 1
ATOM 2634 C C . ILE A 1 332 ? -13.180 -0.953 -10.878 1.00 73.44 332 ILE A C 1
ATOM 2636 O O . ILE A 1 332 ? -12.974 0.216 -10.538 1.00 73.44 332 ILE A O 1
ATOM 2640 N N . CYS A 1 333 ? -12.766 -1.973 -10.121 1.00 75.69 333 CYS A N 1
ATOM 2641 C CA . CYS A 1 333 ? -11.892 -1.787 -8.962 1.00 75.69 333 CYS A CA 1
ATOM 2642 C C . CYS A 1 333 ? -10.417 -1.718 -9.402 1.00 75.69 333 CYS A C 1
ATOM 2644 O O . CYS A 1 333 ? -9.760 -2.739 -9.576 1.00 75.69 333 CYS A O 1
ATOM 2646 N N . GLY A 1 334 ? -9.899 -0.504 -9.616 1.00 65.38 334 GLY A N 1
ATOM 2647 C CA . GLY A 1 334 ? -8.601 -0.285 -10.276 1.00 65.38 334 GLY A CA 1
ATOM 2648 C C . GLY A 1 334 ? -7.341 -0.403 -9.406 1.00 65.38 334 GLY A C 1
ATOM 2649 O O . GLY A 1 334 ? -6.253 -0.120 -9.897 1.00 65.38 334 GLY A O 1
ATOM 2650 N N . SER A 1 335 ? -7.446 -0.764 -8.122 1.00 74.19 335 SER A N 1
ATOM 2651 C CA . SER A 1 335 ? -6.277 -0.887 -7.239 1.00 74.19 335 SER A CA 1
ATOM 2652 C C . SER A 1 335 ? -6.354 -2.140 -6.382 1.00 74.19 335 SER A C 1
ATOM 2654 O O . SER A 1 335 ? -7.299 -2.309 -5.610 1.00 74.19 335 SER A O 1
ATOM 2656 N N . VAL A 1 336 ? -5.306 -2.963 -6.462 1.00 73.31 336 VAL A N 1
ATOM 2657 C CA . VAL A 1 336 ? -5.101 -4.147 -5.613 1.00 73.31 336 VAL A CA 1
ATOM 2658 C C . VAL A 1 336 ? -5.109 -3.822 -4.120 1.00 73.31 336 VAL A C 1
ATOM 2660 O O . VAL A 1 336 ? -5.476 -4.672 -3.318 1.00 73.31 336 VAL A O 1
ATOM 2663 N N . GLU A 1 337 ? -4.785 -2.585 -3.737 1.00 80.00 337 GLU A N 1
ATOM 2664 C CA . GLU A 1 337 ? -4.816 -2.153 -2.336 1.00 80.00 337 GLU A CA 1
ATOM 2665 C C . GLU A 1 337 ? -6.256 -1.935 -1.817 1.00 80.00 337 GLU A C 1
ATOM 2667 O O . GLU A 1 337 ? -6.483 -2.014 -0.616 1.00 80.00 337 GLU A O 1
ATOM 2672 N N . ASN A 1 338 ? -7.248 -1.714 -2.697 1.00 82.12 338 ASN A N 1
ATOM 2673 C CA . ASN A 1 338 ? -8.669 -1.552 -2.322 1.00 82.12 338 ASN A CA 1
ATOM 2674 C C . ASN A 1 338 ? -9.482 -2.848 -2.394 1.00 82.12 338 ASN A C 1
ATOM 2676 O O . ASN A 1 338 ? -10.589 -2.927 -1.856 1.00 82.12 338 ASN A O 1
ATOM 2680 N N . ILE A 1 339 ? -8.974 -3.855 -3.099 1.00 78.69 339 ILE A N 1
ATOM 2681 C CA . ILE A 1 339 ? -9.596 -5.176 -3.154 1.00 78.69 339 ILE A CA 1
ATOM 2682 C C . ILE A 1 339 ? -9.903 -5.717 -1.743 1.00 78.69 339 ILE A C 1
ATOM 2684 O O . ILE A 1 339 ? -11.057 -6.084 -1.518 1.00 78.69 339 ILE A O 1
ATOM 2688 N N . PRO A 1 340 ? -8.981 -5.656 -0.764 1.00 83.12 340 PRO A N 1
ATOM 2689 C CA . PRO A 1 340 ? -9.255 -6.129 0.591 1.00 83.12 340 PRO A CA 1
ATOM 2690 C C . PRO A 1 340 ? -10.110 -5.188 1.465 1.00 83.12 340 PRO A C 1
ATOM 2692 O O . PRO A 1 340 ? -10.432 -5.544 2.596 1.00 83.12 340 PRO A O 1
ATOM 2695 N N . LEU A 1 341 ? -10.480 -3.988 1.000 1.00 90.69 341 LEU A N 1
ATOM 2696 C CA . LEU A 1 341 ? -11.382 -3.097 1.746 1.00 90.69 341 LEU A CA 1
ATOM 2697 C C . LEU A 1 341 ? -12.776 -3.748 1.846 1.00 90.69 341 LEU A C 1
ATOM 2699 O O . LEU A 1 341 ? -13.326 -4.070 0.784 1.00 90.69 341 LEU A O 1
ATOM 2703 N N . PRO A 1 342 ? -13.365 -3.940 3.045 1.00 93.62 342 PRO A N 1
ATOM 2704 C CA . PRO A 1 342 ? -14.689 -4.522 3.189 1.00 93.62 342 PRO A CA 1
ATOM 2705 C C . PRO A 1 342 ? -15.708 -3.773 2.351 1.00 93.62 342 PRO A C 1
ATOM 2707 O O . PRO A 1 342 ? -15.721 -2.541 2.301 1.00 93.62 342 PRO A O 1
ATOM 2710 N N . LYS A 1 343 ? -16.535 -4.534 1.650 1.00 93.25 343 LYS A N 1
ATOM 2711 C CA . LYS A 1 343 ? -17.568 -4.009 0.774 1.00 93.25 343 LYS A CA 1
ATOM 2712 C C . LYS A 1 343 ? -18.735 -4.975 0.717 1.00 93.25 343 LYS A C 1
ATOM 2714 O O . LYS A 1 343 ? -18.535 -6.184 0.607 1.00 93.25 343 LYS A O 1
ATOM 2719 N N . PHE A 1 344 ? -19.940 -4.429 0.761 1.00 95.56 344 PHE A N 1
ATOM 2720 C CA . PHE A 1 344 ? -21.177 -5.195 0.850 1.00 95.56 344 PHE A CA 1
ATOM 2721 C C . PHE A 1 344 ? -22.182 -4.673 -0.164 1.00 95.56 344 PHE A C 1
ATOM 2723 O O . PHE A 1 344 ? -22.242 -3.477 -0.431 1.00 95.56 344 PHE A O 1
ATOM 2730 N N . ARG A 1 345 ? -22.997 -5.560 -0.724 1.00 94.00 345 ARG A N 1
ATOM 2731 C CA . ARG A 1 345 ? -24.134 -5.163 -1.560 1.00 94.00 345 ARG A CA 1
ATOM 2732 C C . ARG A 1 345 ? -25.267 -4.562 -0.713 1.00 94.00 345 ARG A C 1
ATOM 2734 O O . ARG A 1 345 ? -26.014 -3.721 -1.197 1.00 94.00 345 ARG A O 1
ATOM 2741 N N . ASN A 1 346 ? -25.385 -4.980 0.548 1.00 95.25 346 ASN A N 1
ATOM 2742 C CA . ASN A 1 346 ? -26.350 -4.457 1.513 1.00 95.25 346 ASN A CA 1
ATOM 2743 C C . ASN A 1 346 ? -25.731 -3.308 2.338 1.00 95.25 346 ASN A C 1
ATOM 2745 O O . ASN A 1 346 ? -24.606 -3.427 2.821 1.00 95.25 346 ASN A O 1
ATOM 2749 N N . PHE A 1 347 ? -26.470 -2.206 2.498 1.00 96.81 347 PHE A N 1
ATOM 2750 C CA . PHE A 1 347 ? -26.018 -1.023 3.238 1.00 96.81 347 PHE A CA 1
ATOM 2751 C C . PHE A 1 347 ? -25.901 -1.264 4.750 1.00 96.81 347 PHE A C 1
ATOM 2753 O O . PHE A 1 347 ? -24.893 -0.885 5.342 1.00 96.81 347 PHE A O 1
ATOM 2760 N N . ASP A 1 348 ? -26.881 -1.932 5.360 1.00 97.50 348 ASP A N 1
ATOM 2761 C CA . ASP A 1 348 ? -26.908 -2.199 6.803 1.00 97.50 348 ASP A CA 1
ATOM 2762 C C . ASP A 1 348 ? -25.725 -3.085 7.227 1.00 97.50 348 ASP A C 1
ATOM 2764 O O . ASP A 1 348 ? -25.121 -2.869 8.277 1.00 97.50 348 ASP A O 1
ATOM 2768 N N . GLU A 1 349 ? -25.333 -4.047 6.384 1.00 96.19 349 GLU A N 1
ATOM 2769 C CA . GLU A 1 349 ? -24.123 -4.852 6.602 1.00 96.19 349 GLU A CA 1
ATOM 2770 C C . GLU A 1 349 ? -22.847 -3.996 6.564 1.00 96.19 349 GLU A C 1
ATOM 2772 O O . GLU A 1 349 ? -21.950 -4.180 7.391 1.00 96.19 349 GLU A O 1
ATOM 2777 N N . ALA A 1 350 ? -22.770 -3.030 5.643 1.00 96.94 350 ALA A N 1
ATOM 2778 C CA . ALA A 1 350 ? -21.643 -2.105 5.573 1.00 96.94 350 ALA A CA 1
ATOM 2779 C C . ALA A 1 350 ? -21.590 -1.170 6.795 1.00 96.94 350 ALA A C 1
ATOM 2781 O O . ALA A 1 350 ? -20.515 -0.975 7.365 1.00 96.94 350 ALA A O 1
ATOM 2782 N N . GLU A 1 351 ? -22.730 -0.633 7.243 1.00 97.50 351 GLU A N 1
ATOM 2783 C CA . GLU A 1 351 ? -22.808 0.202 8.452 1.00 97.50 35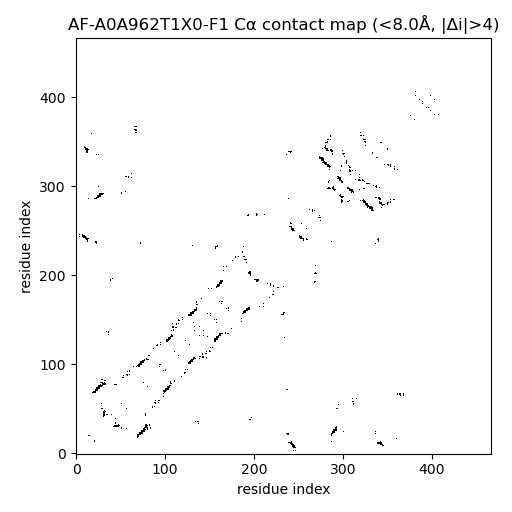1 GLU A CA 1
ATOM 2784 C C . GLU A 1 351 ? -22.426 -0.571 9.716 1.00 97.50 351 GLU A C 1
ATOM 2786 O O . GLU A 1 351 ? -21.650 -0.071 10.539 1.00 97.50 351 GLU A O 1
ATOM 2791 N N . ALA A 1 352 ? -22.913 -1.806 9.856 1.00 96.19 352 ALA A N 1
ATOM 2792 C CA . ALA A 1 352 ? -22.541 -2.684 10.960 1.00 96.19 352 ALA A CA 1
ATOM 2793 C C . ALA A 1 352 ? -21.030 -2.964 10.956 1.00 96.19 352 ALA A C 1
ATOM 2795 O O . ALA A 1 352 ? -20.377 -2.866 11.997 1.00 96.19 352 ALA A O 1
ATOM 2796 N N . CYS A 1 353 ? -20.454 -3.232 9.779 1.00 95.06 353 CYS A N 1
ATOM 2797 C CA . CYS A 1 353 ? -19.017 -3.431 9.618 1.00 95.06 353 CYS A CA 1
ATOM 2798 C C . CYS A 1 353 ? -18.219 -2.186 10.043 1.00 95.06 353 CYS A C 1
ATOM 2800 O O . CYS A 1 353 ? -17.283 -2.298 10.833 1.00 95.06 353 CYS A O 1
ATOM 2802 N N . VAL A 1 354 ? -18.569 -0.994 9.548 1.00 96.25 354 VAL A N 1
ATOM 2803 C CA . VAL A 1 354 ? -17.885 0.257 9.928 1.00 96.25 354 VAL A CA 1
ATOM 2804 C C . VAL A 1 354 ? -17.989 0.506 11.433 1.00 96.25 354 VAL A C 1
ATOM 2806 O O . VAL A 1 354 ? -16.994 0.879 12.058 1.00 96.25 354 VAL A O 1
ATOM 2809 N N . SER A 1 355 ? -19.160 0.271 12.024 1.00 95.06 355 SER A N 1
ATOM 2810 C CA . SER A 1 355 ? -19.392 0.472 13.458 1.00 95.06 355 SER A CA 1
ATOM 2811 C C . SER A 1 355 ? -18.513 -0.442 14.314 1.00 95.06 355 SER A C 1
ATOM 2813 O O . SER A 1 355 ? -17.817 0.045 15.205 1.00 95.06 355 SER A O 1
ATOM 2815 N N . ASP A 1 356 ? -18.443 -1.735 13.987 1.00 93.88 356 ASP A N 1
ATOM 2816 C CA . ASP A 1 356 ? -17.573 -2.684 14.692 1.00 93.88 356 ASP A CA 1
ATOM 2817 C C . ASP A 1 356 ? -16.088 -2.293 14.563 1.00 93.88 356 ASP A C 1
ATOM 2819 O O . ASP A 1 356 ? -15.357 -2.253 15.553 1.00 93.88 356 ASP A O 1
ATOM 2823 N N . PHE A 1 357 ? -15.631 -1.882 13.374 1.00 93.75 357 PHE A N 1
ATOM 2824 C CA . PHE A 1 357 ? -14.261 -1.385 13.199 1.00 93.75 357 PHE A CA 1
ATOM 2825 C C . PHE A 1 357 ? -13.962 -0.130 14.036 1.00 93.75 357 PHE A C 1
ATOM 2827 O O . PHE A 1 357 ? -12.864 -0.036 14.597 1.00 93.75 357 PHE A O 1
ATOM 2834 N N . LYS A 1 358 ? -14.912 0.809 14.162 1.00 93.94 358 LYS A N 1
ATOM 2835 C CA . LYS A 1 358 ? -14.765 1.986 15.035 1.00 93.94 358 LYS A CA 1
ATOM 2836 C C . LYS A 1 358 ? -14.620 1.579 16.495 1.00 93.94 358 LYS A C 1
ATOM 2838 O O . LYS A 1 358 ? -13.718 2.068 17.173 1.00 93.94 358 LYS A O 1
ATOM 2843 N N . GLU A 1 359 ? -15.474 0.683 16.979 1.00 91.69 359 GLU A N 1
ATOM 2844 C CA . GLU A 1 359 ? -15.419 0.189 18.359 1.00 91.69 359 GLU A CA 1
ATOM 2845 C C . GLU A 1 359 ? -14.095 -0.522 18.654 1.00 91.69 359 GLU A C 1
ATOM 2847 O O . GLU A 1 359 ? -13.451 -0.249 19.672 1.00 91.69 359 GLU A O 1
ATOM 2852 N N . ARG A 1 360 ? -13.638 -1.382 17.735 1.00 90.31 360 ARG A N 1
ATOM 2853 C CA . ARG A 1 360 ? -12.336 -2.053 17.835 1.00 90.31 360 ARG A CA 1
ATOM 2854 C C . ARG A 1 360 ? -11.190 -1.054 17.893 1.00 90.31 360 ARG A C 1
ATOM 2856 O O . ARG A 1 360 ? -10.388 -1.115 18.821 1.00 90.31 360 ARG A O 1
ATOM 2863 N N . ALA A 1 361 ? -11.132 -0.119 16.945 1.00 89.06 361 ALA A N 1
ATOM 2864 C CA . ALA A 1 361 ? -10.073 0.883 16.879 1.00 89.06 361 ALA A CA 1
ATOM 2865 C C . ALA A 1 361 ? -10.035 1.769 18.134 1.00 89.06 361 ALA A C 1
ATOM 2867 O O . ALA A 1 361 ? -8.959 1.989 18.690 1.00 89.06 361 ALA A O 1
ATOM 2868 N N . LYS A 1 362 ? -11.200 2.200 18.642 1.00 88.25 362 LYS A N 1
ATOM 2869 C CA . LYS A 1 362 ? -11.302 2.925 19.919 1.00 88.25 362 LYS A CA 1
ATOM 2870 C C . LYS A 1 362 ? -10.776 2.085 21.082 1.00 88.25 362 LYS A C 1
ATOM 2872 O O . LYS A 1 362 ? -10.003 2.589 21.890 1.00 88.25 362 LYS A O 1
ATOM 2877 N N . SER A 1 363 ? -11.143 0.805 21.152 1.00 87.62 363 SER A N 1
ATOM 2878 C CA . SER A 1 363 ? -10.667 -0.098 22.206 1.00 87.62 363 SER A CA 1
ATOM 2879 C C . SER A 1 363 ? -9.148 -0.282 22.173 1.00 87.62 363 SER A C 1
ATOM 2881 O O . SER A 1 363 ? -8.507 -0.209 23.220 1.00 87.62 363 SER A O 1
ATOM 2883 N N . TYR A 1 364 ? -8.561 -0.484 20.990 1.00 87.19 364 TYR A N 1
ATOM 2884 C CA . TYR A 1 364 ? -7.111 -0.618 20.828 1.00 87.19 364 TYR A CA 1
ATOM 2885 C C . TYR A 1 364 ? -6.369 0.651 21.254 1.00 87.19 364 TYR A C 1
ATOM 2887 O O . TYR A 1 364 ? -5.411 0.565 22.024 1.00 87.19 364 TYR A O 1
ATOM 2895 N N . PHE A 1 365 ? -6.857 1.811 20.809 1.00 82.38 365 PHE A N 1
ATOM 2896 C CA . PHE A 1 365 ? -6.282 3.113 21.128 1.00 82.38 365 PHE A CA 1
ATOM 2897 C C . PHE A 1 365 ? -6.360 3.431 22.628 1.00 82.38 365 PHE A C 1
ATOM 2899 O O . PHE A 1 365 ? -5.353 3.790 23.232 1.00 82.38 365 PHE A O 1
ATOM 2906 N N . ILE A 1 366 ? -7.527 3.246 23.259 1.00 78.94 366 ILE A N 1
ATOM 2907 C CA . ILE A 1 366 ? -7.710 3.513 24.696 1.00 78.94 366 ILE A CA 1
ATOM 2908 C C . ILE A 1 366 ? -6.806 2.606 25.533 1.00 78.94 366 ILE A C 1
ATOM 2910 O O . ILE A 1 366 ? -6.090 3.103 26.398 1.00 78.94 366 ILE A O 1
ATOM 2914 N N . LYS A 1 367 ? -6.771 1.300 25.238 1.00 78.75 367 LYS A N 1
ATOM 2915 C CA . LYS A 1 367 ? -5.897 0.354 25.950 1.00 78.75 367 LYS A CA 1
ATOM 2916 C C . LYS A 1 367 ? -4.420 0.708 25.810 1.00 78.75 367 LYS A C 1
ATOM 2918 O O . LYS A 1 367 ? -3.663 0.543 26.759 1.00 78.75 367 LYS A O 1
ATOM 2923 N N . HIS A 1 368 ? -4.007 1.190 24.639 1.00 77.88 368 HIS A N 1
ATOM 2924 C CA . HIS A 1 368 ? -2.637 1.645 24.419 1.00 77.88 368 HIS A CA 1
ATOM 2925 C C . HIS A 1 368 ? -2.298 2.869 25.271 1.00 77.88 368 HIS A C 1
ATOM 2927 O O . HIS A 1 368 ? -1.259 2.894 25.922 1.00 77.88 368 HIS A O 1
ATOM 2933 N N . GLN A 1 369 ? -3.192 3.861 25.301 1.00 73.19 369 GLN A N 1
ATOM 2934 C CA . GLN A 1 369 ? -3.032 5.061 26.125 1.00 73.19 369 GLN A CA 1
ATOM 2935 C C . GLN A 1 369 ? -2.983 4.714 27.620 1.00 73.19 369 GLN A C 1
ATOM 2937 O O . GLN A 1 369 ? -2.147 5.246 28.344 1.00 73.19 369 GLN A O 1
ATOM 2942 N N . GLU A 1 370 ? -3.839 3.798 28.080 1.00 71.88 370 GLU A N 1
ATOM 2943 C CA . GLU A 1 370 ? -3.824 3.288 29.457 1.00 71.88 370 GLU A CA 1
ATOM 2944 C C . GLU A 1 370 ? -2.494 2.611 29.795 1.00 71.88 370 GLU A C 1
ATOM 2946 O O . GLU A 1 370 ? -1.820 3.031 30.733 1.00 71.88 370 GLU A O 1
ATOM 2951 N N . ALA A 1 371 ? -2.067 1.646 28.976 1.00 72.38 371 ALA A N 1
ATOM 2952 C CA . ALA A 1 371 ? -0.804 0.945 29.176 1.00 72.38 371 ALA A CA 1
ATOM 2953 C C . ALA A 1 371 ? 0.395 1.905 29.172 1.00 72.38 371 ALA A C 1
ATOM 2955 O O . ALA A 1 371 ? 1.290 1.775 30.003 1.00 72.38 371 ALA A O 1
ATOM 2956 N N . TYR A 1 372 ? 0.406 2.899 28.279 1.00 70.31 372 TYR A N 1
ATOM 2957 C CA . TYR A 1 372 ? 1.459 3.910 28.242 1.00 70.31 372 TYR A CA 1
ATOM 2958 C C . TYR A 1 372 ? 1.505 4.724 29.540 1.00 70.31 372 TYR A C 1
ATOM 2960 O O . TYR A 1 372 ? 2.567 4.834 30.150 1.00 70.31 372 TYR A O 1
ATOM 2968 N N . LEU A 1 373 ? 0.363 5.227 30.020 1.00 70.12 373 LEU A N 1
ATOM 2969 C CA . LEU A 1 373 ? 0.284 5.987 31.275 1.00 70.12 373 LEU A CA 1
ATOM 2970 C C . LEU A 1 373 ? 0.728 5.182 32.506 1.00 70.12 373 LEU A C 1
ATOM 2972 O O . LEU A 1 373 ? 1.214 5.774 33.474 1.00 70.12 373 LEU A O 1
ATOM 2976 N N . ASP A 1 374 ? 0.577 3.858 32.475 1.00 71.81 374 ASP A N 1
ATOM 2977 C CA . ASP A 1 374 ? 1.023 2.964 33.546 1.00 71.81 374 ASP A CA 1
ATOM 2978 C C . ASP A 1 374 ? 2.543 2.732 33.544 1.00 71.81 374 ASP A C 1
ATOM 2980 O O . ASP A 1 374 ? 3.114 2.421 34.589 1.00 71.81 374 ASP A O 1
ATOM 2984 N N . THR A 1 375 ? 3.219 2.942 32.407 1.00 71.62 375 THR A N 1
ATOM 2985 C CA . THR A 1 375 ? 4.692 2.859 32.314 1.00 71.62 375 THR A CA 1
ATOM 2986 C C . THR A 1 375 ? 5.414 4.119 32.787 1.00 71.62 375 THR A C 1
ATOM 2988 O O . THR A 1 375 ? 6.610 4.067 33.077 1.00 71.62 375 THR A O 1
ATOM 2991 N N . LEU A 1 376 ? 4.711 5.251 32.882 1.00 70.44 376 LEU A N 1
ATOM 2992 C CA . LEU A 1 376 ? 5.317 6.539 33.203 1.00 70.44 376 LEU A CA 1
ATOM 2993 C C . LEU A 1 376 ? 5.611 6.667 34.698 1.00 70.44 376 LEU A C 1
ATOM 2995 O O . LEU A 1 376 ? 4.734 6.519 35.555 1.00 70.44 376 LEU A O 1
ATOM 2999 N N . SER A 1 377 ? 6.851 7.027 35.018 1.00 71.81 377 SER A N 1
ATOM 3000 C CA . SER A 1 377 ? 7.231 7.381 36.377 1.00 71.81 377 SER A CA 1
ATOM 3001 C C . SER A 1 377 ? 6.613 8.721 36.787 1.00 71.81 377 SER A C 1
ATOM 3003 O O . SER A 1 377 ? 6.163 9.534 35.976 1.00 71.81 377 SER A O 1
ATOM 3005 N N . ARG A 1 378 ? 6.647 9.009 38.092 1.00 61.81 378 ARG A N 1
ATOM 3006 C CA . ARG A 1 378 ? 6.229 10.314 38.620 1.00 61.81 378 ARG A CA 1
ATOM 3007 C C . ARG A 1 378 ? 7.013 11.475 37.992 1.00 61.81 378 ARG A C 1
ATOM 3009 O O . ARG A 1 378 ? 6.456 12.562 37.867 1.00 61.81 378 ARG A O 1
ATOM 3016 N N . ALA A 1 379 ? 8.281 11.257 37.636 1.00 67.56 379 ALA A N 1
ATOM 3017 C CA . ALA A 1 379 ? 9.112 12.261 36.978 1.00 67.56 379 ALA A CA 1
ATOM 3018 C C . ALA A 1 379 ? 8.651 12.508 35.533 1.00 67.56 379 ALA A C 1
ATOM 3020 O O . ALA A 1 379 ? 8.508 13.665 35.148 1.00 67.56 379 ALA A O 1
ATOM 3021 N N . ASP A 1 380 ? 8.313 11.447 34.797 1.00 65.12 380 ASP A N 1
ATOM 3022 C CA . ASP A 1 380 ? 7.851 11.545 33.406 1.00 65.12 380 ASP A CA 1
ATOM 3023 C C . ASP A 1 380 ? 6.496 12.262 33.317 1.00 65.12 380 ASP A C 1
ATOM 3025 O O . ASP A 1 380 ? 6.302 13.154 32.495 1.00 65.12 380 ASP A O 1
ATOM 3029 N N . LEU A 1 381 ? 5.568 11.952 34.230 1.00 66.31 381 LEU A N 1
ATOM 3030 C CA . LEU A 1 381 ? 4.278 12.649 34.326 1.00 66.31 381 LEU A CA 1
ATOM 3031 C C . LEU A 1 381 ? 4.444 14.139 34.667 1.00 66.31 381 LEU A C 1
ATOM 3033 O O . LEU A 1 381 ? 3.720 14.982 34.139 1.00 66.31 381 LEU A O 1
ATOM 3037 N N . LEU A 1 382 ? 5.398 14.469 35.546 1.00 61.72 382 LEU A N 1
ATOM 3038 C CA . LEU A 1 382 ? 5.758 15.850 35.882 1.00 61.72 382 LEU A CA 1
ATOM 3039 C C . LEU A 1 382 ? 6.306 16.598 34.665 1.00 61.72 382 LEU A C 1
ATOM 3041 O O . LEU A 1 382 ? 5.960 17.760 34.465 1.00 61.72 382 LEU A O 1
ATOM 3045 N N . GLU A 1 383 ? 7.151 15.946 33.873 1.00 63.53 383 GLU A N 1
ATOM 3046 C CA . GLU A 1 383 ? 7.736 16.527 32.669 1.00 63.53 383 GLU A CA 1
ATOM 3047 C C . GLU A 1 383 ? 6.677 16.749 31.584 1.00 63.53 383 GLU A C 1
ATOM 3049 O O . GLU A 1 383 ? 6.583 17.850 31.045 1.00 63.53 383 GLU A O 1
ATOM 3054 N N . ILE A 1 384 ? 5.806 15.767 31.337 1.00 62.28 384 ILE A N 1
ATOM 3055 C CA . ILE A 1 384 ? 4.683 15.895 30.395 1.00 62.28 384 ILE A CA 1
ATOM 3056 C C . ILE A 1 384 ? 3.748 17.034 30.818 1.00 62.28 384 ILE A C 1
ATOM 3058 O O . ILE A 1 384 ? 3.386 17.876 29.996 1.00 62.28 384 ILE A O 1
ATOM 3062 N N . ALA A 1 385 ? 3.396 17.120 32.105 1.00 59.75 385 ALA A N 1
ATOM 3063 C CA . ALA A 1 385 ? 2.577 18.215 32.620 1.00 59.75 385 ALA A CA 1
ATOM 3064 C C . ALA A 1 385 ? 3.262 19.582 32.436 1.00 59.75 385 ALA A C 1
ATOM 3066 O O . ALA A 1 385 ? 2.611 20.554 32.058 1.00 59.75 385 ALA A O 1
ATOM 3067 N N . GLN A 1 386 ? 4.579 19.664 32.654 1.00 57.56 386 GLN A N 1
ATOM 3068 C CA . GLN A 1 386 ? 5.350 20.886 32.409 1.00 57.56 386 GLN A CA 1
ATOM 3069 C C . GLN A 1 386 ? 5.387 21.267 30.926 1.00 57.56 386 GLN A C 1
ATOM 3071 O O . GLN A 1 386 ? 5.275 22.450 30.613 1.00 57.56 386 GLN A O 1
ATOM 3076 N N . GLN A 1 387 ? 5.512 20.296 30.018 1.00 53.25 387 GLN A N 1
ATOM 3077 C CA . GLN A 1 387 ? 5.503 20.532 28.574 1.00 53.25 387 GLN A CA 1
ATOM 3078 C C . GLN A 1 387 ? 4.133 21.020 28.081 1.00 53.25 387 GLN A C 1
ATOM 3080 O O . GLN A 1 387 ? 4.071 22.002 27.342 1.00 53.25 387 GLN A O 1
ATOM 3085 N N . LEU A 1 388 ? 3.039 20.397 28.535 1.00 53.34 388 LEU A N 1
ATOM 3086 C CA . LEU A 1 388 ? 1.671 20.824 28.210 1.00 53.34 388 LEU A CA 1
ATOM 3087 C C . LEU A 1 388 ? 1.396 22.250 28.704 1.00 53.34 388 LEU A C 1
ATOM 3089 O O . LEU A 1 388 ? 0.918 23.092 27.948 1.00 53.34 388 LEU A O 1
ATOM 3093 N N . LEU A 1 389 ? 1.786 22.556 29.943 1.00 52.88 389 LEU A N 1
ATOM 3094 C CA . LEU A 1 389 ? 1.633 23.896 30.507 1.00 52.88 389 LEU A CA 1
ATOM 3095 C C . LEU A 1 389 ? 2.525 24.933 29.820 1.00 52.88 389 LEU A C 1
ATOM 3097 O O . LEU A 1 389 ? 2.113 26.077 29.685 1.00 52.88 389 LEU A O 1
ATOM 3101 N N . ALA A 1 390 ? 3.719 24.565 29.354 1.00 51.16 390 ALA A N 1
ATOM 3102 C CA . ALA A 1 390 ? 4.564 25.468 28.575 1.00 51.16 390 ALA A CA 1
ATOM 3103 C C . ALA A 1 390 ? 3.977 25.766 27.183 1.00 51.16 390 ALA A C 1
ATOM 3105 O O . ALA A 1 390 ? 4.172 26.869 26.670 1.00 51.16 390 ALA A O 1
ATOM 3106 N N . ALA A 1 391 ? 3.257 24.809 26.590 1.00 45.25 391 ALA A N 1
ATOM 3107 C CA . ALA A 1 391 ? 2.575 24.976 25.311 1.00 45.25 391 ALA A CA 1
ATOM 3108 C C . ALA A 1 391 ? 1.296 25.827 25.430 1.00 45.25 391 ALA A C 1
ATOM 3110 O O . ALA A 1 391 ? 1.065 26.691 24.586 1.00 45.25 391 ALA A O 1
ATOM 3111 N N . GLU A 1 392 ? 0.489 25.622 26.477 1.00 40.81 392 GLU A N 1
ATOM 3112 C CA . GLU A 1 392 ? -0.774 26.354 26.680 1.00 40.81 392 GLU A CA 1
ATOM 3113 C C . GLU A 1 392 ? -0.604 27.678 27.450 1.00 40.81 392 GLU A C 1
ATOM 3115 O O . GLU A 1 392 ? -1.318 28.647 27.190 1.00 40.81 392 GLU A O 1
ATOM 3120 N N . TYR A 1 393 ? 0.366 27.758 28.367 1.00 53.22 393 TYR A N 1
ATOM 3121 C CA . TYR A 1 393 ? 0.591 28.890 29.276 1.00 53.22 393 TYR A CA 1
ATOM 3122 C C . TYR A 1 393 ? 2.090 29.235 29.416 1.00 53.22 393 TYR A C 1
ATOM 3124 O O . TYR A 1 393 ? 2.669 29.121 30.502 1.00 53.22 393 TYR A O 1
ATOM 3132 N N . PRO A 1 394 ? 2.742 29.752 28.355 1.00 52.12 394 PRO A N 1
ATOM 3133 C CA . PRO A 1 394 ? 4.200 29.929 28.283 1.00 52.12 394 PRO A CA 1
ATOM 3134 C C . PRO A 1 394 ? 4.813 30.868 29.342 1.00 52.12 394 PRO A C 1
ATOM 3136 O O . PRO A 1 394 ? 6.033 30.912 29.492 1.00 52.12 394 PRO A O 1
ATOM 3139 N N . GLN A 1 395 ? 3.998 31.622 30.090 1.00 50.88 395 GLN A N 1
ATOM 3140 C CA . GLN A 1 395 ? 4.458 32.535 31.146 1.00 50.88 395 GLN A CA 1
ATOM 3141 C C . GLN A 1 395 ? 4.338 31.979 32.576 1.00 50.88 395 GLN A C 1
ATOM 3143 O O . GLN A 1 395 ? 4.786 32.633 33.518 1.00 50.88 395 GLN A O 1
ATOM 3148 N N . GLN A 1 396 ? 3.776 30.781 32.772 1.00 52.69 396 GLN A N 1
ATOM 3149 C CA . GLN A 1 396 ? 3.617 30.186 34.102 1.00 52.69 396 GLN A CA 1
ATOM 3150 C C . GLN A 1 396 ? 4.641 29.068 34.340 1.00 52.69 396 GLN A C 1
ATOM 3152 O O . GLN A 1 396 ? 4.432 27.911 33.989 1.00 52.69 396 GLN A O 1
ATOM 3157 N N . ARG A 1 397 ? 5.760 29.390 35.005 1.00 49.41 397 ARG A N 1
ATOM 3158 C CA . ARG A 1 397 ? 6.601 28.366 35.650 1.00 49.41 397 ARG A CA 1
ATOM 3159 C C . ARG A 1 397 ? 5.936 27.942 36.960 1.00 49.41 397 ARG A C 1
ATOM 3161 O O . ARG A 1 397 ? 5.887 28.735 37.898 1.00 49.41 397 ARG A O 1
ATOM 3168 N N . LEU A 1 398 ? 5.461 26.699 37.036 1.00 50.19 398 LEU A N 1
ATOM 3169 C CA . LEU A 1 398 ? 4.944 26.111 38.276 1.00 50.19 398 LEU A CA 1
ATOM 3170 C C . LEU A 1 398 ? 5.992 26.201 39.395 1.00 50.19 398 LEU A C 1
ATOM 3172 O O . LEU A 1 398 ? 7.106 25.685 39.279 1.00 50.19 398 LEU A O 1
ATOM 3176 N N . ILE A 1 399 ? 5.622 26.813 40.518 1.00 55.03 399 ILE A N 1
ATOM 3177 C CA . ILE A 1 399 ? 6.423 26.761 41.745 1.00 55.03 399 ILE A CA 1
ATOM 3178 C C . ILE A 1 399 ? 6.247 25.347 42.328 1.00 55.03 399 ILE A C 1
ATOM 3180 O O . ILE A 1 399 ? 5.131 24.831 42.331 1.00 55.03 399 ILE A O 1
ATOM 3184 N N . ARG A 1 400 ? 7.313 24.706 42.846 1.00 51.19 400 ARG A N 1
ATOM 3185 C CA . ARG A 1 400 ? 7.326 23.303 43.353 1.00 51.19 400 ARG A CA 1
ATOM 3186 C C . ARG A 1 400 ? 6.087 22.877 44.163 1.00 51.19 400 ARG A C 1
ATOM 3188 O O . ARG A 1 400 ? 5.701 21.715 44.116 1.00 51.19 400 ARG A O 1
ATOM 3195 N N . ARG A 1 401 ? 5.480 23.808 44.903 1.00 50.97 401 ARG A N 1
ATOM 3196 C CA . ARG A 1 401 ? 4.267 23.593 45.701 1.00 50.97 401 ARG A CA 1
ATOM 3197 C C . ARG A 1 401 ? 3.022 23.294 44.849 1.00 50.97 401 ARG A C 1
ATOM 3199 O O . ARG A 1 401 ? 2.322 22.337 45.147 1.00 50.97 401 ARG A O 1
ATOM 3206 N N . GLN A 1 402 ? 2.805 24.034 43.761 1.00 54.78 402 GLN A N 1
ATOM 3207 C CA . GLN A 1 402 ? 1.668 23.840 42.848 1.00 54.78 402 GLN A CA 1
ATOM 3208 C C . GLN A 1 402 ? 1.789 22.530 42.056 1.00 54.78 402 GLN A C 1
ATOM 3210 O O . GLN A 1 402 ? 0.801 21.839 41.840 1.00 54.78 402 GLN A O 1
ATOM 3215 N N . ALA A 1 403 ? 3.013 22.129 41.695 1.00 53.44 403 ALA A N 1
ATOM 3216 C CA . ALA A 1 403 ? 3.265 20.815 41.101 1.00 53.44 403 ALA A CA 1
ATOM 3217 C C . ALA A 1 403 ? 2.918 19.665 42.071 1.00 53.44 403 ALA A C 1
ATOM 3219 O O . ALA A 1 403 ? 2.438 18.616 41.647 1.00 53.44 403 ALA A O 1
ATOM 3220 N N . GLY A 1 404 ? 3.123 19.869 43.379 1.00 56.88 404 GLY A N 1
ATOM 3221 C CA . GLY A 1 404 ? 2.722 18.925 44.425 1.00 56.88 404 GLY A CA 1
ATOM 3222 C C . GLY A 1 404 ? 1.205 18.764 44.549 1.00 56.88 404 GLY A C 1
ATOM 3223 O O . GLY A 1 404 ? 0.727 17.637 44.640 1.00 56.88 404 GLY A O 1
ATOM 3224 N N . GLU A 1 405 ? 0.459 19.868 44.492 1.00 61.50 405 GLU A N 1
ATOM 3225 C CA . GLU A 1 405 ? -1.014 19.873 44.510 1.00 61.50 405 GLU A CA 1
ATOM 3226 C C . GLU A 1 405 ? -1.592 19.214 43.246 1.00 61.50 405 GLU A C 1
ATOM 3228 O O . GLU A 1 405 ? -2.511 18.403 43.330 1.00 61.50 405 GLU A O 1
ATOM 3233 N N . TYR A 1 406 ? -0.988 19.462 42.081 1.00 53.88 406 TYR A N 1
ATOM 3234 C CA . TYR A 1 406 ? -1.389 18.827 40.822 1.00 53.88 406 TYR A CA 1
ATOM 3235 C C . TYR A 1 406 ? -1.121 17.314 40.813 1.00 53.88 406 TYR A C 1
ATOM 3237 O O . TYR A 1 406 ? -1.943 16.535 40.343 1.00 53.88 406 TYR A O 1
ATOM 3245 N N . LEU A 1 407 ? 0.000 16.867 41.390 1.00 54.34 407 LEU A N 1
ATOM 3246 C CA . LEU A 1 407 ? 0.301 15.441 41.568 1.00 54.34 407 LEU A CA 1
ATOM 3247 C C . LEU A 1 407 ? -0.676 14.748 42.520 1.00 54.34 407 LEU A C 1
ATOM 3249 O O . LEU A 1 407 ? -1.026 13.596 42.286 1.00 54.34 407 LEU A O 1
ATOM 3253 N N . GLN A 1 408 ? -1.114 15.431 43.580 1.00 64.31 408 GLN A N 1
ATOM 3254 C CA . GLN A 1 408 ? -2.159 14.914 44.465 1.00 64.31 408 GLN A CA 1
ATOM 3255 C C . GLN A 1 408 ? -3.501 14.820 43.739 1.00 64.31 408 GLN A C 1
ATOM 3257 O O . GLN A 1 408 ? -4.185 13.815 43.889 1.00 64.31 408 GLN A O 1
ATOM 3262 N N . MET A 1 409 ? -3.836 15.804 42.900 1.00 56.44 409 MET A N 1
ATOM 3263 C CA . MET A 1 409 ? -5.022 15.762 42.043 1.00 56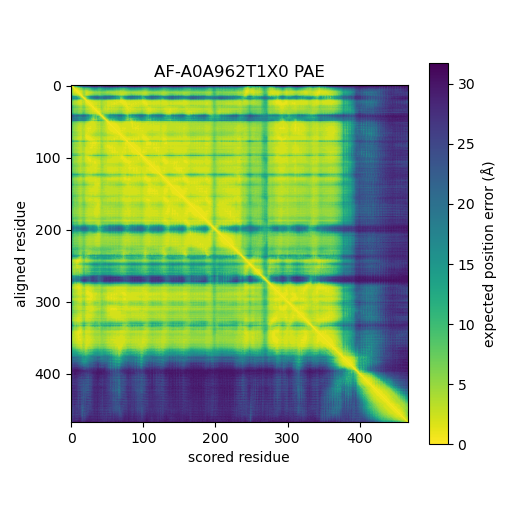.44 409 MET A CA 1
ATOM 3264 C C . MET A 1 409 ? -4.955 14.600 41.042 1.00 56.44 409 MET A C 1
ATOM 3266 O O . MET A 1 409 ? -5.919 13.863 40.899 1.00 56.44 409 MET A O 1
ATOM 3270 N N . LEU A 1 410 ? -3.813 14.389 40.381 1.00 55.31 410 LEU A N 1
ATOM 3271 C CA . LEU A 1 410 ? -3.617 13.278 39.441 1.00 55.31 410 LEU A CA 1
ATOM 3272 C C . LEU A 1 410 ? -3.676 11.914 40.132 1.00 55.31 410 LEU A C 1
ATOM 3274 O O . LEU A 1 410 ? -4.248 10.981 39.575 1.00 55.31 410 LEU A O 1
ATOM 3278 N N . GLN A 1 411 ? -3.107 11.789 41.334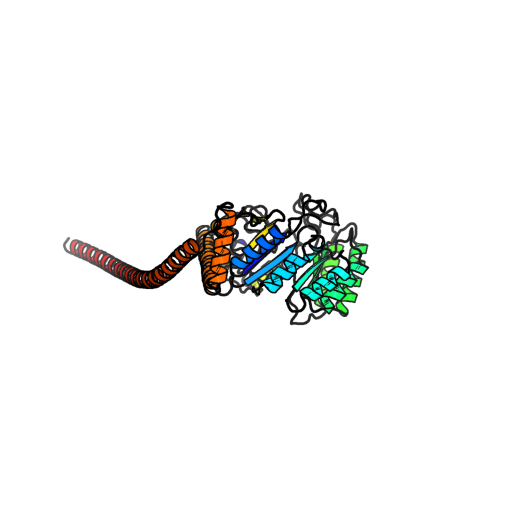 1.00 63.12 411 GLN A N 1
ATOM 3279 C CA . GLN A 1 411 ? -3.226 10.567 42.126 1.00 63.12 411 GLN A CA 1
ATOM 3280 C C . GLN A 1 411 ? -4.679 10.335 42.544 1.00 63.12 411 GLN A C 1
ATOM 3282 O O . GLN A 1 411 ? -5.182 9.232 42.383 1.00 63.12 411 GLN A O 1
ATOM 3287 N N . HIS A 1 412 ? -5.372 11.386 42.986 1.00 63.50 412 HIS A N 1
ATOM 3288 C CA . HIS A 1 412 ? -6.789 11.315 43.314 1.00 63.50 412 HIS A CA 1
ATOM 3289 C C . HIS A 1 412 ? -7.628 10.894 42.105 1.00 63.50 412 HIS A C 1
ATOM 3291 O O . HIS A 1 412 ? -8.438 9.991 42.235 1.00 63.50 412 HIS A O 1
ATOM 3297 N N . LEU A 1 413 ? -7.371 11.450 40.917 1.00 53.34 413 LEU A N 1
ATOM 3298 C CA . LEU A 1 413 ? -8.027 11.051 39.670 1.00 53.34 413 LEU A CA 1
ATOM 3299 C C . LEU A 1 413 ? -7.682 9.611 39.258 1.00 53.34 413 LEU A C 1
ATOM 3301 O O . LEU A 1 413 ? -8.539 8.925 38.710 1.00 53.34 413 LEU A O 1
ATOM 3305 N N . LYS A 1 414 ? -6.456 9.124 39.517 1.00 58.25 414 LYS A N 1
ATOM 3306 C CA . LYS A 1 414 ? -6.095 7.705 39.325 1.00 58.25 414 LYS A CA 1
ATOM 3307 C C . LYS A 1 414 ? -6.885 6.800 40.271 1.00 58.25 414 LYS A C 1
ATOM 3309 O O . LYS A 1 414 ? -7.427 5.795 39.819 1.00 58.25 414 LYS A O 1
ATOM 3314 N N . ASP A 1 415 ? -6.979 7.167 41.544 1.00 65.94 415 ASP A N 1
ATOM 3315 C CA . ASP A 1 415 ? -7.702 6.400 42.560 1.00 65.94 415 ASP A CA 1
ATOM 3316 C C . ASP A 1 415 ? -9.218 6.419 42.287 1.00 65.94 415 ASP A C 1
ATOM 3318 O O . ASP A 1 415 ? -9.884 5.385 42.347 1.00 65.94 415 ASP A O 1
ATOM 3322 N N . GLU A 1 416 ? -9.758 7.577 41.902 1.00 57.81 416 GLU A N 1
ATOM 3323 C CA . GLU A 1 416 ? -11.152 7.754 41.500 1.00 57.81 416 GLU A CA 1
ATOM 3324 C C . GLU A 1 416 ? -11.448 6.950 40.230 1.00 57.81 416 GLU A C 1
ATOM 3326 O O . GLU A 1 416 ? -12.454 6.253 40.163 1.00 57.81 416 GLU A O 1
ATOM 3331 N N . ARG A 1 417 ? -10.543 6.947 39.243 1.00 55.00 417 ARG A N 1
ATOM 3332 C CA . ARG A 1 417 ? -10.670 6.123 38.033 1.00 55.00 417 ARG A CA 1
ATOM 3333 C C . ARG A 1 417 ? -10.624 4.628 38.337 1.00 55.00 417 ARG A C 1
ATOM 3335 O O . ARG A 1 417 ? -11.404 3.888 37.747 1.00 55.00 417 ARG A O 1
ATOM 3342 N N . ALA A 1 418 ? -9.742 4.176 39.228 1.00 65.50 418 ALA A N 1
ATOM 3343 C CA . ALA A 1 418 ? -9.696 2.778 39.654 1.00 65.50 418 ALA A CA 1
ATOM 3344 C C . ALA A 1 418 ? -11.014 2.371 40.332 1.00 65.50 418 ALA A C 1
ATOM 3346 O O . ALA A 1 418 ? -11.559 1.304 40.050 1.00 65.50 418 ALA A O 1
ATOM 3347 N N . TRP A 1 419 ? -11.576 3.258 41.158 1.00 71.19 419 TRP A N 1
ATOM 3348 C CA . TRP A 1 419 ? -12.905 3.079 41.733 1.00 71.19 419 TRP A CA 1
ATOM 3349 C C . TRP A 1 419 ? -13.999 3.030 40.652 1.00 71.19 419 TRP A C 1
ATOM 3351 O O . TRP A 1 419 ? -14.803 2.099 40.641 1.00 71.19 419 TRP A O 1
ATOM 3361 N N . TRP A 1 420 ? -13.984 3.958 39.687 1.00 50.19 420 TRP A N 1
ATOM 3362 C CA . TRP A 1 420 ? -14.917 3.980 38.555 1.00 50.19 420 TRP A CA 1
ATOM 3363 C C . TRP A 1 420 ? -14.801 2.739 37.668 1.00 50.19 420 TRP A C 1
ATOM 3365 O O . TRP A 1 420 ? -15.817 2.274 37.172 1.00 50.19 420 TRP A O 1
ATOM 3375 N N . GLN A 1 421 ? -13.609 2.173 37.463 1.00 57.97 421 GLN A N 1
ATOM 3376 C CA . GLN A 1 421 ? -13.439 0.930 36.703 1.00 57.97 421 GLN A CA 1
ATOM 3377 C C . GLN A 1 421 ? -14.115 -0.250 37.404 1.00 57.97 421 GLN A C 1
ATOM 3379 O O . GLN A 1 421 ? -14.881 -0.973 36.768 1.00 57.97 421 GLN A O 1
ATOM 3384 N N . VAL A 1 422 ? -13.895 -0.399 38.714 1.00 71.50 422 VAL A N 1
ATOM 3385 C CA . VAL A 1 422 ? -14.563 -1.428 39.526 1.00 71.50 422 VAL A CA 1
ATOM 3386 C C . VAL A 1 422 ? -16.083 -1.237 39.499 1.00 71.50 422 VAL A C 1
ATOM 3388 O O . VAL A 1 422 ? -16.830 -2.200 39.317 1.00 71.50 422 VAL A O 1
ATOM 3391 N N . GLU A 1 423 ? -16.555 0.004 39.619 1.00 65.00 423 GLU A N 1
ATOM 3392 C CA . GLU A 1 423 ? -17.985 0.315 39.598 1.00 65.00 423 GLU A CA 1
ATOM 3393 C C . GLU A 1 423 ? -18.609 0.114 38.207 1.00 65.00 423 GLU A C 1
ATOM 3395 O O . GLU A 1 423 ? -19.708 -0.423 38.092 1.00 65.00 423 GLU A O 1
ATOM 3400 N N . MET A 1 424 ? -17.902 0.452 37.127 1.00 56.28 424 MET A N 1
ATOM 3401 C CA . MET A 1 424 ? -18.344 0.191 35.753 1.00 56.28 424 MET A CA 1
ATOM 3402 C C . MET A 1 424 ? -18.402 -1.305 35.446 1.00 56.28 424 MET A C 1
ATOM 3404 O O . MET A 1 424 ? -19.311 -1.750 34.750 1.00 56.28 424 MET A O 1
ATOM 3408 N N . GLU A 1 425 ? -17.476 -2.107 35.971 1.00 69.56 425 GLU A N 1
ATOM 3409 C CA . GLU A 1 425 ? -17.514 -3.564 35.832 1.00 69.56 425 GLU A CA 1
ATOM 3410 C C . GLU A 1 425 ? -18.688 -4.176 36.614 1.00 69.56 425 GLU A C 1
ATOM 3412 O O . GLU A 1 425 ? -19.400 -5.047 36.095 1.00 69.56 425 GLU A O 1
ATOM 3417 N N . ARG A 1 426 ? -18.984 -3.639 37.807 1.00 83.81 426 ARG A N 1
ATOM 3418 C CA . ARG A 1 426 ? -20.199 -3.960 38.571 1.00 83.81 426 ARG A CA 1
ATOM 3419 C C . ARG A 1 426 ? -21.464 -3.620 37.776 1.00 83.81 426 ARG A C 1
ATOM 3421 O O . ARG A 1 426 ? -22.330 -4.482 37.616 1.00 83.81 426 ARG A O 1
ATOM 3428 N N . LEU A 1 427 ? -21.555 -2.402 37.240 1.00 64.44 427 LEU A N 1
ATOM 3429 C CA . LEU A 1 427 ? -22.702 -1.927 36.459 1.00 64.44 427 LEU A CA 1
ATOM 3430 C C . LEU A 1 427 ? -22.878 -2.705 35.151 1.00 64.44 427 LEU A C 1
ATOM 3432 O O . LEU A 1 427 ? -24.004 -3.050 34.806 1.00 64.44 427 LEU A O 1
ATOM 3436 N N . ASN A 1 428 ? -21.797 -3.048 34.447 1.00 64.75 428 ASN A N 1
ATOM 3437 C CA . ASN A 1 428 ? -21.852 -3.883 33.243 1.00 64.75 428 ASN A CA 1
ATOM 3438 C C . ASN A 1 428 ? -22.334 -5.304 33.556 1.00 64.75 428 ASN A C 1
ATOM 3440 O O . ASN A 1 428 ? -23.122 -5.874 32.799 1.00 64.75 428 ASN A O 1
ATOM 3444 N N . THR A 1 429 ? -21.906 -5.868 34.687 1.00 79.88 429 THR A N 1
ATOM 3445 C CA . THR A 1 429 ? -22.392 -7.171 35.162 1.00 79.88 429 THR A CA 1
ATOM 3446 C C . THR A 1 429 ? -23.888 -7.117 35.479 1.00 79.88 429 THR A C 1
ATOM 3448 O O . THR A 1 429 ? -24.644 -8.015 35.095 1.00 79.88 429 THR A O 1
ATOM 3451 N N . GLU A 1 430 ? -24.336 -6.044 36.131 1.00 80.44 430 GLU A N 1
ATOM 3452 C CA . GLU A 1 430 ? -25.746 -5.811 36.446 1.00 80.44 430 GLU A CA 1
ATOM 3453 C C . GLU A 1 430 ? -26.582 -5.593 35.174 1.00 80.44 430 GLU A C 1
ATOM 3455 O O . GLU A 1 430 ? -27.627 -6.225 35.007 1.00 80.44 430 GLU A O 1
ATOM 3460 N N . LEU A 1 431 ? -26.084 -4.806 34.217 1.00 67.50 431 LEU A N 1
ATOM 3461 C CA . LEU A 1 431 ? -26.710 -4.594 32.912 1.00 67.50 431 LEU A CA 1
ATOM 3462 C C . LEU A 1 431 ? -26.843 -5.909 32.133 1.00 67.50 431 LEU A C 1
ATOM 3464 O O . LEU A 1 431 ? -27.922 -6.213 31.631 1.00 67.50 431 LEU A O 1
ATOM 3468 N N . ALA A 1 432 ? -25.793 -6.733 32.083 1.00 72.00 432 ALA A N 1
ATOM 3469 C CA . ALA A 1 432 ? -25.843 -8.051 31.449 1.00 72.00 432 ALA A CA 1
ATOM 3470 C C . ALA A 1 432 ? -26.861 -8.988 32.126 1.00 72.00 432 ALA A C 1
ATOM 3472 O O . ALA A 1 432 ? -27.477 -9.831 31.469 1.00 72.00 432 ALA A O 1
ATOM 3473 N N . CYS A 1 433 ? -27.063 -8.854 33.440 1.00 80.38 433 CYS A N 1
ATOM 3474 C CA . CYS A 1 433 ? -28.136 -9.543 34.151 1.00 80.38 433 CYS A CA 1
ATOM 3475 C C . CYS A 1 433 ? -29.518 -9.059 33.683 1.00 80.38 433 CYS A C 1
ATOM 3477 O O . CYS A 1 433 ? -30.331 -9.875 33.251 1.00 80.38 433 CYS A O 1
ATOM 3479 N N . ARG A 1 434 ? -29.749 -7.739 33.661 1.00 77.25 434 ARG A N 1
ATOM 3480 C CA . ARG A 1 434 ? -31.021 -7.140 33.219 1.00 77.25 434 ARG A CA 1
ATOM 3481 C C . ARG A 1 434 ? -31.361 -7.461 31.767 1.00 77.25 434 ARG A C 1
ATOM 3483 O O . ARG A 1 434 ? -32.507 -7.775 31.470 1.00 77.25 434 ARG A O 1
ATOM 3490 N N . VAL A 1 435 ? -30.377 -7.449 30.869 1.00 77.94 435 VAL A N 1
ATOM 3491 C CA . VAL A 1 435 ? -30.570 -7.835 29.460 1.00 77.94 435 VAL A CA 1
ATOM 3492 C C . VAL A 1 435 ? -31.047 -9.287 29.348 1.00 77.94 435 VAL A C 1
ATOM 3494 O O . VAL A 1 435 ? -31.958 -9.571 28.571 1.00 77.94 435 VAL A O 1
ATOM 3497 N N . ARG A 1 436 ? -30.498 -10.206 30.155 1.00 82.31 436 ARG A N 1
ATOM 3498 C CA . ARG A 1 436 ? -30.969 -11.602 30.204 1.00 82.31 436 ARG A CA 1
ATOM 3499 C C . ARG A 1 436 ? -32.384 -11.724 30.765 1.00 82.31 436 ARG A C 1
ATOM 3501 O O . ARG A 1 436 ? -33.172 -12.492 30.224 1.00 82.31 436 ARG A O 1
ATOM 3508 N N . GLU A 1 437 ? -32.720 -10.968 31.810 1.00 85.38 437 GLU A N 1
ATOM 3509 C CA . GLU A 1 437 ? -34.089 -10.927 32.344 1.00 85.38 437 GLU A CA 1
ATOM 3510 C C . GLU A 1 437 ? -35.091 -10.443 31.288 1.00 85.38 437 GLU A C 1
ATOM 3512 O O . GLU A 1 437 ? -36.126 -11.077 31.099 1.00 85.38 437 GLU A O 1
ATOM 3517 N N . ILE A 1 438 ? -34.766 -9.375 30.552 1.00 80.50 438 ILE A N 1
ATOM 3518 C CA . ILE A 1 438 ? -35.613 -8.851 29.469 1.00 80.50 438 ILE A CA 1
ATOM 3519 C C . ILE A 1 438 ? -35.798 -9.898 28.366 1.00 80.50 438 ILE A C 1
ATOM 3521 O O . ILE A 1 438 ? -36.926 -10.131 27.937 1.00 80.50 438 ILE A O 1
ATOM 3525 N N . ALA A 1 439 ? -34.723 -10.569 27.943 1.00 78.50 439 ALA A N 1
ATOM 3526 C CA . ALA A 1 439 ? -34.806 -11.617 26.927 1.00 78.50 439 ALA A CA 1
ATOM 3527 C C . ALA A 1 439 ? -35.716 -12.780 27.367 1.00 78.50 439 ALA A C 1
ATOM 3529 O O . ALA A 1 439 ? -36.519 -13.270 26.574 1.00 78.50 439 ALA A O 1
ATOM 3530 N N . ASN A 1 440 ? -35.643 -13.189 28.638 1.00 85.62 440 ASN A N 1
ATOM 3531 C CA . ASN A 1 440 ? -36.533 -14.214 29.187 1.00 85.62 440 ASN A CA 1
ATOM 3532 C C . ASN A 1 440 ? -37.996 -13.744 29.208 1.00 85.62 440 ASN A C 1
ATOM 3534 O O . ASN A 1 440 ? -38.882 -14.479 28.778 1.00 85.62 440 ASN A O 1
ATOM 3538 N N . LEU A 1 441 ? -38.252 -12.499 29.622 1.00 85.62 441 LEU A N 1
ATOM 3539 C CA . LEU A 1 441 ? -39.598 -11.918 29.607 1.00 85.62 441 LEU A CA 1
ATOM 3540 C C . LEU A 1 441 ? -40.184 -11.830 28.189 1.00 85.62 441 LEU A C 1
ATOM 3542 O O . LEU A 1 441 ? -41.387 -12.012 28.007 1.00 85.62 441 LEU A O 1
ATOM 3546 N N . GLU A 1 442 ? -39.363 -11.577 27.167 1.00 83.44 442 GLU A N 1
ATOM 3547 C CA . GLU A 1 442 ? -39.811 -11.610 25.770 1.00 83.44 442 GLU A CA 1
ATOM 3548 C C . GLU A 1 442 ? -40.179 -13.020 25.297 1.00 83.44 442 GLU A C 1
ATOM 3550 O O . GLU A 1 442 ? -41.132 -13.177 24.526 1.00 83.44 442 GLU A O 1
ATOM 3555 N N . VAL A 1 443 ? -39.461 -14.048 25.761 1.00 87.25 443 VAL A N 1
ATOM 3556 C CA . VAL A 1 443 ? -39.818 -15.451 25.507 1.00 87.25 443 VAL A CA 1
ATOM 3557 C C . VAL A 1 443 ? -41.160 -15.781 26.160 1.00 87.25 443 VAL A C 1
ATOM 3559 O O . VAL A 1 443 ? -42.052 -16.289 25.476 1.00 87.25 443 VAL A O 1
ATOM 3562 N N . ASP A 1 444 ? -41.342 -15.422 27.430 1.00 86.62 444 ASP A N 1
ATOM 3563 C CA . ASP A 1 444 ? -42.592 -15.649 28.164 1.00 86.62 444 ASP A CA 1
ATOM 3564 C C . ASP A 1 444 ? -43.770 -14.913 27.509 1.00 86.62 444 ASP A C 1
ATOM 3566 O O . ASP A 1 444 ? -44.854 -15.480 27.337 1.00 86.62 444 ASP A O 1
ATOM 3570 N N . ARG A 1 445 ? -43.555 -13.668 27.056 1.00 89.12 445 ARG A N 1
ATOM 3571 C CA . ARG A 1 445 ? -44.571 -12.892 26.329 1.00 89.12 445 ARG A CA 1
ATOM 3572 C C . ARG A 1 445 ? -45.020 -13.610 25.058 1.00 89.12 445 ARG A C 1
ATOM 3574 O O . ARG A 1 445 ? -46.221 -13.737 24.833 1.00 89.12 445 ARG A O 1
ATOM 3581 N N . LYS A 1 446 ? -44.082 -14.119 24.250 1.00 87.62 446 LYS A N 1
ATOM 3582 C CA . LYS A 1 446 ? -44.402 -14.867 23.019 1.00 87.62 446 LYS A CA 1
ATOM 3583 C C . LYS A 1 446 ? -45.177 -16.156 23.308 1.00 87.62 446 LYS A C 1
ATOM 3585 O O . LYS A 1 446 ? -46.084 -16.500 22.553 1.00 87.62 446 LYS A O 1
ATOM 3590 N N . GLN A 1 447 ? -44.853 -16.859 24.395 1.00 89.12 447 GLN A N 1
ATOM 3591 C CA . GLN A 1 447 ? -45.594 -18.057 24.809 1.00 89.12 447 GLN A CA 1
ATOM 3592 C C . GLN A 1 447 ? -47.031 -17.721 25.231 1.00 89.12 447 GLN A C 1
ATOM 3594 O O . GLN A 1 447 ? -47.973 -18.397 24.814 1.00 89.12 447 GLN A O 1
ATOM 3599 N N . LEU A 1 448 ? -47.221 -16.647 26.004 1.00 87.69 448 LEU A N 1
ATOM 3600 C CA . LEU A 1 448 ? -48.547 -16.156 26.389 1.00 87.69 448 LEU A CA 1
ATOM 3601 C C . LEU A 1 448 ? -49.372 -15.707 25.177 1.00 87.69 448 LEU A C 1
ATOM 3603 O O . LEU A 1 448 ? -50.548 -16.054 25.081 1.00 87.69 448 LEU A O 1
ATOM 3607 N N . GLU A 1 449 ? -48.769 -14.981 24.233 1.00 88.94 449 GLU A N 1
ATOM 3608 C CA . GLU A 1 449 ? -49.421 -14.582 22.979 1.00 88.94 449 GLU A CA 1
ATOM 3609 C C . GLU A 1 449 ? -49.915 -15.808 22.189 1.00 88.94 449 GLU A C 1
ATOM 3611 O O . GLU A 1 449 ? -51.061 -15.823 21.730 1.00 88.94 449 GLU A O 1
ATOM 3616 N N . ALA A 1 450 ? -49.105 -16.870 22.096 1.00 88.56 450 ALA A N 1
ATOM 3617 C CA . ALA A 1 450 ? -49.498 -18.121 21.446 1.00 88.56 450 ALA A CA 1
ATOM 3618 C C . ALA A 1 450 ? -50.685 -18.803 22.154 1.00 88.56 450 ALA A C 1
ATOM 3620 O O . ALA A 1 450 ? -51.660 -19.177 21.498 1.00 88.56 450 ALA A O 1
ATOM 3621 N N . LEU A 1 451 ? -50.659 -18.892 23.488 1.00 90.81 451 LEU A N 1
ATOM 3622 C CA . LEU A 1 451 ? -51.758 -19.458 24.281 1.00 90.81 451 LEU A CA 1
ATOM 3623 C C . LEU A 1 451 ? -53.062 -18.662 24.128 1.00 90.81 451 LEU A C 1
ATOM 3625 O O . LEU A 1 451 ? -54.144 -19.245 24.037 1.00 90.81 451 LEU A O 1
ATOM 3629 N N . VAL A 1 452 ? -52.982 -17.329 24.062 1.00 89.62 452 VAL A N 1
ATOM 3630 C CA . VAL A 1 452 ? -54.152 -16.471 23.822 1.00 89.62 452 VAL A CA 1
ATOM 3631 C C . VAL A 1 452 ? -54.750 -16.744 22.441 1.00 89.62 452 VAL A C 1
ATOM 3633 O O . VAL A 1 452 ? -55.974 -16.846 22.320 1.00 89.62 452 VAL A O 1
ATOM 3636 N N . ILE A 1 453 ? -53.916 -16.906 21.410 1.00 89.56 453 ILE A N 1
ATOM 3637 C CA . ILE A 1 453 ? -54.371 -17.256 20.057 1.00 89.56 453 ILE A CA 1
ATOM 3638 C C . ILE A 1 453 ? -55.077 -18.620 20.061 1.00 89.56 453 ILE A C 1
ATOM 3640 O O . ILE A 1 453 ? -56.173 -18.744 19.504 1.00 89.56 453 ILE A O 1
ATOM 3644 N N . GLU A 1 454 ? -54.504 -19.628 20.722 1.00 90.12 454 GLU A N 1
ATOM 3645 C CA . GLU A 1 454 ? -55.111 -20.959 20.846 1.00 90.12 454 GLU A CA 1
ATOM 3646 C C . GLU A 1 454 ? -56.450 -20.921 21.591 1.00 90.12 454 GLU A C 1
ATOM 3648 O O . GLU A 1 454 ? -57.443 -21.485 21.121 1.00 90.12 454 GLU A O 1
ATOM 3653 N N . PHE A 1 455 ? -56.520 -20.195 22.709 1.00 89.12 455 PHE A N 1
ATOM 3654 C CA . PHE A 1 455 ? -57.745 -20.041 23.491 1.00 89.12 455 PHE A CA 1
ATOM 3655 C C . PHE A 1 455 ? -58.852 -19.330 22.698 1.00 89.12 455 PHE A C 1
ATOM 3657 O O . PHE A 1 455 ? -60.007 -19.769 22.684 1.00 89.12 455 PHE A O 1
ATOM 3664 N N . GLN A 1 456 ? -58.510 -18.263 21.968 1.00 88.00 456 GLN A N 1
ATOM 3665 C CA . GLN A 1 456 ? -59.451 -17.569 21.085 1.00 88.00 456 GLN A CA 1
ATOM 3666 C C . GLN A 1 456 ? -59.932 -18.471 19.938 1.00 88.00 456 GLN A C 1
ATOM 3668 O O . GLN A 1 456 ? -61.112 -18.432 19.571 1.00 88.00 456 GLN A O 1
ATOM 3673 N N . ALA A 1 457 ? -59.053 -19.306 19.377 1.00 82.88 457 ALA A N 1
ATOM 3674 C CA . ALA A 1 457 ? -59.422 -20.283 18.359 1.00 82.88 457 ALA A CA 1
ATOM 3675 C C . ALA A 1 457 ? -60.367 -21.364 18.916 1.00 82.88 457 ALA A C 1
ATOM 3677 O O . ALA A 1 457 ? -61.349 -21.713 18.252 1.00 82.88 457 ALA A O 1
ATOM 3678 N N . ALA A 1 458 ? -60.129 -21.845 20.140 1.00 81.69 458 ALA A N 1
ATOM 3679 C CA . ALA A 1 458 ? -60.991 -22.805 20.829 1.00 81.69 458 ALA A CA 1
ATOM 3680 C C . ALA A 1 458 ? -62.390 -22.228 21.112 1.00 81.69 458 ALA A C 1
ATOM 3682 O O . ALA A 1 458 ? -63.389 -22.840 20.730 1.00 81.69 458 ALA A O 1
ATOM 3683 N N . GLN A 1 459 ? -62.487 -21.003 21.646 1.00 81.81 459 GLN A N 1
ATOM 3684 C CA . GLN A 1 459 ? -63.780 -20.331 21.854 1.00 81.81 459 GLN A CA 1
ATOM 3685 C C . GLN A 1 459 ? -64.569 -20.136 20.551 1.00 81.81 459 GLN A C 1
ATOM 3687 O O . GLN A 1 459 ? -65.797 -20.265 20.532 1.00 81.81 459 GLN A O 1
ATOM 3692 N N . ARG A 1 460 ? -63.886 -19.828 19.438 1.00 79.12 460 ARG A N 1
ATOM 3693 C CA . ARG A 1 460 ? -64.532 -19.723 18.118 1.00 79.12 460 ARG A CA 1
ATOM 3694 C C . ARG A 1 460 ? -65.054 -21.074 17.621 1.00 79.12 460 ARG A C 1
ATOM 3696 O O . ARG A 1 460 ? -66.085 -21.090 16.951 1.00 79.12 460 ARG A O 1
ATOM 3703 N N . ARG A 1 461 ? -64.378 -22.187 17.934 1.00 76.38 461 ARG A N 1
ATOM 3704 C CA . ARG A 1 461 ? -64.842 -23.547 17.601 1.00 76.38 461 ARG A CA 1
ATOM 3705 C C . ARG A 1 461 ? -66.067 -23.946 18.424 1.00 76.38 461 ARG A C 1
ATOM 3707 O O . ARG A 1 461 ? -67.030 -24.426 17.834 1.00 76.38 461 ARG A O 1
ATOM 3714 N N . ASP A 1 462 ? -66.088 -23.667 19.725 1.00 73.88 462 ASP A N 1
ATOM 3715 C CA . ASP A 1 462 ? -67.251 -23.963 20.577 1.00 73.88 462 ASP A CA 1
ATOM 3716 C C . ASP A 1 462 ? -68.480 -23.125 20.207 1.00 73.88 462 ASP A C 1
ATOM 3718 O O . ASP A 1 462 ? -69.581 -23.658 20.062 1.00 73.88 462 ASP A O 1
ATOM 3722 N N . ARG A 1 463 ? -68.306 -21.828 19.916 1.00 70.06 463 ARG A N 1
ATOM 3723 C CA . ARG A 1 463 ? -69.410 -20.980 19.421 1.00 70.06 463 ARG A CA 1
ATOM 3724 C C . ARG A 1 463 ? -69.980 -21.436 18.073 1.00 70.06 463 ARG A C 1
ATOM 3726 O O . ARG A 1 463 ? -71.124 -21.112 17.773 1.00 70.06 463 ARG A O 1
ATOM 3733 N N . ARG A 1 464 ? -69.197 -22.155 17.261 1.00 65.81 464 ARG A N 1
ATOM 3734 C CA . ARG A 1 464 ? -69.648 -22.768 15.999 1.00 65.81 464 ARG A CA 1
ATOM 3735 C C . ARG A 1 464 ? -70.281 -24.151 16.182 1.00 65.81 464 ARG A C 1
ATOM 3737 O O . ARG A 1 464 ? -70.906 -24.615 15.243 1.00 65.81 464 ARG A O 1
ATOM 3744 N N . ARG A 1 465 ? -70.108 -24.802 17.337 1.00 62.88 465 ARG A N 1
ATOM 3745 C CA . ARG A 1 465 ? -70.764 -26.074 17.692 1.00 62.88 465 ARG A CA 1
ATOM 3746 C C . ARG A 1 465 ? -72.112 -25.883 18.393 1.00 62.88 465 ARG A C 1
ATOM 3748 O O . ARG A 1 465 ? -72.940 -26.780 18.335 1.00 62.88 465 ARG A O 1
ATOM 3755 N N . CYS A 1 466 ? -72.317 -24.743 19.057 1.00 56.44 466 CYS A N 1
ATOM 3756 C CA . CYS A 1 466 ? -73.579 -24.387 19.723 1.00 56.44 466 CYS A CA 1
ATOM 3757 C C . CYS A 1 466 ? -74.556 -23.577 18.843 1.00 56.44 466 CYS A C 1
ATOM 3759 O O . CYS A 1 466 ? -75.615 -23.179 19.325 1.00 56.44 466 CYS A O 1
ATOM 3761 N N . ARG A 1 467 ? -74.193 -23.298 17.587 1.00 48.72 467 ARG A N 1
ATOM 3762 C CA . ARG A 1 467 ? -75.097 -22.848 16.518 1.00 48.72 467 ARG A CA 1
ATOM 3763 C C . ARG A 1 467 ? -75.302 -24.006 15.564 1.00 48.72 467 ARG A C 1
ATOM 3765 O O . ARG A 1 467 ? -76.427 -24.104 15.037 1.00 48.72 467 ARG A O 1
#